Protein AF-A0A800AS34-F1 (afdb_monomer_lite)

pLDDT: mean 78.75, std 14.54, range [34.62, 97.0]

Foldseek 3Di:
DDDDDDDDDDDPVVVVVVVVVVVVVVVVVVVVVVVVVVVVVVFEAEDEPVRVLVCLQCCQVPPFWAEWEDEQQKIKTWTDVVVPITIYMYGHDRDPPVSVVSCVVRYPYYYYDYHCPPVNVCCVPCVVVVVVVVVVVVVVVVVDPPVVVVVCPPDDPPPPPPPPDDPPDDPVNDPDPVVVVVVVVVLVVCVVCVVVVVVVVDDNDPDDDDDDDPPPFQWWDQQDWFFWLLFIDGLVCQVVPWPQDPVQFTPPIWGWDADVVPRDTDIDDDGGRDDDDDADWDWDADPVGDIIITGQQHWFWWQDPVRDIDTDGNVPDDPPTGGDDDPDPQGAAAQDPDDLLRLLLVLQCLAAWAQAPLLKIKGFDPDPVLVVSNQVCCCVPVVDGWDDDPDPGITMDNDNVVSVVVVVQQGDNDDSVPRDDGSSLRSHHPSSVVSSNNSNCVRHNDDDD

Radius of gyration: 40.12 Å; chains: 1; bounding box: 80×92×104 Å

Structure (mmCIF, N/CA/C/O backbone):
data_AF-A0A800AS34-F1
#
_entry.id   AF-A0A800AS34-F1
#
loop_
_atom_site.group_PDB
_atom_site.id
_atom_site.type_symbol
_atom_site.label_atom_id
_atom_site.label_alt_id
_atom_site.label_comp_id
_atom_site.label_asym_id
_atom_site.label_entity_id
_atom_site.label_seq_id
_atom_site.pdbx_PDB_ins_code
_atom_site.Cartn_x
_atom_site.Cartn_y
_atom_site.Cartn_z
_atom_site.occupancy
_atom_site.B_iso_or_equiv
_atom_site.auth_seq_id
_atom_site.auth_comp_id
_atom_site.auth_asym_id
_atom_site.auth_atom_id
_atom_site.pdbx_PDB_model_num
ATOM 1 N N . MET A 1 1 ? 36.383 19.449 -70.480 1.00 35.38 1 MET A N 1
ATOM 2 C CA . MET A 1 1 ? 36.954 18.122 -70.799 1.00 35.38 1 MET A CA 1
ATOM 3 C C . MET A 1 1 ? 36.547 17.146 -69.703 1.00 35.38 1 MET A C 1
ATOM 5 O O . MET A 1 1 ? 36.649 17.493 -68.534 1.00 35.38 1 MET A O 1
ATOM 9 N N . ASN A 1 2 ? 35.981 16.013 -70.114 1.00 34.62 2 ASN A N 1
ATOM 10 C CA . ASN A 1 2 ? 35.225 15.027 -69.333 1.00 34.62 2 ASN A CA 1
ATOM 11 C C . ASN A 1 2 ? 35.902 14.495 -68.060 1.00 34.62 2 ASN A C 1
ATOM 13 O O . ASN A 1 2 ? 37.080 14.152 -68.071 1.00 34.62 2 ASN A O 1
ATOM 17 N N . THR A 1 3 ? 35.100 14.269 -67.015 1.00 37.41 3 THR A N 1
ATOM 18 C CA . THR A 1 3 ? 35.403 13.326 -65.929 1.00 37.41 3 THR A CA 1
ATOM 19 C C . THR A 1 3 ? 34.539 12.070 -66.088 1.00 37.41 3 THR A C 1
ATOM 21 O O . THR A 1 3 ? 33.411 11.991 -65.606 1.00 37.41 3 THR A O 1
ATOM 24 N N . GLU A 1 4 ? 35.064 11.057 -66.780 1.00 40.19 4 GLU A N 1
ATOM 25 C CA . GLU A 1 4 ? 34.452 9.724 -66.818 1.00 40.19 4 GLU A CA 1
ATOM 26 C C . GLU A 1 4 ? 34.737 8.952 -65.519 1.00 40.19 4 GLU A C 1
ATOM 28 O O . GLU A 1 4 ? 35.881 8.653 -65.170 1.00 40.19 4 GLU A O 1
ATOM 33 N N . LYS A 1 5 ? 33.673 8.571 -64.804 1.00 38.66 5 LYS A N 1
ATOM 34 C CA . LYS A 1 5 ? 33.724 7.587 -63.715 1.00 38.66 5 LYS A CA 1
ATOM 35 C C . LYS A 1 5 ? 33.801 6.171 -64.302 1.00 38.66 5 LYS A C 1
ATOM 37 O O . LYS A 1 5 ? 32.803 5.654 -64.800 1.00 38.66 5 LYS A O 1
ATOM 42 N N . ARG A 1 6 ? 34.948 5.496 -64.163 1.00 36.97 6 ARG A N 1
ATOM 43 C CA . ARG A 1 6 ? 35.080 4.046 -64.415 1.00 36.97 6 ARG A CA 1
ATOM 44 C C . ARG A 1 6 ? 34.241 3.235 -63.410 1.00 36.97 6 ARG A C 1
ATOM 46 O O . ARG A 1 6 ? 34.497 3.282 -62.207 1.00 36.97 6 ARG A O 1
ATOM 53 N N . LYS A 1 7 ? 33.270 2.450 -63.898 1.00 40.53 7 LYS A N 1
ATOM 54 C CA . LYS A 1 7 ? 32.554 1.411 -63.125 1.00 40.53 7 LYS A CA 1
ATOM 55 C C . LYS A 1 7 ? 33.471 0.192 -62.921 1.00 40.53 7 LYS A C 1
ATOM 57 O O . LYS A 1 7 ? 34.002 -0.340 -63.890 1.00 40.53 7 LYS A O 1
ATOM 62 N N . ARG A 1 8 ? 33.653 -0.261 -61.673 1.00 39.16 8 ARG A N 1
ATOM 63 C CA . ARG A 1 8 ? 34.370 -1.508 -61.327 1.00 39.16 8 ARG A CA 1
ATOM 64 C C . ARG A 1 8 ? 33.427 -2.715 -61.469 1.00 39.16 8 ARG A C 1
ATOM 66 O O . ARG A 1 8 ? 32.332 -2.683 -60.914 1.00 39.16 8 ARG A O 1
ATOM 73 N N . GLN A 1 9 ? 33.850 -3.763 -62.181 1.00 48.25 9 GLN A N 1
ATOM 74 C CA . GLN A 1 9 ? 33.169 -5.069 -62.219 1.00 48.25 9 GLN A CA 1
ATOM 75 C C . GLN A 1 9 ? 33.320 -5.810 -60.869 1.00 48.25 9 GLN A C 1
ATOM 77 O O . GLN A 1 9 ? 34.360 -5.669 -60.219 1.00 48.25 9 GLN A O 1
ATOM 82 N N . PRO A 1 10 ? 32.313 -6.585 -60.416 1.00 42.78 10 PRO A N 1
ATOM 83 C CA . PRO A 1 10 ? 32.378 -7.308 -59.146 1.00 42.78 10 PRO A CA 1
ATOM 84 C C . PRO A 1 10 ? 33.283 -8.547 -59.250 1.00 42.78 10 PRO A C 1
ATOM 86 O O . PRO A 1 10 ? 33.226 -9.284 -60.230 1.00 42.78 10 PRO A O 1
ATOM 89 N N . SER A 1 11 ? 34.122 -8.780 -58.233 1.00 48.00 11 SER A N 1
ATOM 90 C CA . SER A 1 11 ? 35.068 -9.901 -58.211 1.00 48.00 11 SER A CA 1
ATOM 91 C C . SER A 1 11 ? 34.390 -11.244 -57.898 1.00 48.00 11 SER A C 1
ATOM 93 O O . SER A 1 11 ? 33.439 -11.325 -57.115 1.00 48.00 11 SER A O 1
ATOM 95 N N . ASN A 1 12 ? 34.934 -12.312 -58.490 1.00 53.72 12 ASN A N 1
ATOM 96 C CA . ASN A 1 12 ? 34.462 -13.705 -58.435 1.00 53.72 12 ASN A CA 1
ATOM 97 C C . ASN A 1 12 ? 34.298 -14.265 -56.997 1.00 53.72 12 ASN A C 1
ATOM 99 O O . ASN A 1 12 ? 33.548 -15.209 -56.753 1.00 53.72 12 ASN A O 1
ATOM 103 N N . ASN A 1 13 ? 34.933 -13.631 -56.005 1.00 60.34 13 ASN A N 1
ATOM 104 C CA . ASN A 1 13 ? 34.879 -14.031 -54.596 1.00 60.34 13 ASN A CA 1
ATOM 105 C C . ASN A 1 13 ? 33.491 -13.842 -53.961 1.00 60.34 13 ASN A C 1
ATOM 107 O O . ASN A 1 13 ? 33.170 -14.513 -52.980 1.00 60.34 13 ASN A O 1
ATOM 111 N N . ASN A 1 14 ? 32.653 -12.956 -54.511 1.00 62.84 14 ASN A N 1
ATOM 112 C CA . ASN A 1 14 ? 31.290 -12.769 -54.011 1.00 62.84 14 ASN A CA 1
ATOM 113 C C . ASN A 1 14 ? 30.376 -13.941 -54.391 1.00 62.84 14 ASN A C 1
ATOM 115 O O . ASN A 1 14 ? 29.559 -14.348 -53.570 1.00 62.84 14 ASN A O 1
ATOM 119 N N . LEU A 1 15 ? 30.552 -14.533 -55.577 1.00 67.75 15 LEU A N 1
ATOM 120 C CA . LEU A 1 15 ? 29.787 -15.707 -56.010 1.00 67.75 15 LEU A CA 1
ATOM 121 C C . LEU A 1 15 ? 30.128 -16.942 -55.173 1.00 67.75 15 LEU A C 1
ATOM 123 O O . LEU A 1 15 ? 29.223 -17.609 -54.683 1.00 67.75 15 LEU A O 1
ATOM 127 N N . LEU A 1 16 ? 31.416 -17.192 -54.920 1.00 65.31 16 LEU A N 1
ATOM 128 C CA . LEU A 1 16 ? 31.860 -18.303 -54.068 1.00 65.31 16 LEU A CA 1
ATOM 129 C C . LEU A 1 16 ? 31.327 -18.192 -52.632 1.00 65.31 16 LEU A C 1
ATOM 131 O O . LEU A 1 16 ? 30.890 -19.186 -52.057 1.00 65.31 16 LEU A O 1
ATOM 135 N N . ARG A 1 17 ? 31.292 -16.980 -52.062 1.00 63.84 17 ARG A N 1
ATOM 136 C CA . ARG A 1 17 ? 30.707 -16.741 -50.731 1.00 63.84 17 ARG A CA 1
ATOM 137 C C . ARG A 1 17 ? 29.198 -16.966 -50.708 1.00 63.84 17 ARG A C 1
ATOM 139 O O . ARG A 1 17 ? 28.693 -17.536 -49.747 1.00 63.84 17 ARG A O 1
ATOM 146 N N . ILE A 1 18 ? 28.489 -16.546 -51.756 1.00 72.19 18 ILE A N 1
ATOM 147 C CA . ILE A 1 18 ? 27.047 -16.783 -51.887 1.00 72.19 18 ILE A CA 1
ATOM 148 C C . ILE A 1 18 ? 26.776 -18.290 -51.976 1.00 72.19 18 ILE A C 1
ATOM 150 O O . ILE A 1 18 ? 25.961 -18.800 -51.213 1.00 72.19 18 ILE A O 1
ATOM 154 N N . LEU A 1 19 ? 27.501 -19.015 -52.832 1.00 66.75 19 LEU A N 1
ATOM 155 C CA . LEU A 1 19 ? 27.362 -20.468 -52.987 1.00 66.75 19 LEU A CA 1
ATOM 156 C C . LEU A 1 19 ? 27.670 -21.229 -51.687 1.00 66.75 19 LEU A C 1
ATOM 158 O O . LEU A 1 19 ? 26.950 -22.161 -51.339 1.00 66.75 19 LEU A O 1
ATOM 162 N N . PHE A 1 20 ? 28.676 -20.793 -50.924 1.00 73.25 20 PHE A N 1
ATOM 163 C CA . PHE A 1 20 ? 29.019 -21.391 -49.631 1.00 73.25 20 PHE A CA 1
ATOM 164 C C . PHE A 1 20 ? 27.919 -21.204 -48.571 1.00 73.25 20 PHE A C 1
ATOM 166 O O . PHE A 1 20 ? 27.612 -22.128 -47.822 1.00 73.25 20 PHE A O 1
ATOM 173 N N . VAL A 1 21 ? 27.273 -20.033 -48.527 1.00 71.12 21 VAL A N 1
ATOM 174 C CA . VAL A 1 21 ? 26.144 -19.786 -47.610 1.00 71.12 21 VAL A CA 1
ATOM 175 C C . VAL A 1 21 ? 24.940 -20.662 -47.969 1.00 71.12 21 VAL A C 1
ATOM 177 O O . VAL A 1 21 ? 24.312 -21.226 -47.075 1.00 71.12 21 VAL A O 1
ATOM 180 N N . TRP A 1 22 ? 24.646 -20.838 -49.260 1.00 74.25 22 TRP A N 1
ATOM 181 C CA . TRP A 1 22 ? 23.578 -21.741 -49.706 1.00 74.25 22 TRP A CA 1
ATOM 182 C C . TRP A 1 22 ? 23.859 -23.206 -49.363 1.00 74.25 22 TRP A C 1
ATOM 184 O O . TRP A 1 22 ? 22.942 -23.908 -48.941 1.00 74.25 22 TRP A O 1
ATOM 194 N N . LEU A 1 23 ? 25.117 -23.648 -49.460 1.00 77.06 23 LEU A N 1
ATOM 195 C CA . LEU A 1 23 ? 25.540 -24.985 -49.034 1.00 77.06 23 LEU A CA 1
ATOM 196 C C . LEU A 1 23 ? 25.274 -25.215 -47.535 1.00 77.06 23 LEU A C 1
ATOM 198 O O . LEU A 1 23 ? 24.755 -26.260 -47.152 1.00 77.06 23 LEU A O 1
ATOM 202 N N . LEU A 1 24 ? 25.580 -24.232 -46.682 1.00 75.19 24 LEU A N 1
ATOM 203 C CA . LEU A 1 24 ? 25.345 -24.340 -45.238 1.00 75.19 24 LEU A CA 1
ATOM 204 C C . LEU A 1 24 ? 23.855 -24.373 -44.882 1.00 75.19 24 LEU A C 1
ATOM 206 O O . LEU A 1 24 ? 23.452 -25.152 -44.021 1.00 75.19 24 LEU A O 1
ATOM 210 N N . ILE A 1 25 ? 23.029 -23.571 -45.560 1.00 75.88 25 ILE A N 1
ATOM 211 C CA . ILE A 1 25 ? 21.568 -23.604 -45.388 1.00 75.88 25 ILE A CA 1
ATOM 212 C C . ILE A 1 25 ? 21.017 -24.970 -45.818 1.00 75.88 25 ILE A C 1
ATOM 214 O O . ILE A 1 25 ? 20.190 -25.548 -45.116 1.00 75.88 25 ILE A O 1
ATOM 218 N N . PHE A 1 26 ? 21.510 -25.513 -46.934 1.00 78.12 26 PHE A N 1
ATOM 219 C CA . PHE A 1 26 ? 21.132 -26.835 -47.427 1.00 78.12 26 PHE A CA 1
ATOM 220 C C . PHE A 1 26 ? 21.475 -27.945 -46.423 1.00 78.12 26 PHE A C 1
ATOM 222 O O . PHE A 1 26 ? 20.608 -28.744 -46.071 1.00 78.12 26 PHE A O 1
ATOM 229 N N . LEU A 1 27 ? 22.700 -27.944 -45.888 1.00 77.75 27 LEU A N 1
ATOM 230 C CA . LEU A 1 27 ? 23.120 -28.888 -44.848 1.00 77.75 27 LEU A CA 1
ATOM 231 C C . LEU A 1 27 ? 22.299 -28.730 -43.559 1.00 77.75 27 LEU A C 1
ATOM 233 O O . LEU A 1 27 ? 21.927 -29.728 -42.947 1.00 77.75 27 LEU A O 1
ATOM 237 N N . GLY A 1 28 ? 21.956 -27.496 -43.177 1.00 79.00 28 GLY A N 1
ATOM 238 C CA . GLY A 1 28 ? 21.109 -27.217 -42.016 1.00 79.00 28 GLY A CA 1
ATOM 239 C C . GLY A 1 28 ? 19.683 -27.753 -42.164 1.00 79.00 28 GLY A C 1
ATOM 240 O O . GLY A 1 28 ? 19.135 -28.302 -41.214 1.00 79.00 28 GLY A O 1
ATOM 241 N N . ILE A 1 29 ? 19.094 -27.658 -43.359 1.00 78.06 29 ILE A N 1
ATOM 242 C CA . ILE A 1 29 ? 17.756 -28.198 -43.646 1.00 78.06 29 ILE A CA 1
ATOM 243 C C . ILE A 1 29 ? 17.777 -29.732 -43.675 1.00 78.06 29 ILE A C 1
ATOM 245 O O . ILE A 1 29 ? 16.871 -30.365 -43.131 1.00 78.06 29 ILE A O 1
ATOM 249 N N . ILE A 1 30 ? 18.825 -30.348 -44.234 1.00 77.25 30 ILE A N 1
ATOM 250 C CA . ILE A 1 30 ? 19.016 -31.807 -44.162 1.00 77.25 30 ILE A CA 1
ATOM 251 C C . ILE A 1 30 ? 19.147 -32.256 -42.705 1.00 77.25 30 ILE A C 1
ATOM 253 O O . ILE A 1 30 ? 18.536 -33.237 -42.292 1.00 77.25 30 ILE A O 1
ATOM 257 N N . TRP A 1 31 ? 19.910 -31.532 -41.892 1.00 75.88 31 TRP A N 1
ATOM 258 C CA . TRP A 1 31 ? 20.058 -31.867 -40.481 1.00 75.88 31 TRP A CA 1
ATOM 259 C C . TRP A 1 31 ? 18.738 -31.708 -39.710 1.00 75.88 31 TRP A C 1
ATOM 261 O O . TRP A 1 31 ? 18.364 -32.591 -38.942 1.00 75.88 31 TRP A O 1
ATOM 271 N N . LEU A 1 32 ? 17.981 -30.639 -39.977 1.00 73.44 32 LEU A N 1
ATOM 272 C CA . LEU A 1 32 ? 16.689 -30.376 -39.338 1.00 73.44 32 LEU A CA 1
ATOM 273 C C . LEU A 1 32 ? 15.622 -31.416 -39.709 1.00 73.44 32 LEU A C 1
ATOM 275 O O . LEU A 1 32 ? 14.853 -31.836 -38.849 1.00 73.44 32 LEU A O 1
ATOM 279 N N . THR A 1 33 ? 15.583 -31.850 -40.970 1.00 70.88 33 THR A N 1
ATOM 280 C CA . THR A 1 33 ? 14.654 -32.902 -41.419 1.00 70.88 33 THR A CA 1
ATOM 281 C C . THR A 1 33 ? 14.984 -34.248 -40.777 1.00 70.88 33 THR A C 1
ATOM 283 O O . THR A 1 33 ? 14.073 -34.909 -40.285 1.00 70.88 33 THR A O 1
ATOM 286 N N . ASN A 1 34 ? 16.270 -34.596 -40.650 1.00 71.38 34 ASN A N 1
ATOM 287 C CA . ASN A 1 34 ? 16.696 -35.776 -39.890 1.00 71.38 34 ASN A CA 1
ATOM 288 C C . ASN A 1 34 ? 16.315 -35.682 -38.402 1.00 71.38 34 ASN A C 1
ATOM 290 O O . ASN A 1 34 ? 15.903 -36.677 -37.810 1.00 71.38 34 ASN A O 1
ATOM 294 N N . LEU A 1 35 ? 16.390 -34.489 -37.802 1.00 68.44 35 LEU A N 1
ATOM 295 C CA . LEU A 1 35 ? 16.002 -34.272 -36.404 1.00 68.44 35 LEU A CA 1
ATOM 296 C C . LEU A 1 35 ? 14.492 -34.454 -36.187 1.00 68.44 35 LEU A C 1
ATOM 298 O O . LEU A 1 35 ? 14.066 -35.019 -35.182 1.00 68.44 35 LEU A O 1
ATOM 302 N N . PHE A 1 36 ? 13.683 -34.000 -37.147 1.00 59.16 36 PHE A N 1
ATOM 303 C CA . PHE A 1 36 ? 12.230 -34.165 -37.115 1.00 59.16 36 PHE A CA 1
ATOM 304 C C . PHE A 1 36 ? 11.818 -35.629 -37.304 1.00 59.16 36 PHE A C 1
ATOM 306 O O . PHE A 1 36 ? 10.868 -36.088 -36.676 1.00 59.16 36 PHE A O 1
ATOM 313 N N . GLN A 1 37 ? 12.552 -36.372 -38.133 1.00 57.88 37 GLN A N 1
ATOM 314 C CA . GLN A 1 37 ? 12.294 -37.787 -38.387 1.00 57.88 37 GLN A CA 1
ATOM 315 C C . GLN A 1 37 ? 12.694 -38.660 -37.184 1.00 57.88 37 GLN A C 1
ATOM 317 O O . GLN A 1 37 ? 11.907 -39.499 -36.751 1.00 57.88 37 GLN A O 1
ATOM 322 N N . ALA A 1 38 ? 13.828 -38.359 -36.540 1.00 56.47 38 ALA A N 1
ATOM 323 C CA . ALA A 1 38 ? 14.277 -39.037 -35.320 1.00 56.47 38 ALA A CA 1
ATOM 324 C C . ALA A 1 38 ? 13.311 -38.876 -34.125 1.00 56.47 38 ALA A C 1
ATOM 326 O O . ALA A 1 38 ? 13.240 -39.752 -33.266 1.00 56.47 38 ALA A O 1
ATOM 327 N N . GLY A 1 39 ? 12.541 -37.781 -34.066 1.00 52.66 39 GLY A N 1
ATOM 328 C CA . GLY A 1 39 ? 11.516 -37.572 -33.036 1.00 52.66 39 GLY A CA 1
ATOM 329 C C . GLY A 1 39 ? 10.253 -38.428 -33.209 1.00 52.66 39 GLY A C 1
ATOM 330 O O . GLY A 1 39 ? 9.527 -38.643 -32.240 1.00 52.66 39 GLY A O 1
ATOM 331 N N . VAL A 1 40 ? 9.987 -38.934 -34.419 1.00 51.81 40 VAL A N 1
ATOM 332 C CA . VAL A 1 40 ? 8.803 -39.757 -34.730 1.00 51.81 40 VAL A CA 1
ATOM 333 C C . VAL A 1 40 ? 9.077 -41.247 -34.502 1.00 51.81 40 VAL A C 1
ATOM 335 O O . VAL A 1 40 ? 8.190 -41.963 -34.033 1.00 51.81 40 VAL A O 1
ATOM 338 N N . ASP A 1 41 ? 10.307 -41.709 -34.738 1.00 50.22 41 ASP A N 1
ATOM 339 C CA . ASP A 1 41 ? 10.679 -43.127 -34.605 1.00 50.22 41 ASP A CA 1
ATOM 340 C C . ASP A 1 41 ? 10.557 -43.664 -33.165 1.00 50.22 41 ASP A C 1
ATOM 342 O O . ASP A 1 41 ? 10.322 -44.854 -32.963 1.00 50.22 41 ASP A O 1
ATOM 346 N N . GLY A 1 42 ? 10.629 -42.793 -32.150 1.00 54.69 42 GLY A N 1
ATOM 347 C CA . GLY A 1 42 ? 10.448 -43.169 -30.741 1.00 54.69 42 GLY A CA 1
ATOM 348 C C . GLY A 1 42 ? 9.005 -43.505 -30.331 1.00 54.69 42 GLY A C 1
ATOM 349 O O . GLY A 1 42 ? 8.797 -44.057 -29.253 1.00 54.69 42 GLY A O 1
ATOM 350 N N . LEU A 1 43 ? 8.005 -43.188 -31.164 1.00 55.91 43 LEU A N 1
ATOM 351 C CA . LEU A 1 43 ? 6.579 -43.392 -30.862 1.00 55.91 43 LEU A CA 1
ATOM 352 C C . LEU A 1 43 ? 5.977 -44.647 -31.515 1.00 55.91 43 LEU A C 1
ATOM 354 O O . LEU A 1 43 ? 4.821 -44.978 -31.240 1.00 55.91 43 LEU A O 1
ATOM 358 N N . ILE A 1 44 ? 6.729 -45.343 -32.375 1.00 65.56 44 ILE A N 1
ATOM 359 C CA . ILE A 1 44 ? 6.237 -46.504 -33.124 1.00 65.56 44 ILE A CA 1
ATOM 360 C C . ILE A 1 44 ? 6.920 -47.775 -32.607 1.00 65.56 44 ILE A C 1
ATOM 362 O O . ILE A 1 44 ? 8.112 -48.000 -32.811 1.00 65.56 44 ILE A O 1
ATOM 366 N N . LYS A 1 45 ? 6.156 -48.640 -31.936 1.00 77.06 45 LYS A N 1
ATOM 367 C CA . LYS A 1 45 ? 6.670 -49.869 -31.320 1.00 77.06 45 LYS A CA 1
ATOM 368 C C . LYS A 1 45 ? 6.853 -50.969 -32.373 1.00 77.06 45 LYS A C 1
ATOM 370 O O . LYS A 1 45 ? 5.885 -51.397 -32.998 1.00 77.06 45 LYS A O 1
ATOM 375 N N . LYS A 1 46 ? 8.076 -51.473 -32.553 1.00 80.12 46 LYS A N 1
ATOM 376 C CA . LYS A 1 46 ? 8.320 -52.676 -33.367 1.00 80.12 46 LYS A CA 1
ATOM 377 C C . LYS A 1 46 ? 7.791 -53.911 -32.627 1.00 80.12 46 LYS A C 1
ATOM 379 O O . LYS A 1 46 ? 8.182 -54.135 -31.482 1.00 80.12 46 LYS A O 1
ATOM 384 N N . LEU A 1 47 ? 6.927 -54.698 -33.266 1.00 81.88 47 LEU A N 1
ATOM 385 C CA . LEU A 1 47 ? 6.453 -55.985 -32.745 1.00 81.88 47 LEU A CA 1
ATOM 386 C C . LEU A 1 47 ? 7.196 -57.144 -33.406 1.00 81.88 47 LEU A C 1
ATOM 388 O O . LEU A 1 47 ? 7.564 -57.069 -34.580 1.00 81.88 47 LEU A O 1
ATOM 392 N N . ASP A 1 48 ? 7.396 -58.216 -32.644 1.00 84.44 48 ASP A N 1
ATOM 393 C CA . ASP A 1 48 ? 7.841 -59.491 -33.198 1.00 84.44 48 ASP A CA 1
ATOM 394 C C . ASP A 1 48 ? 6.681 -60.208 -33.907 1.00 84.44 48 ASP A C 1
ATOM 396 O O . ASP A 1 48 ? 5.520 -60.073 -33.509 1.00 84.44 48 ASP A O 1
ATOM 400 N N . TYR A 1 49 ? 6.986 -60.989 -34.946 1.00 81.31 49 TYR A N 1
ATOM 401 C CA . TYR A 1 49 ? 5.975 -61.656 -35.775 1.00 81.31 49 TYR A CA 1
ATOM 402 C C . TYR A 1 49 ? 5.065 -62.573 -34.943 1.00 81.31 49 TYR A C 1
ATOM 404 O O . TYR A 1 49 ? 3.842 -62.503 -35.055 1.00 81.31 49 TYR A O 1
ATOM 412 N N . LYS A 1 50 ? 5.644 -63.359 -34.025 1.00 81.88 50 LYS A N 1
ATOM 413 C CA . LYS A 1 50 ? 4.888 -64.269 -33.151 1.00 81.88 50 LYS A CA 1
ATOM 414 C C . LYS A 1 50 ? 3.962 -63.519 -32.190 1.00 81.88 50 LYS A C 1
ATOM 416 O O . LYS A 1 50 ? 2.845 -63.958 -31.930 1.00 81.88 50 LYS A O 1
ATOM 421 N N . GLN A 1 51 ? 4.421 -62.380 -31.672 1.00 81.25 51 GLN A N 1
ATOM 422 C CA . GLN A 1 51 ? 3.620 -61.530 -30.787 1.00 81.25 51 GLN A CA 1
ATOM 423 C C . GLN A 1 51 ? 2.447 -60.907 -31.540 1.00 81.25 51 GLN A C 1
ATOM 425 O O . GLN A 1 51 ? 1.337 -60.861 -31.022 1.00 81.25 51 GLN A O 1
ATOM 430 N N . PHE A 1 52 ? 2.682 -60.455 -32.771 1.00 83.75 52 PHE A N 1
ATOM 431 C CA . PHE A 1 52 ? 1.627 -59.915 -33.617 1.00 83.75 52 PHE A CA 1
ATOM 432 C C . PHE A 1 52 ? 0.588 -60.979 -33.988 1.00 83.75 52 PHE A C 1
ATOM 434 O O . PHE A 1 52 ? -0.604 -60.717 -33.863 1.00 83.75 52 PHE A O 1
ATOM 441 N N . TYR A 1 53 ? 1.025 -62.184 -34.366 1.00 82.00 53 TYR A N 1
ATOM 442 C CA . TYR A 1 53 ? 0.130 -63.298 -34.684 1.00 82.00 53 TYR A CA 1
ATOM 443 C C . TYR A 1 53 ? -0.818 -63.614 -33.517 1.00 82.00 53 TYR A C 1
ATOM 445 O O . TYR A 1 53 ? -2.033 -63.640 -33.696 1.00 82.00 53 TYR A O 1
ATOM 453 N N . TYR A 1 54 ? -0.271 -63.739 -32.302 1.00 81.56 54 TYR A N 1
ATOM 454 C CA . TYR A 1 54 ? -1.055 -63.980 -31.087 1.00 81.56 54 TYR A CA 1
ATOM 455 C C . TYR A 1 54 ? -2.104 -62.886 -30.836 1.00 81.56 54 TYR A C 1
ATOM 457 O O . TYR A 1 54 ? -3.255 -63.186 -30.514 1.00 81.56 54 TYR A O 1
ATOM 465 N N . LEU A 1 55 ? -1.716 -61.616 -31.010 1.00 82.06 55 LEU A N 1
ATOM 466 C CA . LEU A 1 55 ? -2.610 -60.472 -30.816 1.00 82.06 55 LEU A CA 1
ATOM 467 C C . LEU A 1 55 ? -3.733 -60.417 -31.855 1.00 82.06 55 LEU A C 1
ATOM 469 O O . LEU A 1 55 ? -4.823 -59.972 -31.521 1.00 82.06 55 LEU A O 1
ATOM 473 N N . VAL A 1 56 ? -3.489 -60.852 -33.093 1.00 82.19 56 VAL A N 1
ATOM 474 C CA . VAL A 1 56 ? -4.522 -60.926 -34.140 1.00 82.19 56 VAL A CA 1
ATOM 475 C C . VAL A 1 56 ? -5.480 -62.094 -33.890 1.00 82.19 56 VAL A C 1
ATOM 477 O O . VAL A 1 56 ? -6.682 -61.951 -34.102 1.00 82.19 56 VAL A O 1
ATOM 480 N N . GLU A 1 57 ? -4.977 -63.238 -33.427 1.00 81.62 57 GLU A N 1
ATOM 481 C CA . GLU A 1 57 ? -5.788 -64.425 -33.135 1.00 81.62 57 GLU A CA 1
ATOM 482 C C . GLU A 1 57 ? -6.797 -64.168 -32.005 1.00 81.62 57 GLU A C 1
ATOM 484 O O . GLU A 1 57 ? -7.984 -64.441 -32.170 1.00 81.62 57 GLU A O 1
ATOM 489 N N . HIS A 1 58 ? -6.351 -63.542 -30.913 1.00 78.62 58 HIS A N 1
ATOM 490 C CA . HIS A 1 58 ? -7.169 -63.301 -29.718 1.00 78.62 58 HIS A CA 1
ATOM 491 C C . HIS A 1 58 ? -7.899 -61.946 -29.731 1.00 78.62 58 HIS A C 1
ATOM 493 O O . HIS A 1 58 ? -8.575 -61.599 -28.765 1.00 78.62 58 HIS A O 1
ATOM 499 N N . ASN A 1 59 ? -7.806 -61.174 -30.823 1.00 77.38 59 ASN A N 1
ATOM 500 C CA . ASN A 1 59 ? -8.371 -59.819 -30.901 1.00 77.38 59 ASN A CA 1
ATOM 501 C C . ASN A 1 59 ? -9.905 -59.776 -30.764 1.00 77.38 59 ASN A C 1
ATOM 503 O O . ASN A 1 59 ? -10.452 -58.739 -30.401 1.00 77.38 59 ASN A O 1
ATOM 507 N N . LEU A 1 60 ? -10.600 -60.876 -31.083 1.00 68.75 60 LEU A N 1
ATOM 508 C CA . LEU A 1 60 ? -12.057 -60.991 -30.937 1.00 68.75 60 LEU A CA 1
ATOM 509 C C . LEU A 1 60 ? -12.494 -61.182 -29.477 1.00 68.75 60 LEU A C 1
ATOM 511 O O . LEU A 1 60 ? -13.595 -60.775 -29.117 1.00 68.75 60 LEU A O 1
ATOM 515 N N . GLU A 1 61 ? -11.649 -61.807 -28.656 1.00 71.62 61 GLU A N 1
ATOM 516 C CA . GLU A 1 61 ? -11.916 -62.056 -27.235 1.00 71.62 61 GLU A CA 1
ATOM 517 C C . GLU A 1 61 ? -11.417 -60.894 -26.368 1.00 71.62 61 GLU A C 1
ATOM 519 O O . GLU A 1 61 ? -12.086 -60.502 -25.412 1.00 71.62 61 GLU A O 1
ATOM 524 N N . ASP A 1 62 ? -10.269 -60.311 -26.732 1.00 72.44 62 ASP A N 1
ATOM 525 C CA . ASP A 1 62 ? -9.667 -59.170 -26.050 1.00 72.44 62 ASP A CA 1
ATOM 526 C C . ASP A 1 62 ? -9.144 -58.122 -27.063 1.00 72.44 62 ASP A C 1
ATOM 528 O O . ASP A 1 62 ? -8.021 -58.246 -27.568 1.00 72.44 62 ASP A O 1
ATOM 532 N N . PRO A 1 63 ? -9.925 -57.071 -27.387 1.00 73.81 63 PRO A N 1
ATOM 533 C CA . PRO A 1 63 ? -9.604 -56.143 -28.468 1.00 73.81 63 PRO A CA 1
ATOM 534 C C . PRO A 1 63 ? -8.349 -55.317 -28.156 1.00 73.81 63 PRO A C 1
ATOM 536 O O . PRO A 1 63 ? -8.336 -54.419 -27.310 1.00 73.81 63 PRO A O 1
ATOM 539 N N . ALA A 1 64 ? -7.265 -55.613 -28.870 1.00 74.62 64 ALA A N 1
ATOM 540 C CA . ALA A 1 64 ? -5.976 -54.938 -28.758 1.00 74.62 64 ALA A CA 1
ATOM 541 C C . ALA A 1 64 ? -5.644 -54.103 -30.007 1.00 74.62 64 ALA A C 1
ATOM 543 O O . ALA A 1 64 ? -5.027 -53.040 -29.890 1.00 74.62 64 ALA A O 1
ATOM 544 N N . ILE A 1 65 ? -6.074 -54.539 -31.194 1.00 79.06 65 ILE A N 1
ATOM 545 C CA . ILE A 1 65 ? -5.741 -53.942 -32.493 1.00 79.06 65 ILE A CA 1
ATOM 546 C C . ILE A 1 65 ? -6.981 -53.274 -33.102 1.00 79.06 65 ILE A C 1
ATOM 548 O O . ILE A 1 65 ? -7.993 -53.925 -33.344 1.00 79.06 65 ILE A O 1
ATOM 552 N N . GLU A 1 66 ? -6.879 -51.974 -33.396 1.00 78.06 66 GLU A N 1
ATOM 553 C CA . GLU A 1 66 ? -7.967 -51.157 -33.961 1.00 78.06 66 GLU A CA 1
ATOM 554 C C . GLU A 1 66 ? -7.933 -51.131 -35.498 1.00 78.06 66 GLU A C 1
ATOM 556 O O . GLU A 1 66 ? -8.964 -51.165 -36.166 1.00 78.06 66 GLU A O 1
ATOM 561 N N . SER A 1 67 ? -6.740 -51.029 -36.089 1.00 77.94 67 SER A N 1
ATOM 562 C CA . SER A 1 67 ? -6.586 -50.977 -37.547 1.00 77.94 67 SER A CA 1
ATOM 563 C C . SER A 1 67 ? -5.217 -51.460 -37.984 1.00 77.94 67 SER A C 1
ATOM 565 O O . SER A 1 67 ? -4.229 -51.282 -37.266 1.00 77.94 67 SER A O 1
ATOM 567 N N . VAL A 1 68 ? -5.176 -52.051 -39.175 1.00 82.69 68 VAL A N 1
ATOM 568 C CA . VAL A 1 68 ? -3.981 -52.641 -39.770 1.00 82.69 68 VAL A CA 1
ATOM 569 C C . VAL A 1 68 ? -3.878 -52.203 -41.230 1.00 82.69 68 VAL A C 1
ATOM 571 O O . VAL A 1 68 ? -4.843 -52.278 -41.987 1.00 82.69 68 VAL A O 1
ATOM 574 N N . LYS A 1 69 ? -2.696 -51.746 -41.635 1.00 83.88 69 LYS A N 1
ATOM 575 C CA . LYS A 1 69 ? -2.354 -51.356 -43.001 1.00 83.88 69 LYS A CA 1
ATOM 576 C C . LYS A 1 69 ? -1.168 -52.176 -43.476 1.00 83.88 69 LYS A C 1
ATOM 578 O O . LYS A 1 69 ? -0.132 -52.184 -42.816 1.00 83.88 69 LYS A O 1
ATOM 583 N N . LYS A 1 70 ? -1.297 -52.850 -44.618 1.00 81.25 70 LYS A N 1
ATOM 584 C CA . LYS A 1 70 ? -0.185 -53.584 -45.238 1.00 81.25 70 LYS A CA 1
ATOM 585 C C . LYS A 1 70 ? 0.469 -52.725 -46.324 1.00 81.25 70 LYS A C 1
ATOM 587 O O . LYS A 1 70 ? -0.219 -52.244 -47.224 1.00 81.25 70 LYS A O 1
ATOM 592 N N . ILE A 1 71 ? 1.789 -52.570 -46.232 1.00 76.94 71 ILE A N 1
ATOM 593 C CA . ILE A 1 71 ? 2.668 -51.937 -47.220 1.00 76.94 71 ILE A CA 1
ATOM 594 C C . ILE A 1 71 ? 3.786 -52.947 -47.522 1.00 76.94 71 ILE A C 1
ATOM 596 O O . ILE A 1 71 ? 4.701 -53.116 -46.721 1.00 76.94 71 ILE A O 1
ATOM 600 N N . GLU A 1 72 ? 3.690 -53.653 -48.651 1.00 78.88 72 GLU A N 1
ATOM 601 C CA . GLU A 1 72 ? 4.622 -54.734 -49.034 1.00 78.88 72 GLU A CA 1
ATOM 602 C C . GLU A 1 72 ? 4.817 -55.785 -47.914 1.00 78.88 72 GLU A C 1
ATOM 604 O O . GLU A 1 72 ? 3.850 -56.439 -47.508 1.00 78.88 72 GLU A O 1
ATOM 609 N N . ASN A 1 73 ? 6.044 -55.945 -47.407 1.00 77.94 73 ASN A N 1
ATOM 610 C CA . ASN A 1 73 ? 6.423 -56.859 -46.326 1.00 77.94 73 ASN A CA 1
ATOM 611 C C . ASN A 1 73 ? 6.284 -56.237 -44.924 1.00 77.94 73 ASN A C 1
ATOM 613 O O . ASN A 1 73 ? 6.659 -56.861 -43.931 1.00 77.94 73 ASN A O 1
ATOM 617 N N . LYS A 1 74 ? 5.756 -55.012 -44.818 1.00 80.94 74 LYS A N 1
ATOM 618 C CA . LYS A 1 74 ? 5.570 -54.290 -43.560 1.00 80.94 74 LYS A CA 1
ATOM 619 C C . LYS A 1 74 ? 4.087 -54.080 -43.286 1.00 80.94 74 LYS A C 1
ATOM 621 O O . LYS A 1 74 ? 3.343 -53.540 -44.101 1.00 80.94 74 LYS A O 1
ATOM 626 N N . ILE A 1 75 ? 3.657 -54.470 -42.098 1.00 82.31 75 ILE A N 1
ATOM 627 C CA . ILE A 1 75 ? 2.339 -54.136 -41.576 1.00 82.31 75 ILE A CA 1
ATOM 628 C C . ILE A 1 75 ? 2.496 -53.023 -40.546 1.00 82.31 75 ILE A C 1
ATOM 630 O O . ILE A 1 75 ? 3.299 -53.145 -39.627 1.00 82.31 75 ILE A O 1
ATOM 634 N N . GLU A 1 76 ? 1.710 -51.960 -40.684 1.00 82.50 76 GLU A N 1
ATOM 635 C CA . GLU A 1 76 ? 1.600 -50.861 -39.726 1.00 82.50 76 GLU A CA 1
ATOM 636 C C . GLU A 1 76 ? 0.199 -50.850 -39.122 1.00 82.50 76 GLU A C 1
ATOM 638 O O . GLU A 1 76 ? -0.792 -51.007 -39.831 1.00 82.50 76 GLU A O 1
ATOM 643 N N . GLY A 1 77 ? 0.085 -50.661 -37.813 1.00 80.00 77 GLY A N 1
ATOM 644 C CA . GLY A 1 77 ? -1.208 -50.708 -37.145 1.00 80.00 77 GLY A CA 1
ATOM 645 C C . GLY A 1 77 ? -1.295 -49.801 -35.934 1.00 80.00 77 GLY A C 1
ATOM 646 O O . GLY A 1 77 ? -0.307 -49.214 -35.487 1.00 80.00 77 GLY A O 1
ATOM 647 N N . LYS A 1 78 ? -2.514 -49.665 -35.420 1.00 81.00 78 LYS A N 1
ATOM 648 C CA . LYS A 1 78 ? -2.826 -48.831 -34.260 1.00 81.00 78 LYS A CA 1
ATOM 649 C C . LYS A 1 78 ? -3.483 -49.666 -33.168 1.00 81.00 78 LYS A C 1
ATOM 651 O O . LYS A 1 78 ? -4.405 -50.431 -33.452 1.00 81.00 78 LYS A O 1
ATOM 656 N N . PHE A 1 79 ? -3.014 -49.501 -31.934 1.00 80.00 79 PHE A N 1
ATOM 657 C CA . PHE A 1 79 ? -3.630 -50.119 -30.760 1.00 80.00 79 PHE A CA 1
ATOM 658 C C . PHE A 1 79 ? -4.902 -49.377 -30.339 1.00 80.00 79 PHE A C 1
ATOM 660 O O . PHE A 1 79 ? -5.000 -48.155 -30.502 1.00 80.00 79 PHE A O 1
ATOM 667 N N . VAL A 1 80 ? -5.845 -50.110 -29.745 1.00 75.75 80 VAL A N 1
ATOM 668 C CA . VAL A 1 80 ? -7.083 -49.553 -29.180 1.00 75.75 80 VAL A CA 1
ATOM 669 C C . VAL A 1 80 ? -6.750 -48.507 -28.106 1.00 75.75 80 VAL A C 1
ATOM 671 O O . VAL A 1 80 ? -5.878 -48.705 -27.256 1.00 75.75 80 VAL A O 1
ATOM 674 N N . LYS A 1 81 ? -7.450 -47.364 -28.141 1.00 65.81 81 LYS A N 1
ATOM 675 C CA . LYS A 1 81 ? -7.199 -46.220 -27.240 1.00 65.81 81 LYS A CA 1
ATOM 676 C C . LYS A 1 81 ? -7.332 -46.571 -25.752 1.00 65.81 81 LYS A C 1
ATOM 678 O O . LYS A 1 81 ? -6.618 -45.993 -24.941 1.00 65.81 81 LYS A O 1
ATOM 683 N N . GLU A 1 82 ? -8.200 -47.519 -25.405 1.00 63.25 82 GLU A N 1
ATOM 684 C CA . GLU A 1 82 ? -8.466 -47.938 -24.019 1.00 63.25 82 GLU A CA 1
ATOM 685 C C . GLU A 1 82 ? -7.281 -48.667 -23.363 1.00 63.25 82 GLU A C 1
ATOM 687 O O . GLU A 1 82 ? -7.154 -48.651 -22.143 1.00 63.25 82 GLU A O 1
ATOM 692 N N . LYS A 1 83 ? -6.351 -49.221 -24.156 1.00 58.56 83 LYS A N 1
ATOM 693 C CA . LYS A 1 83 ? -5.139 -49.911 -23.673 1.00 58.56 83 LYS A CA 1
ATOM 694 C C . LYS A 1 83 ? -3.854 -49.089 -23.815 1.00 58.56 83 LYS A C 1
ATOM 696 O O . LYS A 1 83 ? -2.758 -49.636 -23.893 1.00 58.56 83 LYS A O 1
ATOM 701 N N . GLY A 1 84 ? -3.989 -47.763 -23.846 1.00 57.16 84 GLY A N 1
ATOM 702 C CA . GLY A 1 84 ? -2.869 -46.815 -23.861 1.00 57.16 84 GLY A CA 1
ATOM 703 C C . GLY A 1 84 ? -2.582 -46.182 -25.222 1.00 57.16 84 GLY A C 1
ATOM 704 O O . GLY A 1 84 ? -1.870 -45.183 -25.272 1.00 57.16 84 GLY A O 1
ATOM 705 N N . GLY A 1 85 ? -3.183 -46.690 -26.306 1.00 67.88 85 GLY A N 1
ATOM 706 C CA . GLY A 1 85 ? -2.966 -46.181 -27.661 1.00 67.88 85 GLY A CA 1
ATOM 707 C C . GLY A 1 85 ? -1.504 -46.274 -28.130 1.00 67.88 85 GLY A C 1
ATOM 708 O O . GLY A 1 85 ? -0.578 -46.538 -27.370 1.00 67.88 85 GLY A O 1
ATOM 709 N N . GLY A 1 86 ? -1.283 -46.091 -29.430 1.00 76.12 86 GLY A N 1
ATOM 710 C CA . GLY A 1 86 ? 0.058 -46.122 -30.021 1.00 76.12 86 GLY A CA 1
ATOM 711 C C . GLY A 1 86 ? 0.071 -46.772 -31.395 1.00 76.12 86 GLY A C 1
ATOM 712 O O . GLY A 1 86 ? -0.905 -47.406 -31.802 1.00 76.12 86 GLY A O 1
ATOM 713 N N . TYR A 1 87 ? 1.182 -46.594 -32.106 1.00 79.12 87 TYR A N 1
ATOM 714 C CA . TYR A 1 87 ? 1.404 -47.190 -33.419 1.00 79.12 87 TYR A CA 1
ATOM 715 C C . TYR A 1 87 ? 2.412 -48.325 -33.307 1.00 79.12 87 TYR A C 1
ATOM 717 O O . TYR A 1 87 ? 3.357 -48.255 -32.519 1.00 79.12 87 TYR A O 1
ATOM 725 N N . PHE A 1 88 ? 2.222 -49.361 -34.110 1.00 83.62 88 PHE A N 1
ATOM 726 C CA . PHE A 1 88 ? 3.168 -50.456 -34.217 1.00 83.62 88 PHE A CA 1
ATOM 727 C C . PHE A 1 88 ? 3.477 -50.783 -35.667 1.00 83.62 88 PHE A C 1
ATOM 729 O O . PHE A 1 88 ? 2.696 -50.471 -36.568 1.00 83.62 88 PHE A O 1
ATOM 736 N N . TYR A 1 89 ? 4.607 -51.452 -35.877 1.00 84.38 89 TYR A N 1
ATOM 737 C CA . TYR A 1 89 ? 4.874 -52.123 -37.139 1.00 84.38 89 TYR A CA 1
ATOM 738 C C . TYR A 1 89 ? 5.494 -53.504 -36.935 1.00 84.38 89 TYR A C 1
ATOM 740 O O . TYR A 1 89 ? 6.191 -53.747 -35.947 1.00 84.38 89 TYR A O 1
ATOM 748 N N . VAL A 1 90 ? 5.251 -54.395 -37.892 1.00 84.69 90 VAL A N 1
ATOM 749 C CA . VAL A 1 90 ? 5.790 -55.757 -37.939 1.00 84.69 90 VAL A CA 1
ATOM 750 C C . VAL A 1 90 ? 6.185 -56.095 -39.374 1.00 84.69 90 VAL A C 1
ATOM 752 O O . VAL A 1 90 ? 5.521 -55.668 -40.319 1.00 84.69 90 VAL A O 1
ATOM 755 N N . TYR A 1 91 ? 7.277 -56.837 -39.540 1.00 82.44 91 TYR A N 1
ATOM 756 C CA . TYR A 1 91 ? 7.652 -57.390 -40.839 1.00 82.44 91 TYR A CA 1
ATOM 757 C C . TYR A 1 91 ? 7.052 -58.785 -40.982 1.00 82.44 91 TYR A C 1
ATOM 759 O O . TYR A 1 91 ? 7.190 -59.608 -40.077 1.00 82.44 91 TYR A O 1
ATOM 767 N N . ILE A 1 92 ? 6.385 -59.033 -42.103 1.00 80.44 92 ILE A N 1
ATOM 768 C CA . ILE A 1 92 ? 5.757 -60.314 -42.425 1.00 80.44 92 ILE A CA 1
ATOM 769 C C . ILE A 1 92 ? 6.401 -60.931 -43.673 1.00 80.44 92 ILE A C 1
ATOM 771 O O . ILE A 1 92 ? 6.821 -60.190 -44.566 1.00 80.44 92 ILE A O 1
ATOM 775 N N . PRO A 1 93 ? 6.464 -62.271 -43.770 1.00 76.00 93 PRO A N 1
ATOM 776 C CA . PRO A 1 93 ? 6.807 -62.950 -45.016 1.00 76.00 93 PRO A CA 1
ATOM 777 C C . PRO A 1 93 ? 5.829 -62.562 -46.136 1.00 76.00 93 PRO A C 1
ATOM 779 O O . PRO A 1 93 ? 4.645 -62.327 -45.880 1.00 76.00 93 PRO A O 1
ATOM 782 N N . GLU A 1 94 ? 6.308 -62.496 -47.381 1.00 64.88 94 GLU A N 1
ATOM 783 C CA . GLU A 1 94 ? 5.549 -61.920 -48.505 1.00 64.88 94 GLU A CA 1
ATOM 784 C C . GLU A 1 94 ? 4.246 -62.677 -48.842 1.00 64.88 94 GLU A C 1
ATOM 786 O O . GLU A 1 94 ? 3.323 -62.075 -49.398 1.00 64.88 94 GLU A O 1
ATOM 791 N N . GLU A 1 95 ? 4.096 -63.936 -48.409 1.00 64.25 95 GLU A N 1
ATOM 792 C CA . GLU A 1 95 ? 3.001 -64.827 -48.829 1.00 64.25 95 GLU A CA 1
ATOM 793 C C . GLU A 1 95 ? 2.311 -65.610 -47.697 1.00 64.25 95 GLU A C 1
ATOM 795 O O . GLU A 1 95 ? 1.890 -66.753 -47.872 1.00 64.25 95 GLU A O 1
ATOM 800 N N . ASP A 1 96 ? 2.130 -65.001 -46.527 1.00 71.88 96 ASP A N 1
ATOM 801 C CA . ASP A 1 96 ? 1.348 -65.632 -45.459 1.00 71.88 96 ASP A CA 1
ATOM 802 C C . ASP A 1 96 ? -0.172 -65.478 -45.688 1.00 71.88 96 ASP A C 1
ATOM 804 O O . ASP A 1 96 ? -0.812 -64.507 -45.265 1.00 71.88 96 ASP A O 1
ATOM 808 N N . LYS A 1 97 ? -0.756 -66.433 -46.424 1.00 72.56 97 LYS A N 1
ATOM 809 C CA . LYS A 1 97 ? -2.200 -66.471 -46.727 1.00 72.56 97 LYS A CA 1
ATOM 810 C C . LYS A 1 97 ? -3.054 -66.696 -45.476 1.00 72.56 97 LYS A C 1
ATOM 812 O O . LYS A 1 97 ? -4.169 -66.173 -45.413 1.00 72.56 97 LYS A O 1
ATOM 817 N N . GLU A 1 98 ? -2.544 -67.439 -44.496 1.00 75.44 98 GLU A N 1
ATOM 818 C CA . GLU A 1 98 ? -3.260 -67.752 -43.257 1.00 75.44 98 GLU A CA 1
ATOM 819 C C . GLU A 1 98 ? -3.417 -66.494 -42.402 1.00 75.44 98 GLU A C 1
ATOM 821 O O . GLU A 1 98 ? -4.540 -66.146 -42.020 1.00 75.44 98 GLU A O 1
ATOM 826 N N . LEU A 1 99 ? -2.332 -65.734 -42.230 1.00 79.12 99 LEU A N 1
ATOM 827 C CA . LEU A 1 99 ? -2.333 -64.478 -41.483 1.00 79.12 99 LEU A CA 1
ATOM 828 C C . LEU A 1 99 ? -3.234 -63.413 -42.118 1.00 79.12 99 LEU A C 1
ATOM 830 O O . LEU A 1 99 ? -3.965 -62.721 -41.412 1.00 79.12 99 LEU A O 1
ATOM 834 N N . ILE A 1 100 ? -3.241 -63.284 -43.449 1.00 76.69 100 ILE A N 1
ATOM 835 C CA . ILE A 1 100 ? -4.137 -62.333 -44.131 1.00 76.69 100 ILE A CA 1
ATOM 836 C C . ILE A 1 100 ? -5.610 -62.713 -43.905 1.00 76.69 100 ILE A C 1
ATOM 838 O O . ILE A 1 100 ? -6.452 -61.826 -43.739 1.00 76.69 100 ILE A O 1
ATOM 842 N N . SER A 1 101 ? -5.931 -64.013 -43.869 1.00 76.00 101 SER A N 1
ATOM 843 C CA . SER A 1 101 ? -7.290 -64.481 -43.566 1.00 76.00 101 SER A CA 1
ATOM 844 C C . SER A 1 101 ? -7.693 -64.176 -42.117 1.00 76.00 101 SER A C 1
ATOM 846 O O . SER A 1 101 ? -8.803 -63.695 -41.881 1.00 76.00 101 SER A O 1
ATOM 848 N N . LEU A 1 102 ? -6.767 -64.362 -41.170 1.00 78.62 102 LEU A N 1
ATOM 849 C CA . LEU A 1 102 ? -6.959 -64.072 -39.749 1.00 78.62 102 LEU A CA 1
ATOM 850 C C . LEU A 1 102 ? -7.168 -62.576 -39.507 1.00 78.62 102 LEU A C 1
ATOM 852 O O . LEU A 1 102 ? -8.117 -62.194 -38.829 1.00 78.62 102 LEU A O 1
ATOM 856 N N . ILE A 1 103 ? -6.358 -61.714 -40.132 1.00 79.94 103 ILE A N 1
ATOM 857 C CA . ILE A 1 103 ? -6.516 -60.255 -40.035 1.00 79.94 103 ILE A CA 1
ATOM 858 C C . ILE A 1 103 ? -7.871 -59.822 -40.603 1.00 79.94 103 ILE A C 1
ATOM 860 O O . ILE A 1 103 ? -8.559 -59.015 -39.987 1.00 79.94 103 ILE A O 1
ATOM 864 N N . ARG A 1 104 ? -8.295 -60.382 -41.745 1.00 76.00 104 ARG A N 1
ATOM 865 C CA . ARG A 1 104 ? -9.600 -60.062 -42.347 1.00 76.00 104 ARG A CA 1
ATOM 866 C C . ARG A 1 104 ? -10.773 -60.452 -41.443 1.00 76.00 104 ARG A C 1
ATOM 868 O O . ARG A 1 104 ? -11.802 -59.787 -41.478 1.00 76.00 104 ARG A O 1
ATOM 875 N N . LYS A 1 105 ? -10.638 -61.539 -40.681 1.00 77.88 105 LYS A N 1
ATOM 876 C CA . LYS A 1 105 ? -11.692 -62.041 -39.793 1.00 77.88 105 LYS A CA 1
ATOM 877 C C . LYS A 1 105 ? -11.726 -61.309 -38.448 1.00 77.88 105 LYS A C 1
ATOM 879 O O . LYS A 1 105 ? -12.809 -61.092 -37.915 1.00 77.88 105 LYS A O 1
ATOM 884 N N . ASN A 1 106 ? -10.560 -60.923 -37.928 1.00 78.31 106 ASN A N 1
ATOM 885 C CA . ASN A 1 106 ? -10.404 -60.490 -36.538 1.00 78.31 106 ASN A CA 1
ATOM 886 C C . ASN A 1 106 ? -10.073 -58.993 -36.373 1.00 78.31 106 ASN A C 1
ATOM 888 O O . ASN A 1 106 ? -9.963 -58.522 -35.242 1.00 78.31 106 ASN A O 1
ATOM 892 N N . VAL A 1 107 ? -9.894 -58.229 -37.459 1.00 77.56 107 VAL A N 1
ATOM 893 C CA . VAL A 1 107 ? -9.612 -56.781 -37.418 1.00 77.56 107 VAL A CA 1
ATOM 894 C C . VAL A 1 107 ? -10.643 -56.014 -38.245 1.00 77.56 107 VAL A C 1
ATOM 896 O O . VAL A 1 107 ? -10.808 -56.265 -39.435 1.00 77.56 107 VAL A O 1
ATOM 899 N N . GLU A 1 108 ? -11.296 -55.022 -37.634 1.00 67.44 108 GLU A N 1
ATOM 900 C CA . GLU A 1 108 ? -12.392 -54.267 -38.263 1.00 67.44 108 GLU A CA 1
ATOM 901 C C . GLU A 1 108 ? -11.967 -53.435 -39.485 1.00 67.44 108 GLU A C 1
ATOM 903 O O . GLU A 1 108 ? -12.762 -53.214 -40.398 1.00 67.44 108 GLU A O 1
ATOM 908 N N . LYS A 1 109 ? -10.724 -52.932 -39.506 1.00 74.62 109 LYS A N 1
ATOM 909 C CA . LYS A 1 109 ? -10.216 -52.040 -40.562 1.00 74.62 109 LYS A CA 1
ATOM 910 C C . LYS A 1 109 ? -8.871 -52.519 -41.087 1.00 74.62 109 LYS A C 1
ATOM 912 O O . LYS A 1 109 ? -7.827 -52.221 -40.500 1.00 74.62 109 LYS A O 1
ATOM 917 N N . PHE A 1 110 ? -8.916 -53.219 -42.217 1.00 77.75 110 PHE A N 1
ATOM 918 C CA . PHE A 1 110 ? -7.743 -53.679 -42.953 1.00 77.75 110 PHE A CA 1
ATOM 919 C C . PHE A 1 110 ? -7.666 -53.010 -44.333 1.00 77.75 110 PHE A C 1
ATOM 921 O O . PHE A 1 110 ? -8.595 -53.138 -45.128 1.00 77.75 110 PHE A O 1
ATOM 928 N N . ASP A 1 111 ? -6.569 -52.297 -44.606 1.00 76.31 111 ASP A N 1
ATOM 929 C CA . ASP A 1 111 ? -6.323 -51.584 -45.871 1.00 76.31 111 ASP A CA 1
ATOM 930 C C . ASP A 1 111 ? -4.960 -51.976 -46.474 1.00 76.31 111 ASP A C 1
ATOM 932 O O . ASP A 1 111 ? -3.991 -52.224 -45.748 1.00 76.31 111 ASP A O 1
ATOM 936 N N . ILE A 1 112 ? -4.871 -52.032 -47.805 1.00 75.31 112 ILE A N 1
ATOM 937 C CA . ILE A 1 112 ? -3.647 -52.390 -48.539 1.00 75.31 112 ILE A CA 1
ATOM 938 C C . ILE A 1 112 ? -3.251 -51.192 -49.397 1.00 75.31 112 ILE A C 1
ATOM 940 O O . ILE A 1 112 ? -3.971 -50.827 -50.324 1.00 75.31 112 ILE A O 1
ATOM 944 N N . GLN A 1 113 ? -2.097 -50.588 -49.102 1.00 73.25 113 GLN A N 1
ATOM 945 C CA . GLN A 1 113 ? -1.627 -49.403 -49.823 1.00 73.25 113 GLN A CA 1
ATOM 946 C C . GLN A 1 113 ? -0.502 -49.746 -50.806 1.00 73.25 113 GLN A C 1
ATOM 948 O O . GLN A 1 113 ? 0.348 -50.584 -50.494 1.00 73.25 113 GLN A O 1
ATOM 953 N N . PRO A 1 114 ? -0.469 -49.104 -51.992 1.00 68.44 114 PRO A N 1
ATOM 954 C CA . PRO A 1 114 ? 0.594 -49.323 -52.960 1.00 68.44 114 PRO A CA 1
ATOM 955 C C . PRO A 1 114 ? 1.930 -48.780 -52.430 1.00 68.44 114 PRO A C 1
ATOM 957 O O . PRO A 1 114 ? 1.945 -47.810 -51.660 1.00 68.44 114 PRO A O 1
ATOM 960 N N . PRO A 1 115 ? 3.066 -49.354 -52.858 1.00 64.31 115 PRO A N 1
ATOM 961 C CA . PRO A 1 115 ? 4.371 -48.860 -52.455 1.00 64.31 115 PRO A CA 1
ATOM 962 C C . PRO A 1 115 ? 4.579 -47.426 -52.934 1.00 64.31 115 PRO A C 1
ATOM 964 O O . PRO A 1 115 ? 4.242 -47.054 -54.063 1.00 64.31 115 PRO A O 1
ATOM 967 N N . ARG A 1 116 ? 5.163 -46.593 -52.067 1.00 62.31 116 ARG A N 1
ATOM 968 C CA . ARG A 1 116 ? 5.587 -45.249 -52.463 1.00 62.31 116 ARG A CA 1
ATOM 969 C C . ARG A 1 116 ? 6.708 -45.395 -53.486 1.00 62.31 116 ARG A C 1
ATOM 971 O O . ARG A 1 116 ? 7.833 -45.722 -53.124 1.00 62.31 116 ARG A O 1
ATOM 978 N N . THR A 1 117 ? 6.416 -45.128 -54.760 1.00 70.44 117 THR A N 1
ATOM 979 C CA . THR A 1 117 ? 7.459 -45.133 -55.794 1.00 70.44 117 THR A CA 1
ATOM 980 C C . THR A 1 117 ? 8.540 -44.105 -55.459 1.00 70.44 117 THR A C 1
ATOM 982 O O . THR A 1 117 ? 8.250 -43.035 -54.905 1.00 70.44 117 THR A O 1
ATOM 985 N N . PHE A 1 118 ? 9.787 -44.414 -55.819 1.00 70.12 118 PHE A N 1
ATOM 986 C CA . PHE A 1 118 ? 10.945 -43.543 -55.602 1.00 70.12 118 PHE A CA 1
ATOM 987 C C . PHE A 1 118 ? 10.708 -42.114 -56.121 1.00 70.12 118 PHE A C 1
ATOM 989 O O . PHE A 1 118 ? 11.063 -41.142 -55.458 1.00 70.12 118 PHE A O 1
ATOM 996 N N . LEU A 1 119 ? 10.006 -41.971 -57.252 1.00 69.25 119 LEU A N 1
ATOM 997 C CA . LEU A 1 119 ? 9.630 -40.669 -57.809 1.00 69.25 119 LEU A CA 1
ATOM 998 C C . LEU A 1 119 ? 8.678 -39.885 -56.895 1.00 69.25 119 LEU A C 1
ATOM 1000 O O . LEU A 1 119 ? 8.927 -38.710 -56.634 1.00 69.25 119 LEU A O 1
ATOM 1004 N N . THR A 1 120 ? 7.634 -40.515 -56.344 1.00 67.88 120 THR A N 1
ATOM 1005 C CA . THR A 1 120 ? 6.753 -39.858 -55.355 1.00 67.88 120 THR A CA 1
ATOM 1006 C C . THR A 1 120 ? 7.507 -39.426 -54.099 1.00 67.88 120 THR A C 1
ATOM 1008 O O . THR A 1 120 ? 7.225 -38.358 -53.560 1.00 67.88 120 THR A O 1
ATOM 1011 N N . PHE A 1 121 ? 8.487 -40.213 -53.644 1.00 69.94 121 PHE A N 1
ATOM 1012 C CA . PHE A 1 121 ? 9.326 -39.838 -52.504 1.00 69.94 121 PHE A CA 1
ATOM 1013 C C . PHE A 1 121 ? 10.213 -38.628 -52.825 1.00 69.94 121 PHE A C 1
ATOM 1015 O O . PHE A 1 121 ? 10.276 -37.686 -52.035 1.00 69.94 121 PHE A O 1
ATOM 1022 N N . LEU A 1 122 ? 10.839 -38.610 -54.006 1.00 72.88 122 LEU A N 1
ATOM 1023 C CA . LEU A 1 122 ? 11.670 -37.490 -54.440 1.00 72.88 122 LEU A CA 1
ATOM 1024 C C . LEU A 1 122 ? 10.866 -36.194 -54.583 1.00 72.88 122 LEU A C 1
ATOM 1026 O O . LEU A 1 122 ? 11.278 -35.164 -54.054 1.00 72.88 122 LEU A O 1
ATOM 1030 N N . PHE A 1 123 ? 9.705 -36.228 -55.239 1.00 72.81 123 PHE A N 1
ATOM 1031 C CA . PHE A 1 123 ? 8.872 -35.034 -55.401 1.00 72.81 123 PHE A CA 1
ATOM 1032 C C . PHE A 1 123 ? 8.297 -34.533 -54.075 1.00 72.81 123 PHE A C 1
ATOM 1034 O O . PHE A 1 123 ? 8.287 -33.327 -53.839 1.00 72.81 123 PHE A O 1
ATOM 1041 N N . SER A 1 124 ? 7.859 -35.427 -53.187 1.00 69.50 124 SER A N 1
ATOM 1042 C CA . SER A 1 124 ? 7.273 -35.012 -51.910 1.00 69.50 124 SER A CA 1
ATOM 1043 C C . SER A 1 124 ? 8.317 -34.459 -50.932 1.00 69.50 124 SER A C 1
ATOM 1045 O O . SER A 1 124 ? 7.998 -33.552 -50.166 1.00 69.50 124 SER A O 1
ATOM 1047 N N . SER A 1 125 ? 9.553 -34.967 -50.970 1.00 70.19 125 SER A N 1
ATOM 1048 C CA . SER A 1 125 ? 10.634 -34.529 -50.074 1.00 70.19 125 SER A CA 1
ATOM 1049 C C . SER A 1 125 ? 11.422 -33.336 -50.624 1.00 70.19 125 SER A C 1
ATOM 1051 O O . SER A 1 125 ? 11.768 -32.428 -49.872 1.00 70.19 125 SER A O 1
ATOM 1053 N N . PHE A 1 126 ? 11.687 -33.295 -51.933 1.00 73.88 126 PHE A N 1
ATOM 1054 C CA . PHE A 1 126 ? 12.525 -32.256 -52.546 1.00 73.88 126 PHE A CA 1
ATOM 1055 C C . PHE A 1 126 ? 11.742 -31.212 -53.343 1.00 73.88 126 PHE A C 1
ATOM 1057 O O . PHE A 1 126 ? 12.265 -30.124 -53.577 1.00 73.88 126 PHE A O 1
ATOM 1064 N N . GLY A 1 127 ? 10.490 -31.480 -53.724 1.00 81.06 127 GLY A N 1
ATOM 1065 C CA . GLY A 1 127 ? 9.649 -30.532 -54.463 1.00 81.06 127 GLY A CA 1
ATOM 1066 C C . GLY A 1 127 ? 9.478 -29.181 -53.756 1.00 81.06 127 GLY A C 1
ATOM 1067 O O . GLY A 1 127 ? 9.767 -28.150 -54.370 1.00 81.06 127 GLY A O 1
ATOM 1068 N N . PRO A 1 128 ? 9.101 -29.147 -52.461 1.00 73.25 128 PRO A N 1
ATOM 1069 C CA . PRO A 1 128 ? 8.986 -27.894 -51.713 1.00 73.25 128 PRO A CA 1
ATOM 1070 C C . PRO A 1 128 ? 10.311 -27.118 -51.641 1.00 73.25 128 PRO A C 1
ATOM 1072 O O . PRO A 1 128 ? 10.323 -25.892 -51.742 1.00 73.25 128 PRO A O 1
ATOM 1075 N N . MET A 1 129 ? 11.437 -27.830 -51.529 1.00 75.38 129 MET A N 1
ATOM 1076 C CA . MET A 1 129 ? 12.777 -27.237 -51.483 1.00 75.38 129 MET A CA 1
ATOM 1077 C C . MET A 1 129 ? 13.175 -26.628 -52.833 1.00 75.38 129 MET A C 1
ATOM 1079 O O . MET A 1 129 ? 13.694 -25.515 -52.892 1.00 75.38 129 MET A O 1
ATOM 1083 N N . LEU A 1 130 ? 12.886 -27.324 -53.932 1.00 79.19 130 LEU A N 1
ATOM 1084 C CA . LEU A 1 130 ? 13.199 -26.862 -55.281 1.00 79.19 130 LEU A CA 1
ATOM 1085 C C . LEU A 1 130 ? 12.350 -25.636 -55.655 1.00 79.19 130 LEU A C 1
ATOM 1087 O O . LEU A 1 130 ? 12.875 -24.672 -56.212 1.00 79.19 130 LEU A O 1
ATOM 1091 N N . LEU A 1 131 ? 11.077 -25.611 -55.243 1.00 79.94 131 LEU A N 1
ATOM 1092 C CA . LEU A 1 131 ? 10.218 -24.426 -55.342 1.00 79.94 131 LEU A CA 1
ATOM 1093 C C . LEU A 1 131 ? 10.745 -23.249 -54.518 1.00 79.94 131 LEU A C 1
ATOM 1095 O O . LEU A 1 131 ? 10.734 -22.121 -55.003 1.00 79.94 131 LEU A O 1
ATOM 1099 N N . PHE A 1 132 ? 11.241 -23.489 -53.303 1.00 72.38 132 PHE A N 1
ATOM 1100 C CA . PHE A 1 132 ? 11.821 -22.442 -52.462 1.00 72.38 132 PHE A CA 1
ATOM 1101 C C . PHE A 1 132 ? 13.094 -21.842 -53.080 1.00 72.38 132 PHE A C 1
ATOM 1103 O O . PHE A 1 132 ? 13.268 -20.622 -53.094 1.00 72.38 132 PHE A O 1
ATOM 1110 N N . ILE A 1 133 ? 13.952 -22.680 -53.668 1.00 77.00 133 ILE A N 1
ATOM 1111 C CA . ILE A 1 133 ? 15.161 -22.237 -54.376 1.00 77.00 133 ILE A CA 1
ATOM 1112 C C . ILE A 1 133 ? 14.793 -21.426 -55.626 1.00 77.00 133 ILE A C 1
ATOM 1114 O O . ILE A 1 133 ? 15.343 -20.344 -55.834 1.00 77.00 133 ILE A O 1
ATOM 1118 N N . LEU A 1 134 ? 13.832 -21.896 -56.428 1.00 79.75 134 LEU A N 1
ATOM 1119 C CA . LEU A 1 134 ? 13.342 -21.166 -57.603 1.00 79.75 134 LEU A CA 1
ATOM 1120 C C . LEU A 1 134 ? 12.676 -19.840 -57.221 1.00 79.75 134 LEU A C 1
ATOM 1122 O O . LEU A 1 134 ? 12.900 -18.828 -57.884 1.00 79.75 134 LEU A O 1
ATOM 1126 N N . PHE A 1 135 ? 11.913 -19.821 -56.127 1.00 75.94 135 PHE A N 1
ATOM 1127 C CA . PHE A 1 135 ? 11.307 -18.613 -55.575 1.00 75.94 135 PHE A CA 1
ATOM 1128 C C . PHE A 1 135 ? 12.371 -17.576 -55.205 1.00 75.94 135 PHE A C 1
ATOM 1130 O O . PHE A 1 135 ? 12.268 -16.414 -55.599 1.00 75.94 135 PHE A O 1
ATOM 1137 N N . LEU A 1 136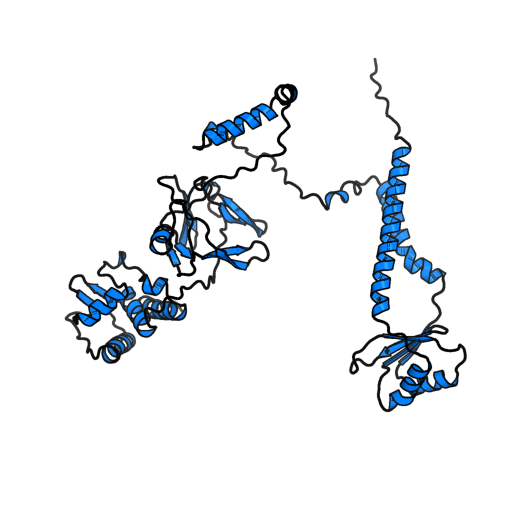 ? 13.434 -17.991 -54.514 1.00 70.31 136 LEU A N 1
ATOM 1138 C CA . LEU A 1 136 ? 14.528 -17.101 -54.120 1.00 70.31 136 LEU A CA 1
ATOM 1139 C C . LEU A 1 136 ? 15.355 -16.635 -55.318 1.00 70.31 136 LEU A C 1
ATOM 1141 O O . LEU A 1 136 ? 15.738 -15.466 -55.372 1.00 70.31 136 LEU A O 1
ATOM 1145 N N . TRP A 1 137 ? 15.585 -17.506 -56.303 1.00 71.44 137 TRP A N 1
ATOM 1146 C CA . TRP A 1 137 ? 16.272 -17.145 -57.541 1.00 71.44 137 TRP A CA 1
ATOM 1147 C C . TRP A 1 137 ? 15.481 -16.105 -58.345 1.00 71.44 137 TRP A C 1
ATOM 1149 O O . TRP A 1 137 ? 16.027 -15.065 -58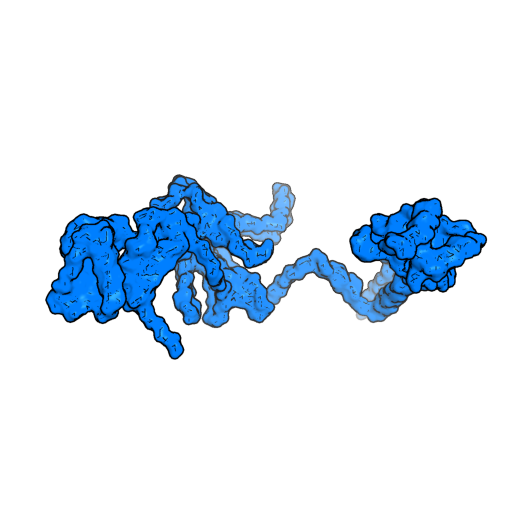.716 1.00 71.44 137 TRP A O 1
ATOM 1159 N N . TYR A 1 138 ? 14.174 -16.320 -58.519 1.00 76.44 138 TYR A N 1
ATOM 1160 C CA . TYR A 1 138 ? 13.274 -15.383 -59.193 1.00 76.44 138 TYR A CA 1
ATOM 1161 C C . TYR A 1 138 ? 13.212 -14.022 -58.485 1.00 76.44 138 TYR A C 1
ATOM 1163 O O . TYR A 1 138 ? 13.271 -12.971 -59.130 1.00 76.44 138 TYR A O 1
ATOM 1171 N N . PHE A 1 139 ? 13.148 -14.017 -57.149 1.00 62.78 139 PHE A N 1
ATOM 1172 C CA . PHE A 1 139 ? 13.101 -12.780 -56.368 1.00 62.78 139 PHE A CA 1
ATOM 1173 C C . PHE A 1 139 ? 14.437 -12.027 -56.368 1.00 62.78 139 PHE A C 1
ATOM 1175 O O . PHE A 1 139 ? 14.461 -10.796 -56.425 1.00 62.78 139 PHE A O 1
ATOM 1182 N N . SER A 1 140 ? 15.553 -12.760 -56.349 1.00 64.56 140 SER A N 1
ATOM 1183 C CA . SER A 1 140 ? 16.893 -12.183 -56.453 1.00 64.56 140 SER A CA 1
ATOM 1184 C C . SER A 1 140 ? 17.142 -11.584 -57.840 1.00 64.56 140 SER A C 1
ATOM 1186 O O . SER A 1 140 ? 17.780 -10.537 -57.942 1.00 64.56 140 SER A O 1
ATOM 1188 N N . TYR A 1 141 ? 16.614 -12.204 -58.900 1.00 68.19 141 TYR A N 1
ATOM 1189 C CA . TYR A 1 141 ? 16.704 -11.686 -60.267 1.00 68.19 141 TYR A CA 1
ATOM 1190 C C . TYR A 1 141 ? 15.882 -10.399 -60.462 1.00 68.19 141 TYR A C 1
ATOM 1192 O O . TYR A 1 141 ? 16.316 -9.490 -61.164 1.00 68.19 141 TYR A O 1
ATOM 1200 N N . LYS A 1 142 ? 14.743 -10.253 -59.768 1.00 58.28 142 LYS A N 1
ATOM 1201 C CA . LYS A 1 142 ? 13.908 -9.035 -59.805 1.00 58.28 142 LYS A CA 1
ATOM 1202 C C . LYS A 1 142 ? 14.431 -7.857 -58.963 1.00 58.28 142 LYS A C 1
ATOM 1204 O O . LYS A 1 142 ? 13.724 -6.864 -58.803 1.00 58.28 142 LYS A O 1
ATOM 1209 N N . GLY A 1 143 ? 15.649 -7.929 -58.415 1.00 55.72 143 GLY A N 1
ATOM 1210 C CA . GLY A 1 143 ? 16.326 -6.782 -57.786 1.00 55.72 143 GLY A CA 1
ATOM 1211 C C . GLY A 1 143 ? 15.633 -6.213 -56.540 1.00 55.72 143 GLY A C 1
ATOM 1212 O O . GLY A 1 143 ? 15.924 -5.094 -56.120 1.00 55.72 143 GLY A O 1
ATOM 1213 N N . THR A 1 144 ? 14.713 -6.960 -55.930 1.00 47.66 144 THR A N 1
ATOM 1214 C CA . THR A 1 144 ? 13.964 -6.486 -54.765 1.00 47.66 144 THR A CA 1
ATOM 1215 C C . THR A 1 144 ? 14.751 -6.795 -53.488 1.00 47.66 144 THR A C 1
ATOM 1217 O O . THR A 1 144 ? 15.197 -7.921 -53.276 1.00 47.66 144 THR A O 1
ATOM 1220 N N . GLN A 1 145 ? 14.934 -5.781 -52.636 1.00 53.94 145 GLN A N 1
ATOM 1221 C CA . GLN A 1 145 ? 15.705 -5.772 -51.381 1.00 53.94 145 GLN A CA 1
ATOM 1222 C C . GLN A 1 145 ? 15.173 -6.727 -50.279 1.00 53.94 145 GLN A C 1
ATOM 1224 O O . GLN A 1 145 ? 14.908 -6.312 -49.152 1.00 53.94 145 GLN A O 1
ATOM 1229 N N . ILE A 1 146 ? 15.015 -8.022 -50.557 1.00 46.81 146 ILE A N 1
ATOM 1230 C CA . ILE A 1 146 ? 14.705 -9.029 -49.527 1.00 46.81 146 ILE A CA 1
ATOM 1231 C C . ILE A 1 146 ? 15.968 -9.433 -48.754 1.00 46.81 146 ILE A C 1
ATOM 1233 O O . ILE A 1 146 ? 15.906 -9.649 -47.543 1.00 46.81 146 ILE A O 1
ATOM 1237 N N . GLY A 1 147 ? 17.140 -9.415 -49.399 1.00 48.56 147 GLY A N 1
ATOM 1238 C CA . GLY A 1 147 ? 18.416 -9.764 -48.761 1.00 48.56 147 GLY A CA 1
ATOM 1239 C C . GLY A 1 147 ? 18.833 -8.834 -47.613 1.00 48.56 147 GLY A C 1
ATOM 1240 O O . GLY A 1 147 ? 19.482 -9.283 -46.678 1.00 48.56 147 GLY A O 1
ATOM 1241 N N . SER A 1 148 ? 18.423 -7.561 -47.617 1.00 49.06 148 SER A N 1
ATOM 1242 C CA . SER A 1 148 ? 18.730 -6.613 -46.531 1.00 49.06 148 SER A CA 1
ATOM 1243 C C . SER A 1 148 ? 17.696 -6.616 -45.401 1.00 49.06 148 SER A C 1
ATOM 1245 O O . SER A 1 148 ? 18.002 -6.185 -44.290 1.00 49.06 148 SER A O 1
ATOM 1247 N N . ARG A 1 149 ? 16.476 -7.112 -45.651 1.00 48.97 149 ARG A N 1
ATOM 1248 C CA . ARG A 1 149 ? 15.368 -7.069 -44.686 1.00 48.97 149 ARG A CA 1
ATOM 1249 C C . ARG A 1 149 ? 15.283 -8.340 -43.830 1.00 48.97 149 ARG A C 1
ATOM 1251 O O . ARG A 1 149 ? 14.959 -8.239 -42.650 1.00 48.97 149 ARG A O 1
ATOM 1258 N N . VAL A 1 150 ? 15.683 -9.505 -44.348 1.00 53.84 150 VAL A N 1
ATOM 1259 C CA . VAL A 1 150 ? 15.726 -10.764 -43.566 1.00 53.84 150 VAL A CA 1
ATOM 1260 C C . VAL A 1 150 ? 16.846 -10.758 -42.512 1.00 53.84 150 VAL A C 1
ATOM 1262 O O . VAL A 1 150 ? 16.651 -11.244 -41.403 1.00 53.84 150 VAL A O 1
ATOM 1265 N N . TRP A 1 151 ? 17.971 -10.081 -42.771 1.00 48.19 151 TRP A N 1
ATOM 1266 C CA . TRP A 1 151 ? 19.052 -9.900 -41.784 1.00 48.19 151 TRP A CA 1
ATOM 1267 C C . TRP A 1 151 ? 18.696 -8.940 -40.628 1.00 48.19 151 TRP A C 1
ATOM 1269 O O . TRP A 1 151 ? 19.498 -8.751 -39.713 1.00 48.19 151 TRP A O 1
ATOM 1279 N N . SER A 1 152 ? 17.499 -8.335 -40.638 1.00 49.28 152 SER A N 1
ATOM 1280 C CA . SER A 1 152 ? 17.031 -7.425 -39.581 1.00 49.28 152 SER A CA 1
ATOM 1281 C C . SER A 1 152 ? 16.218 -8.103 -38.468 1.00 49.28 152 SER A C 1
ATOM 1283 O O . SER A 1 152 ? 15.881 -7.443 -37.490 1.00 49.28 152 SER A O 1
ATOM 1285 N N . PHE A 1 153 ? 15.969 -9.417 -38.553 1.00 44.41 153 PHE A N 1
ATOM 1286 C CA . PHE A 1 153 ? 15.161 -10.156 -37.568 1.00 44.41 153 PHE A CA 1
ATOM 1287 C C . PHE A 1 153 ? 15.852 -10.425 -36.214 1.00 44.41 153 PHE A C 1
ATOM 1289 O O . PHE A 1 153 ? 15.238 -10.998 -35.322 1.00 44.41 153 PHE A O 1
ATOM 1296 N N . GLY A 1 154 ? 17.107 -9.995 -36.026 1.00 50.84 154 GLY A N 1
ATOM 1297 C CA . GLY A 1 154 ? 17.874 -10.228 -34.790 1.00 50.84 154 GLY A CA 1
ATOM 1298 C C . GLY A 1 154 ? 18.572 -9.001 -34.200 1.00 50.84 154 GLY A C 1
ATOM 1299 O O . GLY A 1 154 ? 19.302 -9.128 -33.222 1.00 50.84 154 GLY A O 1
ATOM 1300 N N . ARG A 1 155 ? 18.386 -7.804 -34.770 1.00 41.88 155 ARG A N 1
ATOM 1301 C CA . ARG A 1 155 ? 18.899 -6.565 -34.169 1.00 41.88 155 ARG A CA 1
ATOM 1302 C C . ARG A 1 155 ? 17.714 -5.741 -33.709 1.00 41.88 155 ARG A C 1
ATOM 1304 O O . ARG A 1 155 ? 16.982 -5.212 -34.542 1.00 41.88 155 ARG A O 1
ATOM 1311 N N . ALA A 1 156 ? 17.545 -5.647 -32.390 1.00 43.97 156 ALA A N 1
ATOM 1312 C CA . ALA A 1 156 ? 16.673 -4.668 -31.762 1.00 43.97 156 ALA A CA 1
ATOM 1313 C C . ALA A 1 156 ? 16.857 -3.327 -32.483 1.00 43.97 156 ALA A C 1
ATOM 1315 O O . ALA A 1 156 ? 17.960 -2.774 -32.517 1.00 43.97 156 ALA A O 1
ATOM 1316 N N . ARG A 1 157 ? 15.796 -2.849 -33.139 1.00 35.53 157 ARG A N 1
ATOM 1317 C CA . ARG A 1 157 ? 15.785 -1.515 -33.725 1.00 35.53 157 ARG A CA 1
ATOM 1318 C C . ARG A 1 157 ? 15.891 -0.545 -32.558 1.00 35.53 157 ARG A C 1
ATOM 1320 O O . ARG A 1 157 ? 14.900 -0.282 -31.887 1.00 35.53 157 ARG A O 1
ATOM 1327 N N . ALA A 1 158 ? 17.089 -0.029 -32.303 1.00 45.88 158 ALA A N 1
ATOM 1328 C CA . ALA A 1 158 ? 17.206 1.232 -31.600 1.00 45.88 158 ALA A CA 1
ATOM 1329 C C . ALA A 1 158 ? 16.425 2.241 -32.444 1.00 45.88 158 ALA A C 1
ATOM 1331 O O . ALA A 1 158 ? 16.778 2.513 -33.593 1.00 45.88 158 ALA A O 1
ATOM 1332 N N . GLN A 1 159 ? 15.299 2.694 -31.904 1.00 39.22 159 GLN A N 1
ATOM 1333 C CA . GLN A 1 159 ? 14.511 3.764 -32.478 1.00 39.22 159 GLN A CA 1
ATOM 1334 C C . GLN A 1 159 ? 15.451 4.967 -32.583 1.00 39.22 159 GLN A C 1
ATOM 1336 O O . GLN A 1 159 ? 15.874 5.523 -31.569 1.00 39.22 159 GLN A O 1
ATOM 1341 N N . ILE A 1 160 ? 15.845 5.337 -33.802 1.00 48.78 160 ILE A N 1
ATOM 1342 C CA . ILE A 1 160 ? 16.415 6.660 -34.024 1.00 48.78 160 ILE A CA 1
ATOM 1343 C C . ILE A 1 160 ? 15.228 7.585 -33.808 1.00 48.78 160 ILE A C 1
ATOM 1345 O O . ILE A 1 160 ? 14.371 7.720 -34.674 1.00 48.78 160 ILE A O 1
ATOM 1349 N N . ILE A 1 161 ? 15.129 8.114 -32.592 1.00 41.44 161 ILE A N 1
ATOM 1350 C CA . ILE A 1 161 ? 14.265 9.240 -32.284 1.00 41.44 161 ILE A CA 1
ATOM 1351 C C . ILE A 1 161 ? 14.745 10.338 -33.228 1.00 41.44 161 ILE A C 1
ATOM 1353 O O . ILE A 1 161 ? 15.825 10.904 -33.030 1.00 41.44 161 ILE A O 1
ATOM 1357 N N . GLU A 1 162 ? 13.997 10.572 -34.307 1.00 47.47 162 GLU A N 1
ATOM 1358 C CA . GLU A 1 162 ? 14.157 11.792 -35.077 1.00 47.47 162 GLU A CA 1
ATOM 1359 C C . GLU A 1 162 ? 14.072 12.939 -34.083 1.00 47.47 162 GLU A C 1
ATOM 1361 O O . GLU A 1 162 ? 13.208 12.985 -33.207 1.00 47.47 162 GLU A O 1
ATOM 1366 N N . LYS A 1 163 ? 15.090 13.790 -34.151 1.00 46.22 163 LYS A N 1
ATOM 1367 C CA . LYS A 1 163 ? 15.431 14.807 -33.166 1.00 46.22 163 LYS A CA 1
ATOM 1368 C C . LYS A 1 163 ? 14.445 15.975 -33.248 1.00 46.22 163 LYS A C 1
ATOM 1370 O O . LYS A 1 163 ? 14.852 17.129 -33.331 1.00 46.22 163 LYS A O 1
ATOM 1375 N N . GLU A 1 164 ? 13.148 15.701 -33.253 1.00 48.84 164 GLU A N 1
ATOM 1376 C CA . GLU A 1 164 ? 12.126 16.725 -33.183 1.00 48.84 164 GLU A CA 1
ATOM 1377 C C . GLU A 1 164 ? 12.081 17.259 -31.751 1.00 48.84 164 GLU A C 1
ATOM 1379 O O . GLU A 1 164 ? 11.598 16.629 -30.813 1.00 48.84 164 GLU A O 1
ATOM 1384 N N . LYS A 1 165 ? 12.676 18.450 -31.615 1.00 50.62 165 LYS A N 1
ATOM 1385 C CA . LYS A 1 165 ? 12.848 19.241 -30.391 1.00 50.62 165 LYS A CA 1
ATOM 1386 C C . LYS A 1 165 ? 13.784 18.607 -29.361 1.00 50.62 165 LYS A C 1
ATOM 1388 O O . LYS A 1 165 ? 13.416 18.409 -28.207 1.00 50.62 165 LYS A O 1
ATOM 1393 N N . SER A 1 166 ? 15.056 18.413 -29.725 1.00 48.09 166 SER A N 1
ATOM 1394 C CA . SER A 1 166 ? 16.094 18.437 -28.689 1.00 48.09 166 SER A CA 1
ATOM 1395 C C . SER A 1 166 ? 16.123 19.836 -28.076 1.00 48.09 166 SER A C 1
ATOM 1397 O O . SER A 1 166 ? 16.722 20.753 -28.642 1.00 48.09 166 SER A O 1
ATOM 1399 N N . THR A 1 167 ? 15.496 20.012 -26.916 1.00 51.12 167 THR A N 1
ATOM 1400 C CA . THR A 1 167 ? 15.964 21.006 -25.953 1.00 51.12 167 THR A CA 1
ATOM 1401 C C . THR A 1 167 ? 17.473 20.806 -25.839 1.00 51.12 167 THR A C 1
ATOM 1403 O O . THR A 1 167 ? 17.938 19.702 -25.548 1.00 51.12 167 THR A O 1
ATOM 1406 N N . LYS A 1 168 ? 18.256 21.830 -26.193 1.00 60.47 168 LYS A N 1
ATOM 1407 C CA . LYS A 1 168 ? 19.714 21.803 -26.046 1.00 60.47 168 LYS A CA 1
ATOM 1408 C C . LYS A 1 168 ? 20.016 21.862 -24.549 1.00 60.47 168 LYS A C 1
ATOM 1410 O O . LYS A 1 168 ? 20.244 22.936 -24.020 1.00 60.47 168 LYS A O 1
ATOM 1415 N N . VAL A 1 169 ? 19.934 20.716 -23.878 1.00 63.72 169 VAL A N 1
ATOM 1416 C CA . VAL A 1 169 ? 20.306 20.576 -22.470 1.00 63.72 169 VAL A CA 1
ATOM 1417 C C . VAL A 1 169 ? 21.828 20.588 -22.395 1.00 63.72 169 VAL A C 1
ATOM 1419 O O . VAL A 1 169 ? 22.503 19.825 -23.089 1.00 63.72 169 VAL A O 1
ATOM 1422 N N . THR A 1 170 ? 22.362 21.482 -21.582 1.00 79.00 170 THR A N 1
ATOM 1423 C CA . THR A 1 170 ? 23.786 21.661 -21.315 1.00 79.00 170 THR A CA 1
ATOM 1424 C C . THR A 1 170 ? 24.115 21.200 -19.896 1.00 79.00 170 THR A C 1
ATOM 1426 O O . THR A 1 170 ? 23.226 20.972 -19.080 1.00 79.00 170 THR A O 1
ATOM 1429 N N . PHE A 1 171 ? 25.404 21.084 -19.562 1.00 72.75 171 PHE A N 1
ATOM 1430 C CA . PHE A 1 171 ? 25.819 20.798 -18.183 1.00 72.75 171 PHE A CA 1
ATOM 1431 C C . PHE A 1 171 ? 25.389 21.877 -17.179 1.00 72.75 171 PHE A C 1
ATOM 1433 O O . PHE A 1 171 ? 25.287 21.576 -15.993 1.00 72.75 171 PHE A O 1
ATOM 1440 N N . ALA A 1 172 ? 25.106 23.099 -17.647 1.00 74.69 172 ALA A N 1
ATOM 1441 C CA . ALA A 1 172 ? 24.566 24.173 -16.816 1.00 74.69 172 ALA A CA 1
ATOM 1442 C C . ALA A 1 172 ? 23.114 23.903 -16.377 1.00 74.69 172 ALA A C 1
ATOM 1444 O O . ALA A 1 172 ? 22.693 24.386 -15.332 1.00 74.69 172 ALA A O 1
ATOM 1445 N N . ASP A 1 173 ? 22.377 23.078 -17.127 1.00 65.50 173 ASP A N 1
ATOM 1446 C CA . ASP A 1 173 ? 20.987 22.710 -16.830 1.00 65.50 173 ASP A CA 1
ATOM 1447 C C . ASP A 1 173 ? 20.879 21.498 -15.884 1.00 65.50 173 ASP A C 1
ATOM 1449 O O . ASP A 1 173 ? 19.782 21.072 -15.516 1.00 65.50 173 ASP A O 1
ATOM 1453 N N . VAL A 1 174 ? 22.016 20.905 -15.500 1.00 65.31 174 VAL A N 1
ATOM 1454 C CA . VAL A 1 174 ? 22.090 19.790 -14.551 1.00 65.31 174 VAL A CA 1
ATOM 1455 C C . VAL A 1 174 ? 22.383 20.367 -13.167 1.00 65.31 174 VAL A C 1
ATOM 1457 O O . VAL A 1 174 ? 23.470 20.880 -12.916 1.00 65.31 174 VAL A O 1
ATOM 1460 N N . ALA A 1 175 ? 21.419 20.303 -12.250 1.00 56.16 175 ALA A N 1
ATOM 1461 C CA . ALA A 1 175 ? 21.599 20.784 -10.880 1.00 56.16 175 ALA A CA 1
ATOM 1462 C C . ALA A 1 175 ? 22.330 19.742 -10.009 1.00 56.16 175 ALA A C 1
ATOM 1464 O O . ALA A 1 175 ? 21.933 18.577 -9.980 1.00 56.16 175 ALA A O 1
ATOM 1465 N N . GLY A 1 176 ? 23.368 20.173 -9.281 1.00 63.69 176 GLY A N 1
ATOM 1466 C CA . GLY A 1 176 ? 24.154 19.337 -8.356 1.00 63.69 176 GLY A CA 1
ATOM 1467 C C . GLY A 1 176 ? 25.087 18.308 -9.015 1.00 63.69 176 GLY A C 1
ATOM 1468 O O . GLY A 1 176 ? 25.159 18.222 -10.238 1.00 63.69 176 GLY A O 1
ATOM 1469 N N . ILE A 1 177 ? 25.779 17.512 -8.187 1.00 67.00 177 ILE A N 1
ATOM 1470 C CA . ILE A 1 177 ? 26.695 16.417 -8.581 1.00 67.00 177 ILE A CA 1
ATOM 1471 C C . ILE A 1 177 ? 27.861 16.901 -9.469 1.00 67.00 177 ILE A C 1
ATOM 1473 O O . ILE A 1 177 ? 28.089 16.389 -10.566 1.00 67.00 177 ILE A O 1
ATOM 1477 N N . ASP A 1 178 ? 28.587 17.922 -9.007 1.00 71.19 178 ASP A N 1
ATOM 1478 C CA . ASP A 1 178 ? 29.625 18.593 -9.803 1.00 71.19 178 ASP A CA 1
ATOM 1479 C C . ASP A 1 178 ? 30.816 17.682 -10.137 1.00 71.19 178 ASP A C 1
ATOM 1481 O O . ASP A 1 178 ? 31.345 17.760 -11.242 1.00 71.19 178 ASP A O 1
ATOM 1485 N N . GLU A 1 179 ? 31.140 16.732 -9.259 1.00 67.31 179 GLU A N 1
ATOM 1486 C CA . GLU A 1 179 ? 32.162 15.699 -9.487 1.00 67.31 179 GLU A CA 1
ATOM 1487 C C . GLU A 1 179 ? 31.810 14.813 -10.694 1.00 67.31 179 GLU A C 1
ATOM 1489 O O . GLU A 1 179 ? 32.592 14.700 -11.635 1.00 67.31 179 GLU A O 1
ATOM 1494 N N . ALA A 1 180 ? 30.588 14.267 -10.745 1.00 72.50 180 ALA A N 1
ATOM 1495 C CA . ALA A 1 180 ? 30.161 13.423 -11.866 1.00 72.50 180 ALA A CA 1
ATOM 1496 C C . ALA A 1 180 ? 30.003 14.215 -13.174 1.00 72.50 180 ALA A C 1
ATOM 1498 O O . ALA A 1 180 ? 30.152 13.651 -14.260 1.00 72.50 180 ALA A O 1
ATOM 1499 N N . LYS A 1 181 ? 29.690 15.519 -13.104 1.00 78.62 181 LYS A N 1
ATOM 1500 C CA . LYS A 1 181 ? 29.724 16.385 -14.291 1.00 78.62 181 LYS A CA 1
ATOM 1501 C C . LYS A 1 181 ? 31.144 16.528 -14.812 1.00 78.62 181 LYS A C 1
ATOM 1503 O O . LYS A 1 181 ? 31.319 16.489 -16.025 1.00 78.62 181 LYS A O 1
ATOM 1508 N N . GLU A 1 182 ? 32.119 16.717 -13.931 1.00 78.50 182 GLU A N 1
ATOM 1509 C CA . GLU A 1 182 ? 33.514 16.906 -14.321 1.00 78.50 182 GLU A CA 1
ATOM 1510 C C . GLU A 1 182 ? 34.109 15.621 -14.907 1.00 78.50 182 GLU A C 1
ATOM 1512 O O . GLU A 1 182 ? 34.653 15.656 -16.009 1.00 78.50 182 GLU A O 1
ATOM 1517 N N . GLU A 1 183 ? 33.862 14.466 -14.283 1.00 76.81 183 GLU A N 1
ATOM 1518 C CA . GLU A 1 183 ? 34.233 13.156 -14.842 1.00 76.81 183 GLU A CA 1
ATOM 1519 C C . GLU A 1 183 ? 33.585 12.915 -16.217 1.00 76.81 183 GLU A C 1
ATOM 1521 O O . GLU A 1 183 ? 34.222 12.447 -17.164 1.00 76.81 183 GLU A O 1
ATOM 1526 N N . LEU A 1 184 ? 32.305 13.273 -16.380 1.00 81.31 184 LEU A N 1
ATOM 1527 C CA . LEU A 1 184 ? 31.626 13.116 -17.665 1.00 81.31 184 LEU A CA 1
ATOM 1528 C C . LEU A 1 184 ? 32.152 14.100 -18.720 1.00 81.31 184 LEU A C 1
ATOM 1530 O O . LEU A 1 184 ? 32.217 13.744 -19.899 1.00 81.31 184 LEU A O 1
ATOM 1534 N N . LYS A 1 185 ? 32.543 15.321 -18.328 1.00 84.81 185 LYS A N 1
ATOM 1535 C CA . LYS A 1 185 ? 33.217 16.274 -19.222 1.00 84.81 185 LYS A CA 1
ATOM 1536 C C . LYS A 1 185 ? 34.557 15.725 -19.697 1.00 84.81 185 LYS A C 1
ATOM 1538 O O . LYS A 1 185 ? 34.831 15.856 -20.886 1.00 84.81 185 LYS A O 1
ATOM 1543 N N . GLU A 1 186 ? 35.329 15.070 -18.832 1.00 78.06 186 GLU A N 1
ATOM 1544 C CA . GLU A 1 186 ? 36.602 14.439 -19.200 1.00 78.06 186 GLU A CA 1
ATOM 1545 C C . GLU A 1 186 ? 36.394 13.333 -20.246 1.00 78.06 186 GLU A C 1
ATOM 1547 O O . GLU A 1 186 ? 37.052 13.312 -21.289 1.00 78.06 186 GLU A O 1
ATOM 1552 N N . ILE A 1 187 ? 35.391 12.470 -20.049 1.00 79.56 187 ILE A N 1
ATOM 1553 C CA . ILE A 1 187 ? 35.025 11.442 -21.035 1.00 79.56 187 ILE A CA 1
ATOM 1554 C C . ILE A 1 187 ? 34.590 12.084 -22.363 1.00 79.56 187 ILE A C 1
ATOM 1556 O O . ILE A 1 187 ? 34.936 11.598 -23.441 1.00 79.56 187 ILE A O 1
ATOM 1560 N N . ILE A 1 188 ? 33.842 13.188 -22.317 1.00 79.56 188 ILE A N 1
ATOM 1561 C CA . ILE A 1 188 ? 33.428 13.919 -23.522 1.00 79.56 188 ILE A CA 1
ATOM 1562 C C . ILE A 1 188 ? 34.624 14.590 -24.212 1.00 79.56 188 ILE A C 1
ATOM 1564 O O . ILE A 1 188 ? 34.670 14.595 -25.442 1.00 79.56 188 ILE A O 1
ATOM 1568 N N . GLU A 1 189 ? 35.585 15.142 -23.470 1.00 81.69 189 GLU A N 1
ATOM 1569 C CA . GLU A 1 189 ? 36.826 15.705 -24.019 1.00 81.69 189 GLU A CA 1
ATOM 1570 C C . GLU A 1 189 ? 37.643 14.616 -24.724 1.00 81.69 189 GLU A C 1
ATOM 1572 O O . GLU A 1 189 ? 38.069 14.806 -25.866 1.00 81.69 189 GLU A O 1
ATOM 1577 N N . PHE A 1 190 ? 37.736 13.432 -24.115 1.00 77.94 190 PHE A N 1
ATOM 1578 C CA . PHE A 1 190 ? 38.344 12.246 -24.715 1.00 77.94 190 PHE A CA 1
ATOM 1579 C C . PHE A 1 190 ? 37.667 11.842 -26.033 1.00 77.94 190 PHE A C 1
ATOM 1581 O O . PHE A 1 190 ? 38.339 11.492 -27.004 1.00 77.94 190 PHE A O 1
ATOM 1588 N N . LEU A 1 191 ? 36.333 11.900 -26.098 1.00 78.50 191 LEU A N 1
ATOM 1589 C CA . LEU A 1 191 ? 35.575 11.585 -27.315 1.00 78.50 191 LEU A CA 1
ATOM 1590 C C . LEU A 1 191 ? 35.685 12.670 -28.396 1.00 78.50 191 LEU A C 1
ATOM 1592 O O . LEU A 1 191 ? 35.588 12.351 -29.582 1.00 78.50 191 LEU A O 1
ATOM 1596 N N . LYS A 1 192 ? 35.876 13.938 -28.012 1.00 81.81 192 LYS A N 1
ATOM 1597 C CA . LYS A 1 192 ? 36.058 15.057 -28.950 1.00 81.81 192 LYS A CA 1
ATOM 1598 C C . LYS A 1 192 ? 37.442 15.052 -29.597 1.00 81.81 192 LYS A C 1
ATOM 1600 O O . LYS A 1 192 ? 37.531 15.336 -30.789 1.00 81.81 192 LYS A O 1
ATOM 1605 N N . ASP A 1 193 ? 38.491 14.709 -28.850 1.00 84.12 193 ASP A N 1
ATOM 1606 C CA . ASP A 1 193 ? 39.857 14.589 -29.377 1.00 84.12 193 ASP A CA 1
ATOM 1607 C C . ASP A 1 193 ? 40.526 13.254 -28.991 1.00 84.12 193 ASP A C 1
ATOM 1609 O O . ASP A 1 193 ? 41.477 13.213 -28.207 1.00 84.12 193 ASP A O 1
ATOM 1613 N N . PRO A 1 194 ? 40.093 12.127 -29.584 1.00 78.94 194 PRO A N 1
ATOM 1614 C CA . PRO A 1 194 ? 40.619 10.808 -29.234 1.00 78.94 194 PRO A CA 1
ATOM 1615 C C . PRO A 1 194 ? 42.099 10.635 -29.605 1.00 78.94 194 PRO A C 1
ATOM 1617 O O . PRO A 1 194 ? 42.782 9.778 -29.042 1.00 78.94 194 PRO A O 1
ATOM 1620 N N . LYS A 1 195 ? 42.623 11.438 -30.545 1.00 82.25 195 LYS A N 1
ATOM 1621 C CA . LYS A 1 195 ? 44.019 11.353 -30.999 1.00 82.25 195 LYS A CA 1
ATOM 1622 C C . LYS A 1 195 ? 44.984 11.828 -29.917 1.00 82.25 195 LYS A C 1
ATOM 1624 O O . LYS A 1 195 ? 46.045 11.224 -29.760 1.00 82.25 195 LYS A O 1
ATOM 1629 N N . ARG A 1 196 ? 44.627 12.881 -29.173 1.00 82.12 196 ARG A N 1
ATOM 1630 C CA . ARG A 1 196 ? 45.428 13.393 -28.051 1.00 82.12 196 ARG A CA 1
ATOM 1631 C C . ARG A 1 196 ? 45.595 12.339 -26.957 1.00 82.12 196 ARG A C 1
ATOM 1633 O O . ARG A 1 196 ? 46.711 12.122 -26.496 1.00 82.12 196 ARG A O 1
ATOM 1640 N N . PHE A 1 197 ? 44.527 11.626 -26.609 1.00 75.00 197 PHE A N 1
ATOM 1641 C CA . PHE A 1 197 ? 44.566 10.639 -25.530 1.00 75.00 197 PHE A CA 1
ATOM 1642 C C . PHE A 1 197 ? 45.109 9.262 -25.951 1.00 75.00 197 PHE A C 1
ATOM 1644 O O . PHE A 1 197 ? 45.747 8.593 -25.140 1.00 75.00 197 PHE A O 1
ATOM 1651 N N . GLN A 1 198 ? 44.958 8.850 -27.218 1.00 78.25 198 GLN A N 1
ATOM 1652 C CA . GLN A 1 198 ? 45.619 7.638 -27.735 1.00 78.25 198 GLN A CA 1
ATOM 1653 C C . GLN A 1 198 ? 47.147 7.759 -27.729 1.00 78.25 198 GLN A C 1
ATOM 1655 O O . GLN A 1 198 ? 47.833 6.782 -27.437 1.00 78.25 198 GLN A O 1
ATOM 1660 N N . LYS A 1 199 ? 47.689 8.956 -27.998 1.00 82.75 199 LYS A N 1
ATOM 1661 C CA . LYS A 1 199 ? 49.137 9.225 -27.912 1.00 82.75 199 LYS A CA 1
ATOM 1662 C C . LYS A 1 199 ? 49.692 9.065 -26.493 1.00 82.75 199 LYS A C 1
ATOM 1664 O O . LYS A 1 199 ? 50.861 8.741 -26.342 1.00 82.75 199 LYS A O 1
ATOM 1669 N N . LEU A 1 200 ? 48.851 9.263 -25.479 1.00 79.38 200 LEU A N 1
ATOM 1670 C CA . LEU A 1 200 ? 49.175 9.065 -24.064 1.00 79.38 200 LEU A CA 1
ATOM 1671 C C . LEU A 1 200 ? 48.876 7.628 -23.582 1.00 79.38 200 LEU A C 1
ATOM 1673 O O . LEU A 1 200 ? 49.009 7.343 -22.398 1.00 79.38 200 LEU A O 1
ATOM 1677 N N . GLY A 1 201 ? 48.470 6.716 -24.480 1.00 77.94 201 GLY A N 1
ATOM 1678 C CA . GLY A 1 201 ? 48.183 5.310 -24.161 1.00 77.94 201 GLY A CA 1
ATOM 1679 C C . GLY A 1 201 ? 46.761 5.025 -23.655 1.00 77.94 201 GLY A C 1
ATOM 1680 O O . GLY A 1 201 ? 46.474 3.902 -23.237 1.00 77.94 201 GLY A O 1
ATOM 1681 N N . GLY A 1 202 ? 45.851 6.003 -23.701 1.00 75.00 202 GLY A N 1
ATOM 1682 C CA . GLY A 1 202 ? 44.466 5.855 -23.247 1.00 75.00 202 GLY A CA 1
ATOM 1683 C C . GLY A 1 202 ? 43.615 4.954 -24.153 1.00 75.00 202 GLY A C 1
ATOM 1684 O O . GLY A 1 202 ? 43.690 5.023 -25.382 1.00 75.00 202 GLY A O 1
ATOM 1685 N N . ARG A 1 203 ? 42.758 4.114 -23.555 1.00 74.00 203 ARG A N 1
ATOM 1686 C CA . ARG A 1 203 ? 41.802 3.248 -24.274 1.00 74.00 203 ARG A CA 1
ATOM 1687 C C . ARG A 1 203 ? 40.440 3.927 -24.400 1.00 74.00 203 ARG A C 1
ATOM 1689 O O . ARG A 1 203 ? 39.955 4.503 -23.435 1.00 74.00 203 ARG A O 1
ATOM 1696 N N . ILE A 1 204 ? 39.797 3.804 -25.566 1.00 74.38 204 ILE A N 1
ATOM 1697 C CA . ILE A 1 204 ? 38.467 4.387 -25.801 1.00 74.38 204 ILE A CA 1
ATOM 1698 C C . ILE A 1 204 ? 37.429 3.705 -24.889 1.00 74.38 204 ILE A C 1
ATOM 1700 O O . ILE A 1 204 ? 37.249 2.484 -25.002 1.00 74.38 204 ILE A O 1
ATOM 1704 N N . PRO A 1 205 ? 36.718 4.456 -24.026 1.00 68.31 205 PRO A N 1
ATOM 1705 C CA . PRO A 1 205 ? 35.630 3.901 -23.234 1.00 68.31 205 PRO A CA 1
ATOM 1706 C C . PRO A 1 205 ? 34.484 3.464 -24.154 1.00 68.31 205 PRO A C 1
ATOM 1708 O O . PRO A 1 205 ? 34.064 4.194 -25.050 1.00 68.31 205 PRO A O 1
ATOM 1711 N N . LYS A 1 206 ? 33.970 2.246 -23.947 1.00 69.88 206 LYS A N 1
ATOM 1712 C CA . LYS A 1 206 ? 32.905 1.659 -24.787 1.00 69.88 206 LYS A CA 1
ATOM 1713 C C . LYS A 1 206 ? 31.492 2.100 -24.378 1.00 69.88 206 LYS A C 1
ATOM 1715 O O . LYS A 1 206 ? 30.535 1.804 -25.086 1.00 69.88 206 LYS A O 1
ATOM 1720 N N . GLY A 1 207 ? 31.366 2.792 -23.248 1.00 64.25 207 GLY A N 1
ATOM 1721 C CA . GLY A 1 207 ? 30.116 3.307 -22.700 1.00 64.25 207 GLY A CA 1
ATOM 1722 C C . GLY A 1 207 ? 30.310 3.805 -21.269 1.00 64.25 207 GLY A C 1
ATOM 1723 O O . GLY A 1 207 ? 31.315 3.490 -20.636 1.00 64.25 207 GLY A O 1
ATOM 1724 N N . VAL A 1 208 ? 29.342 4.574 -20.773 1.00 66.56 208 VAL A N 1
ATOM 1725 C CA . VAL A 1 208 ? 29.303 5.070 -19.391 1.00 66.56 208 VAL A CA 1
ATOM 1726 C C . VAL A 1 208 ? 28.010 4.574 -18.759 1.00 66.56 208 VAL A C 1
ATOM 1728 O O . VAL A 1 208 ? 26.926 4.862 -19.267 1.00 66.56 208 VAL A O 1
ATOM 1731 N N . LEU A 1 209 ? 28.112 3.809 -17.671 1.00 65.62 209 LEU A N 1
ATOM 1732 C CA . LEU A 1 209 ? 26.961 3.446 -16.852 1.00 65.62 209 LEU A CA 1
ATOM 1733 C C . LEU A 1 209 ? 26.871 4.444 -15.700 1.00 65.62 209 LEU A C 1
ATOM 1735 O O . LEU A 1 209 ? 27.668 4.396 -14.769 1.00 65.62 209 LEU A O 1
ATOM 1739 N N . LEU A 1 210 ? 25.897 5.346 -15.767 1.00 62.72 210 LEU A N 1
ATOM 1740 C CA . LEU A 1 210 ? 25.640 6.291 -14.687 1.00 62.72 210 LEU A CA 1
ATOM 1741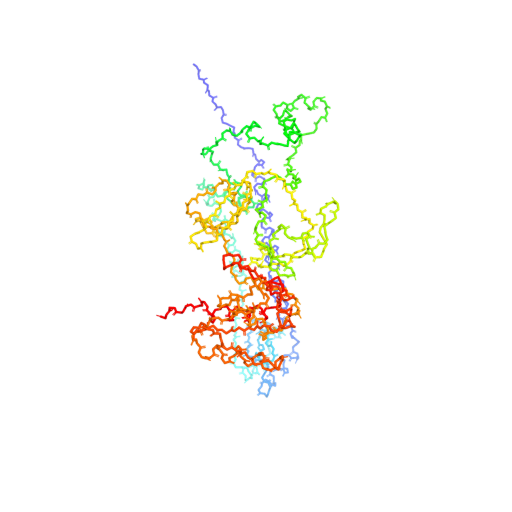 C C . LEU A 1 210 ? 24.858 5.579 -13.580 1.00 62.72 210 LEU A C 1
ATOM 1743 O O . LEU A 1 210 ? 23.642 5.395 -13.674 1.00 62.72 210 LEU A O 1
ATOM 1747 N N . VAL A 1 211 ? 25.573 5.161 -12.540 1.00 60.03 211 VAL A N 1
ATOM 1748 C CA . VAL A 1 211 ? 24.998 4.668 -11.287 1.00 60.03 211 VAL A CA 1
ATOM 1749 C C . VAL A 1 211 ? 25.109 5.793 -10.274 1.00 60.03 211 VAL A C 1
ATOM 1751 O O . VAL A 1 211 ? 26.187 6.336 -10.063 1.00 60.03 211 VAL A O 1
ATOM 1754 N N . GLY A 1 212 ? 23.984 6.174 -9.681 1.00 57.28 212 GLY A N 1
ATOM 1755 C CA . GLY A 1 212 ? 23.935 7.269 -8.725 1.00 57.28 212 GLY A CA 1
ATOM 1756 C C . GLY A 1 212 ? 23.525 6.777 -7.342 1.00 57.28 212 GLY A C 1
ATOM 1757 O O . GLY A 1 212 ? 22.654 5.900 -7.257 1.00 57.28 212 GLY A O 1
ATOM 1758 N N . PRO A 1 213 ? 24.094 7.348 -6.266 1.00 52.62 213 PRO A N 1
ATOM 1759 C CA . PRO A 1 213 ? 23.543 7.187 -4.932 1.00 52.62 213 PRO A CA 1
ATOM 1760 C C . PRO A 1 213 ? 22.088 7.701 -4.885 1.00 52.62 213 PRO A C 1
ATOM 1762 O O . PRO A 1 213 ? 21.614 8.389 -5.797 1.00 52.62 213 PRO A O 1
ATOM 1765 N N . PRO A 1 214 ? 21.331 7.380 -3.827 1.00 55.19 214 PRO A N 1
ATOM 1766 C CA . PRO A 1 214 ? 20.070 8.074 -3.549 1.00 55.19 214 PRO A CA 1
ATOM 1767 C C . PRO A 1 214 ? 20.202 9.595 -3.684 1.00 55.19 214 PRO A C 1
ATOM 1769 O O . PRO A 1 214 ? 21.207 10.168 -3.278 1.00 55.19 214 PRO A O 1
ATOM 1772 N N . GLY A 1 215 ? 19.173 10.260 -4.210 1.00 56.81 215 GLY A N 1
ATOM 1773 C CA . GLY A 1 215 ? 19.219 11.711 -4.433 1.00 56.81 215 GLY A CA 1
ATOM 1774 C C . GLY A 1 215 ? 19.288 12.147 -5.888 1.00 56.81 215 GLY A C 1
ATOM 1775 O O . GLY A 1 215 ? 19.045 13.312 -6.171 1.00 56.81 215 GLY A O 1
ATOM 1776 N N . CYS A 1 216 ? 19.467 11.224 -6.836 1.00 61.12 216 CYS A N 1
ATOM 1777 C CA . CYS A 1 216 ? 19.408 11.519 -8.275 1.00 61.12 216 CYS A CA 1
ATOM 1778 C C . CYS A 1 216 ? 17.971 11.729 -8.810 1.00 61.12 216 CYS A C 1
ATOM 1780 O O . CYS A 1 216 ? 17.644 11.311 -9.920 1.00 61.12 216 CYS A O 1
ATOM 1782 N N . GLY A 1 217 ? 17.084 12.318 -8.003 1.00 66.06 217 GLY A N 1
ATOM 1783 C CA . GLY A 1 217 ? 15.741 12.719 -8.419 1.00 66.06 217 GLY A CA 1
ATOM 1784 C C . GLY A 1 217 ? 14.705 11.595 -8.540 1.00 66.06 217 GLY A C 1
ATOM 1785 O O . GLY A 1 217 ? 13.678 11.810 -9.177 1.00 66.06 217 GLY A O 1
ATOM 1786 N N . LYS A 1 218 ? 14.904 10.430 -7.908 1.00 80.69 218 LYS A N 1
ATOM 1787 C CA . LYS A 1 218 ? 13.921 9.321 -7.882 1.00 80.69 218 LYS A CA 1
ATOM 1788 C C . LYS A 1 218 ? 13.116 9.222 -6.580 1.00 80.69 218 LYS A C 1
ATOM 1790 O O . LYS A 1 218 ? 12.566 8.167 -6.280 1.00 80.69 218 LYS A O 1
ATOM 1795 N N . CYS A 1 219 ? 13.042 10.284 -5.793 1.00 88.50 219 CYS A N 1
ATOM 1796 C CA . CYS A 1 219 ? 12.398 10.266 -4.484 1.00 88.50 219 CYS A CA 1
ATOM 1797 C C . CYS A 1 219 ? 10.910 10.628 -4.566 1.00 88.50 219 CYS A C 1
ATOM 1799 O O . CYS A 1 219 ? 10.470 11.303 -5.496 1.00 88.50 219 CYS A O 1
ATOM 1801 N N . VAL A 1 220 ? 10.149 10.170 -3.574 1.00 92.38 220 VAL A N 1
ATOM 1802 C CA . VAL A 1 220 ? 8.733 10.507 -3.370 1.00 92.38 220 VAL A CA 1
ATOM 1803 C C . VAL A 1 220 ? 8.573 11.362 -2.116 1.00 92.38 220 VAL A C 1
ATOM 1805 O O . VAL A 1 220 ? 9.467 11.399 -1.268 1.00 92.38 220 VAL A O 1
ATOM 1808 N N . GLY A 1 221 ? 7.434 12.037 -1.991 1.00 90.94 221 GLY A N 1
ATOM 1809 C CA . GLY A 1 221 ? 7.108 12.869 -0.839 1.00 90.94 221 GLY A CA 1
ATOM 1810 C C . GLY A 1 221 ? 7.010 12.058 0.463 1.00 90.94 221 GLY A C 1
ATOM 1811 O O . GLY A 1 221 ? 6.631 10.882 0.438 1.00 90.94 221 GLY A O 1
ATOM 1812 N N . PRO A 1 222 ? 7.297 12.668 1.627 1.00 91.31 222 PRO A N 1
ATOM 1813 C CA . PRO A 1 222 ? 7.342 11.977 2.921 1.00 91.31 222 PRO A CA 1
ATOM 1814 C C . PRO A 1 222 ? 5.982 11.426 3.382 1.00 91.31 222 PRO A C 1
ATOM 1816 O O . PRO A 1 222 ? 5.926 10.499 4.190 1.00 91.31 222 PRO A O 1
ATOM 1819 N N . SER A 1 223 ? 4.881 11.990 2.889 1.00 90.75 223 SER A N 1
ATOM 1820 C CA . SER A 1 223 ? 3.508 11.549 3.161 1.00 90.75 223 SER A CA 1
ATOM 1821 C C . SER A 1 223 ? 3.066 10.353 2.311 1.00 90.75 223 SER A C 1
ATOM 1823 O O . SER A 1 223 ? 1.988 9.820 2.565 1.00 90.75 223 SER A O 1
ATOM 1825 N N . THR A 1 224 ? 3.877 9.918 1.339 1.00 92.06 224 THR A N 1
ATOM 1826 C CA . THR A 1 224 ? 3.543 8.814 0.429 1.00 92.06 224 THR A CA 1
ATOM 1827 C C . THR A 1 224 ? 3.334 7.523 1.207 1.00 92.06 224 THR A C 1
ATOM 1829 O O . THR A 1 224 ? 4.212 7.102 1.966 1.00 92.06 224 THR A O 1
ATOM 1832 N N . PHE A 1 225 ? 2.185 6.883 1.002 1.00 90.00 225 PHE A N 1
ATOM 1833 C CA . PHE A 1 225 ? 1.904 5.570 1.566 1.00 90.00 225 PHE A CA 1
ATOM 1834 C C . PHE A 1 225 ? 2.637 4.477 0.790 1.00 90.00 225 PHE A C 1
ATOM 1836 O O . PHE A 1 225 ? 2.644 4.461 -0.439 1.00 90.00 225 PHE A O 1
ATOM 1843 N N . VAL A 1 226 ? 3.237 3.552 1.528 1.00 89.69 226 VAL A N 1
ATOM 1844 C CA . VAL A 1 226 ? 3.956 2.392 1.009 1.00 89.69 226 VAL A CA 1
ATOM 1845 C C . VAL A 1 226 ? 3.429 1.124 1.665 1.00 89.69 226 VAL A C 1
ATOM 1847 O O . VAL A 1 226 ? 3.023 1.115 2.831 1.00 89.69 226 VAL A O 1
ATOM 1850 N N . PHE A 1 227 ? 3.435 0.042 0.895 1.00 88.25 227 PHE A N 1
ATOM 1851 C CA . PHE A 1 227 ? 3.030 -1.274 1.360 1.00 88.25 227 PHE A CA 1
ATOM 1852 C C . PHE A 1 227 ? 4.233 -1.999 1.943 1.00 88.25 227 PHE A C 1
ATOM 1854 O O . PHE A 1 227 ? 5.262 -2.115 1.282 1.00 88.25 227 PHE A O 1
ATOM 1861 N N . THR A 1 228 ? 4.095 -2.503 3.164 1.00 89.75 228 THR A N 1
ATOM 1862 C CA . THR A 1 228 ? 5.139 -3.292 3.816 1.00 89.75 228 THR A CA 1
ATOM 1863 C C . THR A 1 228 ? 4.584 -4.612 4.336 1.00 89.75 228 THR A C 1
ATOM 1865 O O . THR A 1 228 ? 3.373 -4.765 4.499 1.00 89.75 228 THR A O 1
ATOM 1868 N N . ASN A 1 229 ? 5.463 -5.546 4.695 1.00 88.31 229 ASN A N 1
ATOM 1869 C CA . ASN A 1 229 ? 5.100 -6.754 5.447 1.00 88.31 229 ASN A CA 1
ATOM 1870 C C . ASN A 1 229 ? 4.497 -6.475 6.840 1.00 88.31 229 ASN A C 1
ATOM 1872 O O . ASN A 1 229 ? 3.975 -7.393 7.469 1.00 88.31 229 ASN A O 1
ATOM 1876 N N . LYS A 1 230 ? 4.542 -5.229 7.331 1.00 89.25 230 LYS A N 1
ATOM 1877 C CA . LYS A 1 230 ? 3.838 -4.793 8.547 1.00 89.25 230 LYS A CA 1
ATOM 1878 C C . LYS A 1 230 ? 2.502 -4.105 8.262 1.00 89.25 230 LYS A C 1
ATOM 1880 O O . LYS A 1 230 ? 1.829 -3.727 9.206 1.00 89.25 230 LYS A O 1
ATOM 1885 N N . GLY A 1 231 ? 2.097 -3.959 7.001 1.00 87.12 231 GLY A N 1
ATOM 1886 C CA . GLY A 1 231 ? 0.908 -3.209 6.594 1.00 87.12 231 GLY A CA 1
ATOM 1887 C C . GLY A 1 231 ? 1.254 -1.905 5.875 1.00 87.12 231 GLY A C 1
ATOM 1888 O O . GLY A 1 231 ? 2.378 -1.712 5.398 1.00 87.12 231 GLY A O 1
ATOM 1889 N N . VAL A 1 232 ? 0.265 -1.021 5.760 1.00 88.56 232 VAL A N 1
ATOM 1890 C CA . VAL A 1 232 ? 0.394 0.254 5.040 1.00 88.56 232 VAL A CA 1
ATOM 1891 C C . VAL A 1 232 ? 0.896 1.333 5.992 1.00 88.56 232 VAL A C 1
ATOM 1893 O O . VAL A 1 232 ? 0.332 1.522 7.065 1.00 88.56 232 VAL A O 1
ATOM 1896 N N . MET A 1 233 ? 1.932 2.069 5.597 1.00 90.75 233 MET A N 1
ATOM 1897 C CA . MET A 1 233 ? 2.440 3.214 6.363 1.00 90.75 233 MET A CA 1
ATOM 1898 C C . MET A 1 233 ? 2.990 4.302 5.456 1.00 90.75 233 MET A C 1
ATOM 1900 O O . MET A 1 233 ? 3.220 4.075 4.272 1.00 90.75 233 MET A O 1
ATOM 1904 N N . LYS A 1 234 ? 3.230 5.490 6.010 1.00 92.62 234 LYS A N 1
ATOM 1905 C CA . LYS A 1 234 ? 3.917 6.560 5.284 1.00 92.62 234 LYS A CA 1
ATOM 1906 C C . LYS A 1 234 ? 5.408 6.246 5.204 1.00 92.62 234 LYS A C 1
ATOM 1908 O O . LYS A 1 234 ? 6.007 5.786 6.174 1.00 92.62 234 LYS A O 1
ATOM 1913 N N . ILE A 1 235 ? 6.035 6.564 4.076 1.00 92.56 235 ILE A N 1
ATOM 1914 C CA . ILE A 1 235 ? 7.462 6.301 3.846 1.00 92.56 235 ILE A CA 1
ATOM 1915 C C . ILE A 1 235 ? 8.372 6.984 4.881 1.00 92.56 235 ILE A C 1
ATOM 1917 O O . ILE A 1 235 ? 9.418 6.440 5.240 1.00 92.56 235 ILE A O 1
ATOM 1921 N N . LYS A 1 236 ? 7.962 8.149 5.408 1.00 92.69 236 LYS A N 1
ATOM 1922 C CA . LYS A 1 236 ? 8.687 8.866 6.472 1.00 92.69 236 LYS A CA 1
ATOM 1923 C C . LYS A 1 236 ? 8.722 8.116 7.804 1.00 92.69 236 LYS A C 1
ATOM 1925 O O . LYS A 1 236 ? 9.606 8.369 8.614 1.00 92.69 236 LYS A O 1
ATOM 1930 N N . ASP A 1 237 ? 7.752 7.235 8.035 1.00 93.12 237 ASP A N 1
ATOM 1931 C CA . ASP A 1 237 ? 7.583 6.525 9.298 1.00 93.12 237 ASP A CA 1
ATOM 1932 C C . ASP A 1 237 ? 8.319 5.173 9.296 1.00 93.12 237 ASP A C 1
ATOM 1934 O O . ASP A 1 237 ? 8.420 4.538 10.339 1.00 93.12 237 ASP A O 1
ATOM 1938 N N . ILE A 1 238 ? 8.923 4.759 8.171 1.00 92.75 238 ILE A N 1
ATOM 1939 C CA . ILE A 1 238 ? 9.714 3.520 8.065 1.00 92.75 238 ILE A CA 1
ATOM 1940 C C . ILE A 1 238 ? 10.749 3.364 9.199 1.00 92.75 238 ILE A C 1
ATOM 1942 O O . ILE A 1 238 ? 10.749 2.303 9.830 1.00 92.75 238 ILE A O 1
ATOM 1946 N N . PRO A 1 239 ? 11.582 4.375 9.535 1.00 92.44 239 PRO A N 1
ATOM 1947 C CA . PRO A 1 239 ? 12.579 4.239 10.601 1.00 92.44 239 PRO A CA 1
ATOM 1948 C C . PRO A 1 239 ? 11.987 4.045 12.003 1.00 92.44 239 PRO A C 1
ATOM 1950 O O . PRO A 1 239 ? 12.708 3.658 12.917 1.00 92.44 239 PRO A O 1
ATOM 1953 N N . LYS A 1 240 ? 10.686 4.310 12.199 1.00 92.56 240 LYS A N 1
ATOM 1954 C CA . LYS A 1 240 ? 10.003 4.039 13.473 1.00 92.56 240 LYS A CA 1
ATOM 1955 C C . LYS A 1 240 ? 9.738 2.547 13.674 1.00 92.56 240 LYS A C 1
ATOM 1957 O O . LYS A 1 240 ? 9.679 2.089 14.810 1.00 92.56 240 LYS A O 1
ATOM 1962 N N . TYR A 1 241 ? 9.574 1.788 12.587 1.00 91.06 241 TYR A N 1
ATOM 1963 C CA . TYR A 1 241 ? 9.139 0.385 12.640 1.00 91.06 241 TYR A CA 1
ATOM 1964 C C . TYR A 1 241 ? 10.166 -0.608 12.109 1.00 91.06 241 TYR A C 1
ATOM 1966 O O . TYR A 1 241 ? 10.045 -1.806 12.379 1.00 91.06 241 TYR A O 1
ATOM 1974 N N . PHE A 1 242 ? 11.158 -0.145 11.360 1.00 92.94 242 PHE A N 1
ATOM 1975 C CA . PHE A 1 242 ? 12.244 -0.963 10.846 1.00 92.94 242 PHE A CA 1
ATOM 1976 C C . PHE A 1 242 ? 13.579 -0.369 11.269 1.00 92.94 242 PHE A C 1
ATOM 1978 O O . PHE A 1 242 ? 13.763 0.846 11.262 1.00 92.94 242 PHE A O 1
ATOM 1985 N N . PHE A 1 243 ? 14.518 -1.243 11.625 1.00 93.06 243 PHE A N 1
ATOM 1986 C CA . PHE A 1 243 ? 15.866 -0.814 11.956 1.00 93.06 243 PHE A CA 1
ATOM 1987 C C . PHE A 1 243 ? 16.571 -0.338 10.686 1.00 93.06 243 PHE A C 1
ATOM 1989 O O . PHE A 1 243 ? 16.718 -1.112 9.736 1.00 93.06 243 PHE A O 1
ATOM 1996 N N . VAL A 1 244 ? 16.998 0.923 10.703 1.00 91.50 244 VAL A N 1
ATOM 1997 C CA . VAL A 1 244 ? 17.834 1.539 9.675 1.00 91.50 244 VAL A CA 1
ATOM 1998 C C . VAL A 1 244 ? 19.191 1.833 10.304 1.00 91.50 244 VAL A C 1
ATOM 2000 O O . VAL A 1 244 ? 19.260 2.532 11.315 1.00 91.50 244 VAL A O 1
ATOM 2003 N N . ASP A 1 245 ? 20.258 1.267 9.748 1.00 88.50 245 ASP A N 1
ATOM 2004 C CA . ASP A 1 245 ? 21.611 1.494 10.257 1.00 88.50 245 ASP A CA 1
ATOM 2005 C C . ASP A 1 245 ? 22.204 2.837 9.788 1.00 88.50 245 ASP A C 1
ATOM 2007 O O . ASP A 1 245 ? 21.592 3.594 9.028 1.00 88.50 245 ASP A O 1
ATOM 2011 N N . LYS A 1 246 ? 23.421 3.147 10.256 1.00 85.62 246 LYS A N 1
ATOM 2012 C CA . LYS A 1 246 ? 24.147 4.371 9.872 1.00 85.62 246 LYS A CA 1
ATOM 2013 C C . LYS A 1 246 ? 24.442 4.433 8.366 1.00 85.62 246 LYS A C 1
ATOM 2015 O O . LYS A 1 246 ? 24.492 5.527 7.810 1.00 85.62 246 LYS A O 1
ATOM 2020 N N . ASP A 1 247 ? 24.551 3.277 7.713 1.00 84.00 247 ASP A N 1
ATOM 2021 C CA . ASP A 1 247 ? 24.776 3.128 6.271 1.00 84.00 247 ASP A CA 1
ATOM 2022 C C . ASP A 1 247 ? 23.465 3.112 5.470 1.00 84.00 247 ASP A C 1
ATOM 2024 O O . ASP A 1 247 ? 23.460 2.821 4.269 1.00 84.00 247 ASP A O 1
ATOM 2028 N N . LYS A 1 248 ? 22.341 3.452 6.118 1.00 84.75 248 LYS A N 1
ATOM 2029 C CA . LYS A 1 248 ? 21.002 3.539 5.527 1.00 84.75 248 LYS A CA 1
ATOM 2030 C C . LYS A 1 248 ? 20.424 2.190 5.088 1.00 84.75 248 LYS A C 1
ATOM 2032 O O . LYS A 1 248 ? 19.410 2.167 4.385 1.00 84.75 248 LYS A O 1
ATOM 2037 N N . LYS A 1 249 ? 21.025 1.063 5.481 1.00 86.75 249 LYS A N 1
ATOM 2038 C CA . LYS A 1 249 ? 20.471 -0.269 5.221 1.00 86.75 249 LYS A CA 1
ATOM 2039 C C . LYS A 1 249 ? 19.310 -0.529 6.156 1.00 86.75 249 LYS A C 1
ATOM 2041 O O . LYS A 1 249 ? 19.376 -0.239 7.349 1.00 86.75 249 LYS A O 1
ATOM 2046 N N . ILE A 1 250 ? 18.265 -1.127 5.609 1.00 91.88 250 ILE A N 1
ATOM 2047 C CA . ILE A 1 250 ? 17.073 -1.512 6.356 1.00 91.88 250 ILE A CA 1
ATOM 2048 C C . ILE A 1 250 ? 17.039 -3.028 6.530 1.00 91.88 250 ILE A C 1
ATOM 2050 O O . ILE A 1 250 ? 17.387 -3.778 5.621 1.00 91.88 250 ILE A O 1
ATOM 2054 N N . LYS A 1 251 ? 16.642 -3.493 7.717 1.00 90.12 251 LYS A N 1
ATOM 2055 C CA . LYS A 1 251 ? 16.552 -4.928 8.025 1.00 90.12 251 LYS A CA 1
ATOM 2056 C C . LYS A 1 251 ? 15.101 -5.376 8.188 1.00 90.12 251 LYS A C 1
ATOM 2058 O O . LYS A 1 251 ? 14.346 -4.785 8.957 1.00 90.12 251 LYS A O 1
ATOM 2063 N N . GLY A 1 252 ? 14.737 -6.460 7.497 1.00 87.56 252 GLY A N 1
ATOM 2064 C CA . GLY A 1 252 ? 13.454 -7.161 7.661 1.00 87.56 252 GLY A CA 1
ATOM 2065 C C . GLY A 1 252 ? 12.232 -6.478 7.036 1.00 87.56 252 GLY A C 1
ATOM 2066 O O . GLY A 1 252 ? 11.109 -6.946 7.241 1.00 87.56 252 GLY A O 1
ATOM 2067 N N . ALA A 1 253 ? 12.433 -5.386 6.295 1.00 90.50 253 ALA A N 1
ATOM 2068 C CA . ALA A 1 253 ? 11.381 -4.727 5.534 1.00 90.50 253 ALA A CA 1
ATOM 2069 C C . ALA A 1 253 ? 11.217 -5.390 4.168 1.00 90.50 253 ALA A C 1
ATOM 2071 O O . ALA A 1 253 ? 12.191 -5.573 3.441 1.00 90.50 253 ALA A O 1
ATOM 2072 N N . LYS A 1 254 ? 9.973 -5.694 3.808 1.00 89.00 254 LYS A N 1
ATOM 2073 C CA . LYS A 1 254 ? 9.596 -6.190 2.484 1.00 89.00 254 LYS A CA 1
ATOM 2074 C C . LYS A 1 254 ? 8.509 -5.312 1.898 1.00 89.00 254 LYS A C 1
ATOM 2076 O O . LYS A 1 254 ? 7.679 -4.805 2.648 1.00 89.00 254 LYS A O 1
ATOM 2081 N N . THR A 1 255 ? 8.511 -5.137 0.584 1.00 88.38 255 THR A N 1
ATOM 2082 C CA . THR A 1 255 ? 7.523 -4.345 -0.161 1.00 88.38 255 THR A CA 1
ATOM 2083 C C . THR A 1 255 ? 6.985 -5.139 -1.344 1.00 88.38 255 THR A C 1
ATOM 2085 O O . THR A 1 255 ? 7.562 -6.151 -1.739 1.00 88.38 255 THR A O 1
ATOM 2088 N N . ILE A 1 256 ? 5.883 -4.678 -1.935 1.00 81.88 256 ILE A N 1
ATOM 2089 C CA . ILE A 1 256 ? 5.408 -5.230 -3.202 1.00 81.88 256 ILE A CA 1
ATOM 2090 C C . ILE A 1 256 ? 6.018 -4.458 -4.363 1.00 81.88 256 ILE A C 1
ATOM 2092 O O . ILE A 1 256 ? 5.775 -3.267 -4.544 1.00 81.88 256 ILE A O 1
ATOM 2096 N N . SER A 1 257 ? 6.743 -5.198 -5.189 1.00 81.25 257 SER A N 1
ATOM 2097 C CA . SER A 1 257 ? 7.264 -4.784 -6.479 1.00 81.25 257 SER A CA 1
ATOM 2098 C C . SER A 1 257 ? 6.393 -5.338 -7.612 1.00 81.25 257 SER A C 1
ATOM 2100 O O . SER A 1 257 ? 5.561 -6.239 -7.425 1.00 81.25 257 SER A O 1
ATOM 2102 N N . LEU A 1 258 ? 6.559 -4.779 -8.807 1.00 75.62 258 LEU A N 1
ATOM 2103 C CA . LEU A 1 258 ? 5.907 -5.247 -10.025 1.00 75.62 258 LEU A CA 1
ATOM 2104 C C . LEU A 1 258 ? 6.958 -5.927 -10.902 1.00 75.62 258 LEU A C 1
ATOM 2106 O O . LEU A 1 258 ? 7.862 -5.263 -11.405 1.00 75.62 258 LEU A O 1
ATOM 2110 N N . SER A 1 259 ? 6.828 -7.241 -11.094 1.00 70.81 259 SER A N 1
ATOM 2111 C CA . SER A 1 259 ? 7.642 -7.955 -12.080 1.00 70.81 259 SER A CA 1
ATOM 2112 C C . SER A 1 259 ? 7.237 -7.517 -13.487 1.00 70.81 259 SER A C 1
ATOM 2114 O O . SER A 1 259 ? 6.054 -7.309 -13.749 1.00 70.81 259 SER A O 1
ATOM 2116 N N . SER A 1 260 ? 8.202 -7.360 -14.392 1.00 64.94 260 SER A N 1
ATOM 2117 C CA . SER A 1 260 ? 7.951 -6.957 -15.780 1.00 64.94 260 SER A CA 1
ATOM 2118 C C . SER A 1 260 ? 7.570 -8.125 -16.695 1.00 64.94 260 SER A C 1
ATOM 2120 O O . SER A 1 260 ? 7.045 -7.883 -17.779 1.00 64.94 260 SER A O 1
ATOM 2122 N N . ASN A 1 261 ? 7.818 -9.381 -16.296 1.00 62.81 261 ASN A N 1
ATOM 2123 C CA . ASN A 1 261 ? 7.507 -10.553 -17.118 1.00 62.81 261 ASN A CA 1
ATOM 2124 C C . ASN A 1 261 ? 7.397 -11.854 -16.284 1.00 62.81 261 ASN A C 1
ATOM 2126 O O . ASN A 1 261 ? 8.431 -12.390 -15.882 1.00 62.81 261 ASN A O 1
ATOM 2130 N N . PRO A 1 262 ? 6.188 -12.387 -16.014 1.00 67.50 262 PRO A N 1
ATOM 2131 C CA . PRO A 1 262 ? 4.871 -11.785 -16.251 1.00 67.50 262 PRO A CA 1
ATOM 2132 C C . PRO A 1 262 ? 4.620 -10.573 -15.338 1.00 67.50 262 PRO A C 1
ATOM 2134 O O . PRO A 1 262 ? 5.274 -10.422 -14.305 1.00 67.50 262 PRO A O 1
ATOM 2137 N N . PHE A 1 263 ? 3.647 -9.726 -15.697 1.00 70.94 263 PHE A N 1
ATOM 213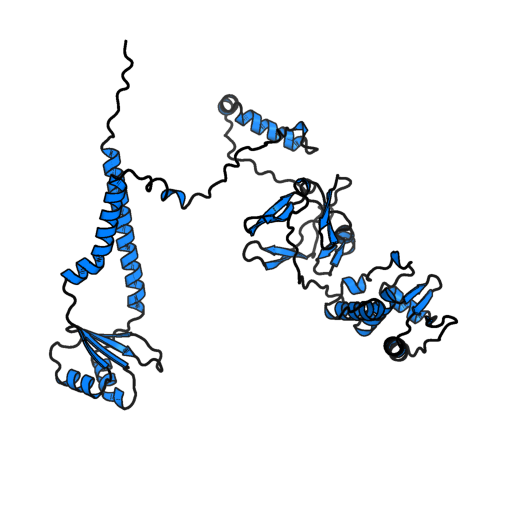8 C CA . PHE A 1 263 ? 3.180 -8.616 -14.855 1.00 70.94 263 PHE A CA 1
ATOM 2139 C C . PHE A 1 263 ? 2.459 -9.129 -13.603 1.00 70.94 263 PHE A C 1
ATOM 2141 O O . PHE A 1 263 ? 1.232 -9.162 -13.526 1.00 70.94 263 PHE A O 1
ATOM 2148 N N . SER A 1 264 ? 3.230 -9.536 -12.598 1.00 73.19 264 SER A N 1
ATOM 2149 C CA . SER A 1 264 ? 2.725 -10.052 -11.329 1.00 73.19 264 SER A CA 1
ATOM 2150 C C . SER A 1 264 ? 3.267 -9.245 -10.145 1.00 73.19 264 SER A C 1
ATOM 2152 O O . SER A 1 264 ? 4.395 -8.743 -10.191 1.00 73.19 264 SER A O 1
ATOM 2154 N N . PRO A 1 265 ? 2.478 -9.076 -9.063 1.00 76.00 265 PRO A N 1
ATOM 2155 C CA . PRO A 1 265 ? 3.045 -8.627 -7.796 1.00 76.00 265 PRO A CA 1
ATOM 2156 C C . PRO A 1 265 ? 4.106 -9.626 -7.344 1.00 76.00 265 PRO A C 1
ATOM 2158 O O . PRO A 1 265 ? 3.888 -10.835 -7.413 1.00 76.00 265 PRO A O 1
ATOM 2161 N N . LYS A 1 266 ? 5.221 -9.111 -6.847 1.00 81.12 266 LYS A N 1
ATOM 2162 C CA . LYS A 1 266 ? 6.237 -9.910 -6.178 1.00 81.12 266 LYS A CA 1
ATOM 2163 C C . LYS A 1 266 ? 6.636 -9.198 -4.899 1.00 81.12 266 LYS A C 1
ATOM 2165 O O . LYS A 1 266 ? 6.838 -7.988 -4.905 1.00 81.12 266 LYS A O 1
ATOM 2170 N N . GLU A 1 267 ? 6.702 -9.942 -3.807 1.00 83.69 267 GLU A N 1
ATOM 2171 C CA . GLU A 1 267 ? 7.263 -9.424 -2.568 1.00 83.69 267 GLU A CA 1
ATOM 2172 C C . GLU A 1 267 ? 8.789 -9.401 -2.690 1.00 83.69 267 GLU A C 1
ATOM 2174 O O . GLU A 1 267 ? 9.401 -10.396 -3.084 1.00 83.69 267 GLU A O 1
ATOM 2179 N N . GLU A 1 268 ? 9.396 -8.255 -2.400 1.00 87.00 268 GLU A N 1
ATOM 2180 C CA . GLU A 1 268 ? 10.838 -8.048 -2.497 1.00 87.00 268 GLU A CA 1
ATOM 2181 C C . GLU A 1 268 ? 11.378 -7.405 -1.223 1.00 87.00 268 GLU A C 1
ATOM 2183 O O . GLU A 1 268 ? 10.709 -6.585 -0.584 1.00 87.00 268 GLU A O 1
ATOM 2188 N N . ASP A 1 269 ? 12.600 -7.789 -0.856 1.00 88.31 269 ASP A N 1
ATOM 2189 C CA . ASP A 1 269 ? 13.298 -7.212 0.284 1.00 88.31 269 ASP A CA 1
ATOM 2190 C C . ASP A 1 269 ? 13.683 -5.762 -0.013 1.00 88.31 269 ASP A C 1
ATOM 2192 O O . ASP A 1 269 ? 14.249 -5.430 -1.059 1.00 88.31 269 ASP A O 1
ATOM 2196 N N . VAL A 1 270 ? 13.402 -4.884 0.944 1.00 89.31 270 VAL A N 1
ATOM 2197 C CA . VAL A 1 270 ? 13.904 -3.516 0.921 1.00 89.31 270 VAL A CA 1
ATOM 2198 C C . VAL A 1 270 ? 15.311 -3.550 1.502 1.00 89.31 270 VAL A C 1
ATOM 2200 O O . VAL A 1 270 ? 15.515 -4.014 2.619 1.00 89.31 270 VAL A O 1
ATOM 2203 N N . LEU A 1 271 ? 16.290 -3.068 0.738 1.00 86.75 271 LEU A N 1
ATOM 2204 C CA . LEU A 1 271 ? 17.700 -3.110 1.139 1.00 86.75 271 LEU A CA 1
ATOM 2205 C C . LEU A 1 271 ? 18.161 -1.814 1.806 1.00 86.75 271 LEU A C 1
ATOM 2207 O O . LEU A 1 271 ? 18.951 -1.843 2.748 1.00 86.75 271 LEU A O 1
ATOM 2211 N N . TYR A 1 272 ? 17.637 -0.678 1.348 1.00 87.25 272 TYR A N 1
ATOM 2212 C CA . TYR A 1 272 ? 18.042 0.644 1.808 1.00 87.25 272 TYR A CA 1
ATOM 2213 C C . TYR A 1 272 ? 16.844 1.574 1.963 1.00 87.25 272 TYR A C 1
ATOM 2215 O O . TYR A 1 272 ? 15.870 1.484 1.214 1.00 87.25 272 TYR A O 1
ATOM 2223 N N . TRP A 1 273 ? 16.950 2.507 2.904 1.00 88.50 273 TRP A N 1
ATOM 2224 C CA . TRP A 1 273 ? 16.007 3.602 3.077 1.00 88.50 273 TRP A CA 1
ATOM 2225 C C . TRP A 1 273 ? 16.741 4.934 3.010 1.00 88.50 273 TRP A C 1
ATOM 2227 O O . TRP A 1 273 ? 17.712 5.162 3.723 1.00 88.50 273 TRP A O 1
ATOM 2237 N N . TYR A 1 274 ? 16.268 5.839 2.161 1.00 86.00 274 TYR A N 1
ATOM 2238 C CA . TYR A 1 274 ? 16.972 7.079 1.875 1.00 86.00 274 TYR A CA 1
ATOM 2239 C C . TYR A 1 274 ? 16.111 8.296 2.175 1.00 86.00 274 TYR A C 1
ATOM 2241 O O . TYR A 1 274 ? 14.952 8.364 1.769 1.00 86.00 274 TYR A O 1
ATOM 2249 N N . LYS A 1 275 ? 16.721 9.283 2.834 1.00 85.25 275 LYS A N 1
ATOM 2250 C CA . LYS A 1 275 ? 16.131 10.587 3.119 1.00 85.25 275 LYS A CA 1
ATOM 2251 C C . LYS A 1 275 ? 16.981 11.680 2.482 1.00 85.25 275 LYS A C 1
ATOM 2253 O O . LYS A 1 275 ? 18.199 11.683 2.650 1.00 85.25 275 LYS A O 1
ATOM 2258 N N . LEU A 1 276 ? 16.314 12.570 1.757 1.00 81.50 276 LEU A N 1
ATOM 2259 C CA . LEU A 1 276 ? 16.859 13.845 1.301 1.00 81.50 276 LEU A CA 1
ATOM 2260 C C . LEU A 1 276 ? 16.311 14.953 2.196 1.00 81.50 276 LEU A C 1
ATOM 2262 O O . LEU A 1 276 ? 15.203 14.814 2.719 1.00 81.50 276 LEU A O 1
ATOM 2266 N N . ASP A 1 277 ? 17.067 16.036 2.343 1.00 78.00 277 ASP A N 1
ATOM 2267 C CA . ASP A 1 277 ? 16.636 17.180 3.146 1.00 78.00 277 ASP A CA 1
ATOM 2268 C C . ASP A 1 277 ? 15.630 18.037 2.376 1.00 78.00 277 ASP A C 1
ATOM 2270 O O . ASP A 1 277 ? 14.442 18.031 2.691 1.00 78.00 277 ASP A O 1
ATOM 2274 N N . TYR A 1 278 ? 16.083 18.711 1.316 1.00 79.50 278 TYR A N 1
ATOM 2275 C CA . TYR A 1 278 ? 15.238 19.571 0.492 1.00 79.50 278 TYR A CA 1
ATOM 2276 C C . TYR A 1 278 ? 15.467 19.288 -0.985 1.00 79.50 278 TYR A C 1
ATOM 2278 O O . TYR A 1 278 ? 16.596 19.165 -1.459 1.00 79.50 278 TYR A O 1
ATOM 2286 N N . SER A 1 279 ? 14.380 19.156 -1.732 1.00 82.56 279 SER A N 1
ATOM 2287 C CA . SER A 1 279 ? 14.417 18.981 -3.180 1.00 82.56 279 SER A CA 1
ATOM 2288 C C . SER A 1 279 ? 13.118 19.500 -3.780 1.00 82.56 279 SER A C 1
ATOM 2290 O O . SER A 1 279 ? 12.064 19.311 -3.172 1.00 82.56 279 SER A O 1
ATOM 2292 N N . PRO A 1 280 ? 13.160 20.132 -4.963 1.00 82.69 280 PRO A N 1
ATOM 2293 C CA . PRO A 1 280 ? 11.943 20.532 -5.649 1.00 82.69 280 PRO A CA 1
ATOM 2294 C C . PRO A 1 280 ? 11.135 19.293 -6.064 1.00 82.69 280 PRO A C 1
ATOM 2296 O O . PRO A 1 280 ? 11.687 18.310 -6.575 1.00 82.69 280 PRO A O 1
ATOM 2299 N N . THR A 1 281 ? 9.823 19.348 -5.844 1.00 90.56 281 THR A N 1
ATOM 2300 C CA . THR A 1 281 ? 8.883 18.262 -6.140 1.00 90.56 281 THR A CA 1
ATOM 2301 C C . THR A 1 281 ? 7.833 18.693 -7.162 1.00 90.56 281 THR A C 1
ATOM 2303 O O . THR A 1 281 ? 7.550 19.874 -7.354 1.00 90.56 281 THR A O 1
ATOM 2306 N N . ILE A 1 282 ? 7.260 17.709 -7.855 1.00 92.06 282 ILE A N 1
ATOM 2307 C CA . ILE A 1 282 ? 6.027 17.833 -8.631 1.00 92.06 282 ILE A CA 1
ATOM 2308 C C . ILE A 1 282 ? 4.992 16.956 -7.952 1.00 92.06 282 ILE A C 1
ATOM 2310 O O . ILE A 1 282 ? 5.256 15.787 -7.663 1.00 92.06 282 ILE A O 1
ATOM 2314 N N . LYS A 1 283 ? 3.801 17.515 -7.763 1.00 94.38 283 LYS A N 1
ATOM 2315 C CA . LYS A 1 283 ? 2.610 16.775 -7.370 1.00 94.38 283 LYS A CA 1
ATOM 2316 C C . LYS A 1 283 ? 1.719 16.573 -8.591 1.00 94.38 283 LYS A C 1
ATOM 2318 O O . LYS A 1 283 ? 1.350 17.539 -9.256 1.00 94.38 283 LYS A O 1
ATOM 2323 N N . ILE A 1 284 ? 1.388 15.321 -8.888 1.00 93.38 284 ILE A N 1
ATOM 2324 C CA . ILE A 1 284 ? 0.391 14.957 -9.895 1.00 93.38 284 ILE A CA 1
ATOM 2325 C C . ILE A 1 284 ? -0.858 14.415 -9.206 1.00 93.38 284 ILE A C 1
ATOM 2327 O O . ILE A 1 284 ? -0.760 13.679 -8.225 1.00 93.38 284 ILE A O 1
ATOM 2331 N N . THR A 1 285 ? -2.021 14.748 -9.759 1.00 93.88 285 THR A N 1
ATOM 2332 C CA . THR A 1 285 ? -3.321 14.255 -9.295 1.00 93.88 285 THR A CA 1
ATOM 2333 C C . THR A 1 285 ? -4.064 13.651 -10.478 1.00 93.88 285 THR A C 1
ATOM 2335 O O . THR A 1 285 ? -4.189 14.263 -11.541 1.00 93.88 285 THR A O 1
ATOM 2338 N N . THR A 1 286 ? -4.525 12.416 -10.316 1.00 92.38 286 THR A N 1
ATOM 2339 C CA . THR A 1 286 ? -5.314 11.704 -11.326 1.00 92.38 286 THR A CA 1
ATOM 2340 C C . THR A 1 286 ? -6.785 12.112 -11.247 1.00 92.38 286 THR A C 1
ATOM 2342 O O . THR A 1 286 ? -7.255 12.582 -10.213 1.00 92.38 286 THR A O 1
ATOM 2345 N N . ARG A 1 287 ? -7.559 11.862 -12.312 1.00 91.62 287 ARG A N 1
ATOM 2346 C CA . ARG A 1 287 ? -9.018 12.097 -12.314 1.00 91.62 287 ARG A CA 1
ATOM 2347 C C . ARG A 1 287 ? -9.754 11.314 -11.216 1.00 91.62 287 ARG A C 1
ATOM 2349 O O . ARG A 1 287 ? -10.816 11.733 -10.785 1.00 91.62 287 ARG A O 1
ATOM 2356 N N . LEU A 1 288 ? -9.194 10.184 -10.783 1.00 89.94 288 LEU A N 1
ATOM 2357 C CA . LEU A 1 288 ? -9.753 9.340 -9.723 1.00 89.94 288 LEU A CA 1
ATOM 2358 C C . LEU A 1 288 ? -9.350 9.806 -8.310 1.00 89.94 288 LEU A C 1
ATOM 2360 O O . LEU A 1 288 ? -9.646 9.117 -7.343 1.00 89.94 288 LEU A O 1
ATOM 2364 N N . GLY A 1 289 ? -8.643 10.934 -8.180 1.00 88.81 289 GLY A N 1
ATOM 2365 C CA . GLY A 1 289 ? -8.238 11.492 -6.888 1.00 88.81 289 GLY A CA 1
ATOM 2366 C C . GLY A 1 289 ? -6.945 10.914 -6.305 1.00 88.81 289 GLY A C 1
ATOM 2367 O O . GLY A 1 289 ? -6.513 11.367 -5.252 1.00 88.81 289 GLY A O 1
ATOM 2368 N N . TYR A 1 290 ? -6.280 9.962 -6.974 1.00 90.44 290 TYR A N 1
ATOM 2369 C CA . TYR A 1 290 ? -4.942 9.527 -6.551 1.00 90.44 290 TYR A CA 1
ATOM 2370 C C . TYR A 1 290 ? -3.924 10.641 -6.753 1.00 90.44 290 TYR A C 1
ATOM 2372 O O . TYR A 1 290 ? -3.875 11.238 -7.832 1.00 90.44 290 TYR A O 1
ATOM 2380 N N . GLU A 1 291 ? -3.081 10.847 -5.748 1.00 92.81 291 GLU A N 1
ATOM 2381 C CA . GLU A 1 291 ? -2.022 11.846 -5.758 1.00 92.81 291 GLU A CA 1
ATOM 2382 C C . GLU A 1 291 ? -0.654 11.184 -5.613 1.00 92.81 291 GLU A C 1
ATOM 2384 O O . GLU A 1 291 ? -0.479 10.246 -4.833 1.00 92.81 291 GLU A O 1
ATOM 2389 N N . LEU A 1 292 ? 0.328 11.699 -6.347 1.00 93.25 292 LEU A N 1
ATOM 2390 C CA . LEU A 1 292 ? 1.728 11.337 -6.181 1.00 93.25 292 LEU A CA 1
ATOM 2391 C C . LEU A 1 292 ? 2.565 12.609 -6.190 1.00 93.25 292 LEU A C 1
ATOM 2393 O O . LEU A 1 292 ? 2.548 13.365 -7.160 1.00 93.25 292 LEU A O 1
ATOM 2397 N N . GLU A 1 293 ? 3.317 12.820 -5.118 1.00 94.12 293 GLU A N 1
ATOM 2398 C CA . GLU A 1 293 ? 4.324 13.868 -5.031 1.00 94.12 293 GLU A CA 1
ATOM 2399 C C . GLU A 1 293 ? 5.713 13.234 -5.076 1.00 94.12 293 GLU A C 1
ATOM 2401 O O . GLU A 1 293 ? 5.989 12.272 -4.359 1.00 94.12 293 GLU A O 1
ATOM 2406 N N . GLY A 1 294 ? 6.601 13.767 -5.909 1.00 92.50 294 GLY A N 1
ATOM 2407 C CA . GLY A 1 294 ? 7.970 13.280 -6.004 1.00 92.50 294 GLY A CA 1
ATOM 2408 C C . GLY A 1 294 ? 8.886 14.239 -6.740 1.00 92.50 294 GLY A C 1
ATOM 2409 O O . GLY A 1 294 ? 8.464 15.256 -7.283 1.00 92.50 294 GLY A O 1
ATOM 2410 N N . THR A 1 295 ? 10.171 13.923 -6.754 1.00 90.31 295 THR A N 1
ATOM 2411 C CA . THR A 1 295 ? 11.186 14.719 -7.450 1.00 90.31 295 THR A CA 1
ATOM 2412 C C . THR A 1 295 ? 11.033 14.618 -8.971 1.00 90.31 295 THR A C 1
ATOM 2414 O O . THR A 1 295 ? 10.502 13.642 -9.496 1.00 90.31 295 THR A O 1
ATOM 2417 N N . TYR A 1 296 ? 11.546 15.603 -9.709 1.00 88.75 296 TYR A N 1
ATOM 2418 C CA . TYR A 1 296 ? 11.358 15.740 -11.163 1.00 88.75 296 TYR A CA 1
ATOM 2419 C C . TYR A 1 296 ? 11.720 14.502 -12.004 1.00 88.75 296 TYR A C 1
ATOM 2421 O O . TYR A 1 296 ? 11.067 14.226 -13.013 1.00 88.75 296 TYR A O 1
ATOM 2429 N N . GLU A 1 297 ? 12.739 13.743 -11.600 1.00 86.31 297 GLU A N 1
ATOM 2430 C CA . GLU A 1 297 ? 13.208 12.552 -12.320 1.00 86.31 297 GLU A CA 1
ATOM 2431 C C . GLU A 1 297 ? 12.497 11.259 -11.886 1.00 86.31 297 GLU A C 1
ATOM 2433 O O . GLU A 1 297 ? 12.833 10.191 -12.402 1.00 86.31 297 GLU A O 1
ATOM 2438 N N . HIS A 1 298 ? 11.527 11.325 -10.961 1.00 88.88 298 HIS A N 1
ATOM 2439 C CA . HIS A 1 298 ? 10.891 10.135 -10.409 1.00 88.88 298 HIS A CA 1
ATOM 2440 C C . HIS A 1 298 ? 10.106 9.423 -11.519 1.00 88.88 298 HIS A C 1
ATOM 2442 O O . HIS A 1 298 ? 9.224 10.037 -12.132 1.00 88.88 298 HIS A O 1
ATOM 2448 N N . PRO A 1 299 ? 10.452 8.164 -11.844 1.00 89.75 299 PRO A N 1
ATOM 2449 C CA . PRO A 1 299 ? 9.811 7.437 -12.923 1.00 89.75 299 PRO A CA 1
ATOM 2450 C C . PRO A 1 299 ? 8.488 6.842 -12.444 1.00 89.75 299 PRO A C 1
ATOM 2452 O O . PRO A 1 299 ? 8.435 6.126 -11.451 1.00 89.75 299 PRO A O 1
ATOM 2455 N N . VAL A 1 300 ? 7.429 7.093 -13.201 1.00 90.94 300 VAL A N 1
ATOM 2456 C CA . VAL A 1 300 ? 6.089 6.557 -12.976 1.00 90.94 300 VAL A CA 1
ATOM 2457 C C . VAL A 1 300 ? 5.703 5.717 -14.184 1.00 90.94 300 VAL A C 1
ATOM 2459 O O . VAL A 1 300 ? 5.957 6.102 -15.327 1.00 90.94 300 VAL A O 1
ATOM 2462 N N . LEU A 1 301 ? 5.114 4.552 -13.937 1.00 90.31 301 LEU A N 1
ATOM 2463 C CA . LEU A 1 301 ? 4.659 3.663 -14.998 1.00 90.31 301 LEU A CA 1
ATOM 2464 C C . LEU A 1 301 ? 3.406 4.248 -15.666 1.00 90.31 301 LEU A C 1
ATOM 2466 O O . LEU A 1 301 ? 2.411 4.536 -14.997 1.00 90.31 301 LEU A O 1
ATOM 2470 N N . VAL A 1 302 ? 3.455 4.425 -16.983 1.00 92.06 302 VAL A N 1
ATOM 2471 C CA . VAL A 1 302 ? 2.361 4.957 -17.800 1.00 92.06 302 VAL A CA 1
ATOM 2472 C C . VAL A 1 302 ? 1.991 3.987 -18.912 1.00 92.06 302 VAL A C 1
ATOM 2474 O O . VAL A 1 302 ? 2.824 3.203 -19.367 1.00 92.06 302 VAL A O 1
ATOM 2477 N N . LEU A 1 303 ? 0.740 4.072 -19.354 1.00 90.56 303 LEU A N 1
ATOM 2478 C CA . LEU A 1 303 ? 0.242 3.405 -20.548 1.00 90.56 303 LEU A CA 1
ATOM 2479 C C . LEU A 1 303 ? 0.348 4.368 -21.733 1.00 90.56 303 LEU A C 1
ATOM 2481 O O . LEU A 1 303 ? -0.268 5.436 -21.729 1.00 90.56 303 LEU A O 1
ATOM 2485 N N . LEU A 1 304 ? 1.142 3.992 -22.730 1.00 89.06 304 LEU A N 1
ATOM 2486 C CA . LEU A 1 304 ? 1.315 4.740 -23.969 1.00 89.06 304 LEU A CA 1
ATOM 2487 C C . LEU A 1 304 ? 0.097 4.571 -24.891 1.00 89.06 304 LEU A C 1
ATOM 2489 O O . LEU A 1 304 ? -0.722 3.667 -24.726 1.00 89.06 304 LEU A O 1
ATOM 2493 N N . GLU A 1 305 ? -0.023 5.445 -25.891 1.00 87.62 305 GLU A N 1
ATOM 2494 C CA . GLU A 1 305 ? -1.135 5.418 -26.857 1.00 87.62 305 GLU A CA 1
ATOM 2495 C C . GLU A 1 305 ? -1.186 4.124 -27.677 1.00 87.62 305 GLU A C 1
ATOM 2497 O O . GLU A 1 305 ? -2.265 3.670 -28.047 1.00 87.62 305 GLU A O 1
ATOM 2502 N N . ASN A 1 306 ? -0.031 3.499 -27.909 1.00 88.19 306 ASN A N 1
ATOM 2503 C CA . ASN A 1 306 ? 0.084 2.218 -28.600 1.00 88.19 306 ASN A CA 1
ATOM 2504 C C . ASN A 1 306 ? -0.291 1.005 -27.721 1.00 88.19 306 ASN A C 1
ATOM 2506 O O . ASN A 1 306 ? -0.251 -0.120 -28.209 1.00 88.19 306 ASN A O 1
ATOM 2510 N N . GLY A 1 307 ? -0.647 1.222 -26.448 1.00 85.12 307 GLY A N 1
ATOM 2511 C CA . GLY A 1 307 ? -1.001 0.170 -25.493 1.00 85.12 307 GLY A CA 1
ATOM 2512 C C . GLY A 1 307 ? 0.175 -0.403 -24.697 1.00 85.12 307 GLY A C 1
ATOM 2513 O O . GLY A 1 307 ? -0.053 -1.229 -23.814 1.00 85.12 307 GLY A O 1
ATOM 2514 N N . ASP A 1 308 ? 1.406 0.048 -24.944 1.00 85.50 308 ASP A N 1
ATOM 2515 C CA . ASP A 1 308 ? 2.580 -0.428 -24.211 1.00 85.50 308 ASP A CA 1
ATOM 2516 C C . ASP A 1 308 ? 2.752 0.284 -22.864 1.00 85.50 308 ASP A C 1
ATOM 2518 O O . ASP A 1 308 ? 2.391 1.452 -22.687 1.00 85.50 308 ASP A O 1
ATOM 2522 N N . LEU A 1 309 ? 3.368 -0.412 -21.907 1.00 86.69 309 LEU A N 1
ATOM 2523 C CA . LEU A 1 309 ? 3.764 0.163 -20.624 1.00 86.69 309 LEU A CA 1
ATOM 2524 C C . LEU A 1 309 ? 5.192 0.708 -20.695 1.00 86.69 309 LEU A C 1
ATOM 2526 O O . LEU A 1 309 ? 6.118 0.014 -21.112 1.00 86.69 309 LEU A O 1
ATOM 2530 N N . ALA A 1 310 ? 5.384 1.936 -20.222 1.00 88.25 310 ALA A N 1
ATOM 2531 C CA . ALA A 1 310 ? 6.695 2.570 -20.163 1.00 88.25 310 ALA A CA 1
ATOM 2532 C C . ALA A 1 310 ? 6.845 3.430 -18.907 1.00 88.25 310 ALA A C 1
ATOM 2534 O O . ALA A 1 310 ? 5.870 3.940 -18.360 1.00 88.25 310 ALA A O 1
ATOM 2535 N N . PHE A 1 311 ? 8.080 3.627 -18.448 1.00 88.75 311 PHE A N 1
ATOM 2536 C CA . PHE A 1 311 ? 8.357 4.587 -17.384 1.00 88.75 311 PHE A CA 1
ATOM 2537 C C . PHE A 1 311 ? 8.490 5.996 -17.956 1.00 88.75 311 PHE A C 1
ATOM 2539 O O . PHE A 1 311 ? 9.314 6.254 -18.835 1.00 88.75 311 PHE A O 1
ATOM 2546 N N . LYS A 1 312 ? 7.718 6.928 -17.402 1.00 90.06 312 LYS A N 1
ATOM 2547 C CA . LYS A 1 312 ? 7.769 8.355 -17.710 1.00 90.06 312 LYS A CA 1
ATOM 2548 C C . LYS A 1 312 ? 8.158 9.128 -16.456 1.00 90.06 312 LYS A C 1
ATOM 2550 O O . LYS A 1 312 ? 7.671 8.845 -15.369 1.00 90.06 312 LYS A O 1
ATOM 2555 N N . LYS A 1 313 ? 9.064 10.092 -16.586 1.00 91.25 313 LYS A N 1
ATOM 2556 C CA . LYS A 1 313 ? 9.521 10.929 -15.464 1.00 91.25 313 LYS A CA 1
ATOM 2557 C C . LYS A 1 313 ? 8.459 11.960 -15.098 1.00 91.25 313 LYS A C 1
ATOM 2559 O O . LYS A 1 313 ? 7.864 12.523 -16.016 1.00 91.25 313 LYS A O 1
ATOM 2564 N N . LEU A 1 314 ? 8.301 12.278 -13.809 1.00 90.75 314 LEU A N 1
ATOM 2565 C CA . LEU A 1 314 ? 7.332 13.276 -13.323 1.00 90.75 314 LEU A CA 1
ATOM 2566 C C . LEU A 1 314 ? 7.408 14.618 -14.069 1.00 90.75 314 LEU A C 1
ATOM 2568 O O . LEU A 1 314 ? 6.377 15.142 -14.475 1.00 90.75 314 LEU A O 1
ATOM 2572 N N . LYS A 1 315 ? 8.608 15.134 -14.364 1.00 89.19 315 LYS A N 1
ATOM 2573 C CA . LYS A 1 315 ? 8.775 16.394 -15.118 1.00 89.19 315 LYS A CA 1
ATOM 2574 C C . LYS A 1 315 ? 8.217 16.384 -16.542 1.00 89.19 315 LYS A C 1
ATOM 2576 O O . LYS A 1 315 ? 8.022 17.437 -17.136 1.00 89.19 315 LYS A O 1
ATOM 2581 N N . SER A 1 316 ? 8.029 15.204 -17.123 1.00 90.56 316 SER A N 1
ATOM 2582 C CA . SER A 1 316 ? 7.550 15.039 -18.495 1.00 90.56 316 SER A CA 1
ATOM 2583 C C . SER A 1 316 ? 6.041 14.809 -18.567 1.00 90.56 316 SER A C 1
ATOM 2585 O O . SER A 1 316 ? 5.515 14.683 -19.677 1.00 90.56 316 SER A O 1
ATOM 2587 N N . PHE A 1 317 ? 5.355 14.717 -17.423 1.00 92.25 317 PHE A N 1
ATOM 2588 C CA . PHE A 1 317 ? 3.915 14.495 -17.377 1.00 92.25 317 PHE A CA 1
ATOM 2589 C C . PHE A 1 317 ? 3.137 15.660 -17.978 1.00 92.25 317 PHE A C 1
ATOM 2591 O O . PHE A 1 317 ? 3.471 16.831 -17.804 1.00 92.25 317 PHE A O 1
ATOM 2598 N N . LYS A 1 318 ? 2.062 15.315 -18.677 1.00 92.25 318 LYS A N 1
ATOM 2599 C CA . LYS A 1 318 ? 1.092 16.238 -19.253 1.00 92.25 318 LYS A CA 1
ATOM 2600 C C . LYS A 1 318 ? -0.309 15.802 -18.839 1.00 92.25 318 LYS A C 1
ATOM 2602 O O . LYS A 1 318 ? -0.570 14.621 -18.607 1.00 92.25 318 LYS A O 1
ATOM 2607 N N . LYS A 1 319 ? -1.234 16.761 -18.762 1.00 91.50 319 LYS A N 1
ATOM 2608 C CA . LYS A 1 319 ? -2.654 16.450 -18.551 1.00 91.50 319 LYS A CA 1
ATOM 2609 C C . LYS A 1 319 ? -3.128 15.511 -19.667 1.00 91.50 319 LYS A C 1
ATOM 2611 O O . LYS A 1 319 ? -2.872 15.785 -20.835 1.00 91.50 319 LYS A O 1
ATOM 2616 N N . GLY A 1 320 ? -3.798 14.423 -19.294 1.00 90.00 320 GLY A N 1
ATOM 2617 C CA . GLY A 1 320 ? -4.256 13.381 -20.221 1.00 90.00 320 GLY A CA 1
ATOM 2618 C C . GLY A 1 320 ? -3.387 12.119 -20.250 1.00 90.00 320 GLY A C 1
ATOM 2619 O O . GLY A 1 320 ? -3.862 11.091 -20.726 1.00 90.00 320 GLY A O 1
ATOM 2620 N N . ASP A 1 321 ? -2.172 12.152 -19.689 1.00 92.31 321 ASP A N 1
ATOM 2621 C CA . ASP A 1 321 ? -1.351 10.946 -19.536 1.00 92.31 321 ASP A CA 1
ATOM 2622 C C . ASP A 1 321 ? -2.070 9.879 -18.693 1.00 92.31 321 ASP A C 1
ATOM 2624 O O . ASP A 1 321 ? -2.696 10.176 -17.670 1.00 92.31 321 ASP A O 1
ATOM 2628 N N . ARG A 1 322 ? -1.945 8.614 -19.104 1.00 92.25 322 ARG A N 1
ATOM 2629 C CA . ARG A 1 322 ? -2.553 7.467 -18.421 1.00 92.25 322 ARG A CA 1
ATOM 2630 C C . ARG A 1 322 ? -1.534 6.817 -17.495 1.00 92.25 322 ARG A C 1
ATOM 2632 O O . ARG A 1 322 ? -0.584 6.193 -17.956 1.00 92.25 322 ARG A O 1
ATOM 2639 N N . VAL A 1 323 ? -1.733 6.956 -16.189 1.00 91.69 323 VAL A N 1
ATOM 2640 C CA . VAL A 1 323 ? -0.888 6.320 -15.167 1.00 91.69 323 VAL A CA 1
ATOM 2641 C C . VAL A 1 323 ? -1.380 4.902 -14.902 1.00 91.69 323 VAL A C 1
ATOM 2643 O O . VAL A 1 323 ? -2.584 4.677 -14.771 1.00 91.69 323 VAL A O 1
ATOM 2646 N N . ALA A 1 324 ? -0.456 3.950 -14.794 1.00 86.94 324 ALA A N 1
ATOM 2647 C CA . ALA A 1 324 ? -0.785 2.600 -14.366 1.00 86.94 324 ALA A CA 1
ATOM 2648 C C . ALA A 1 324 ? -1.097 2.598 -12.862 1.00 86.94 324 ALA A C 1
ATOM 2650 O O . ALA A 1 324 ? -0.231 2.884 -12.036 1.00 86.94 324 ALA A O 1
ATOM 2651 N N . ILE A 1 325 ? -2.336 2.259 -12.508 1.00 84.19 325 ILE A N 1
ATOM 2652 C CA . ILE A 1 325 ? -2.774 2.089 -11.120 1.00 84.19 325 ILE A CA 1
ATOM 2653 C C . ILE A 1 325 ? -3.076 0.614 -10.908 1.00 84.19 325 ILE A C 1
ATOM 2655 O O . ILE A 1 325 ? -3.793 -0.008 -11.692 1.00 84.19 325 ILE A O 1
ATOM 2659 N N . LYS A 1 326 ? -2.517 0.046 -9.840 1.00 73.94 326 LYS A N 1
ATOM 2660 C CA . LYS A 1 326 ? -2.770 -1.341 -9.470 1.00 73.94 326 LYS A CA 1
ATOM 2661 C C . LYS A 1 326 ? -3.888 -1.419 -8.441 1.00 73.94 326 LYS A C 1
ATOM 2663 O O . LYS A 1 326 ? -3.804 -0.808 -7.380 1.00 73.94 326 LYS A O 1
ATOM 2668 N N . TYR A 1 327 ? -4.891 -2.233 -8.743 1.00 67.69 327 TYR A N 1
ATOM 2669 C CA . TYR A 1 327 ? -5.967 -2.592 -7.824 1.00 67.69 327 TYR A CA 1
ATOM 2670 C C . TYR A 1 327 ? -5.725 -3.975 -7.213 1.00 67.69 327 TYR A C 1
ATOM 2672 O O . TYR A 1 327 ? -4.946 -4.773 -7.736 1.00 67.69 327 TYR A O 1
ATOM 2680 N N . GLY A 1 328 ? -6.387 -4.259 -6.089 1.00 65.12 328 GLY A N 1
ATOM 2681 C CA . GLY A 1 328 ? -6.352 -5.587 -5.469 1.00 65.12 328 GLY A CA 1
ATOM 2682 C C . GLY A 1 328 ? -5.004 -5.959 -4.847 1.00 65.12 328 GLY A C 1
ATOM 2683 O O . GLY A 1 328 ? -4.644 -7.132 -4.808 1.00 65.12 328 GLY A O 1
ATOM 2684 N N . MET A 1 329 ? -4.233 -4.980 -4.364 1.00 65.69 329 MET A N 1
ATOM 2685 C CA . MET A 1 329 ? -3.049 -5.268 -3.555 1.00 65.69 329 MET A CA 1
ATOM 2686 C C . MET A 1 329 ? -3.519 -5.818 -2.202 1.00 65.69 329 MET A C 1
ATOM 2688 O O . MET A 1 329 ? -3.905 -5.066 -1.313 1.00 65.69 329 MET A O 1
ATOM 2692 N N . PHE A 1 330 ? -3.551 -7.146 -2.061 1.00 65.94 330 PHE A N 1
ATOM 2693 C CA . PHE A 1 330 ? -3.938 -7.847 -0.827 1.00 65.94 330 PHE A CA 1
ATOM 2694 C C . PHE A 1 330 ? -2.840 -7.780 0.249 1.00 65.94 330 PHE A C 1
ATOM 2696 O O . PHE A 1 330 ? -2.481 -8.783 0.859 1.00 65.94 330 PHE A O 1
ATOM 2703 N N . THR A 1 331 ? -2.279 -6.596 0.461 1.00 69.62 331 THR A N 1
ATOM 2704 C CA . THR A 1 331 ? -1.233 -6.323 1.447 1.00 69.62 331 THR A CA 1
ATOM 2705 C C . THR A 1 331 ? -1.860 -5.943 2.765 1.00 69.62 331 THR A C 1
ATOM 2707 O O . THR A 1 331 ? -2.441 -4.867 2.900 1.00 69.62 331 THR A O 1
ATOM 2710 N N . PHE A 1 332 ? -1.708 -6.825 3.739 1.00 82.69 332 PHE A N 1
ATOM 2711 C CA . PHE A 1 332 ? -2.150 -6.610 5.105 1.00 82.69 332 PHE A CA 1
ATOM 2712 C C . PHE A 1 332 ? -0.993 -6.946 6.033 1.00 82.69 332 PHE A C 1
ATOM 2714 O O . PHE A 1 332 ? -0.154 -7.785 5.697 1.00 82.69 332 PHE A O 1
ATOM 2721 N N . GLY A 1 333 ? -0.939 -6.283 7.183 1.00 83.75 333 GLY A N 1
ATOM 2722 C CA . GLY A 1 333 ? 0.002 -6.682 8.213 1.00 83.75 333 GLY A CA 1
ATOM 2723 C C . GLY A 1 333 ? -0.461 -7.963 8.908 1.00 83.75 333 GLY A C 1
ATOM 2724 O O . GLY A 1 333 ? -1.463 -8.588 8.552 1.00 83.75 333 GLY A O 1
ATOM 2725 N N . ASN A 1 334 ? 0.291 -8.371 9.917 1.00 86.81 334 ASN A N 1
ATOM 2726 C CA . ASN A 1 334 ? 0.027 -9.568 10.712 1.00 86.81 334 ASN A CA 1
ATOM 2727 C C . ASN A 1 334 ? -0.179 -9.250 12.200 1.00 86.81 334 ASN A C 1
ATOM 2729 O O . ASN A 1 334 ? -0.202 -10.162 13.028 1.00 86.81 334 ASN A O 1
ATOM 2733 N N . LEU A 1 335 ? -0.329 -7.969 12.553 1.00 86.50 335 LEU A N 1
ATOM 2734 C CA . LEU A 1 335 ? -0.550 -7.556 13.930 1.00 86.50 335 LEU A CA 1
ATOM 2735 C C . LEU A 1 335 ? -1.940 -8.019 14.390 1.00 86.50 335 LEU A C 1
ATOM 2737 O O . LEU A 1 335 ? -2.947 -7.747 13.749 1.00 86.50 335 LEU A O 1
ATOM 2741 N N . ASN A 1 336 ? -2.006 -8.710 15.526 1.00 85.81 336 ASN A N 1
ATOM 2742 C CA . ASN A 1 336 ? -3.268 -9.170 16.116 1.00 85.81 336 ASN A CA 1
ATOM 2743 C C . ASN A 1 336 ? -3.419 -8.632 17.549 1.00 85.81 336 ASN A C 1
ATOM 2745 O O . ASN A 1 336 ? -3.736 -9.368 18.477 1.00 85.81 336 ASN A O 1
ATOM 2749 N N . ARG A 1 337 ? -3.138 -7.335 17.748 1.00 89.12 337 ARG A N 1
ATOM 2750 C CA . ARG A 1 337 ? -3.287 -6.653 19.053 1.00 89.12 337 ARG A CA 1
ATOM 2751 C C . ARG A 1 337 ? -4.722 -6.226 19.365 1.00 89.12 337 ARG A C 1
ATOM 2753 O O . ARG A 1 337 ? -5.009 -5.818 20.492 1.00 89.12 337 ARG A O 1
ATOM 2760 N N . ILE A 1 338 ? -5.599 -6.297 18.370 1.00 92.94 338 ILE A N 1
ATOM 2761 C CA . ILE A 1 338 ? -7.013 -5.967 18.467 1.00 92.94 338 ILE A CA 1
ATOM 2762 C C . ILE A 1 338 ? -7.842 -7.107 17.875 1.00 92.94 338 ILE A C 1
ATOM 2764 O O . ILE A 1 338 ? -7.469 -7.700 16.865 1.00 92.94 338 ILE A O 1
ATOM 2768 N N . ASP A 1 339 ? -8.953 -7.440 18.526 1.00 94.44 339 ASP A N 1
ATOM 2769 C CA . ASP A 1 339 ? -9.903 -8.425 18.015 1.00 94.44 339 ASP A CA 1
ATOM 2770 C C . ASP A 1 339 ? -10.911 -7.787 17.039 1.00 94.44 339 ASP A C 1
ATOM 2772 O O . ASP A 1 339 ? -11.039 -6.565 16.945 1.00 94.44 339 ASP A O 1
ATOM 2776 N N . LYS A 1 340 ? -11.632 -8.619 16.277 1.00 95.88 340 LYS A N 1
ATOM 2777 C CA . LYS A 1 340 ? -12.570 -8.140 15.248 1.00 95.88 340 LYS A CA 1
ATOM 2778 C C . LYS A 1 340 ? -13.710 -7.302 15.826 1.00 95.88 340 LYS A C 1
ATOM 2780 O O . LYS A 1 340 ? -14.113 -6.334 15.183 1.00 95.88 340 LYS A O 1
ATOM 2785 N N . GLU A 1 341 ? -14.234 -7.673 16.997 1.00 95.75 341 GLU A N 1
ATOM 2786 C CA . GLU A 1 341 ? -15.341 -6.952 17.636 1.00 95.75 341 GLU A CA 1
ATOM 2787 C C . GLU A 1 341 ? -14.870 -5.549 18.044 1.00 95.75 341 GLU A C 1
ATOM 2789 O O . GLU A 1 341 ? -15.492 -4.555 17.681 1.00 95.75 341 GLU A O 1
ATOM 2794 N N . ALA A 1 342 ? -13.716 -5.451 18.707 1.00 95.50 342 ALA A N 1
ATOM 2795 C CA . ALA A 1 342 ? -13.117 -4.176 19.083 1.00 95.50 342 ALA A CA 1
ATOM 2796 C C . ALA A 1 342 ? -12.776 -3.317 17.855 1.00 95.50 342 ALA A C 1
ATOM 2798 O O . ALA A 1 342 ? -13.059 -2.122 17.859 1.00 95.50 342 ALA A O 1
ATOM 2799 N N . ALA A 1 343 ? -12.234 -3.908 16.786 1.00 96.56 343 ALA A N 1
ATOM 2800 C CA . ALA A 1 343 ? -11.927 -3.186 15.551 1.00 96.56 343 ALA A CA 1
ATOM 2801 C C . ALA A 1 343 ? -13.179 -2.586 14.895 1.00 96.56 343 ALA A C 1
ATOM 2803 O O . ALA A 1 343 ? -13.145 -1.438 14.458 1.00 96.56 343 ALA A O 1
ATOM 2804 N N . TYR A 1 344 ? -14.295 -3.322 14.890 1.00 97.00 344 TYR A N 1
ATOM 2805 C CA . TYR A 1 344 ? -15.585 -2.818 14.416 1.00 97.00 344 TYR A CA 1
ATOM 2806 C C . TYR A 1 344 ? -16.062 -1.614 15.238 1.00 97.00 344 TYR A C 1
ATOM 2808 O O . TYR A 1 344 ? -16.426 -0.585 14.673 1.00 97.00 344 TYR A O 1
ATOM 2816 N N . ILE A 1 345 ? -15.984 -1.696 16.572 1.00 96.50 345 ILE A N 1
ATOM 2817 C CA . ILE A 1 345 ? -16.354 -0.584 17.461 1.00 96.50 345 ILE A CA 1
ATOM 2818 C C . ILE A 1 345 ? -15.446 0.631 17.255 1.00 96.50 345 ILE A C 1
ATOM 2820 O O . ILE A 1 345 ? -15.937 1.756 17.241 1.00 96.50 345 ILE A O 1
ATOM 2824 N N . ILE A 1 346 ? -14.141 0.435 17.047 1.00 95.56 346 ILE A N 1
ATOM 2825 C CA . ILE A 1 346 ? -13.238 1.535 16.683 1.00 95.56 346 ILE A CA 1
ATOM 2826 C C . ILE A 1 346 ? -13.663 2.162 15.353 1.00 95.56 346 ILE A C 1
ATOM 2828 O O . ILE A 1 346 ? -13.680 3.383 15.257 1.00 95.56 346 ILE A O 1
ATOM 2832 N N . GLY A 1 347 ? -14.061 1.361 14.361 1.00 95.50 347 GLY A N 1
ATOM 2833 C CA . GLY A 1 347 ? -14.617 1.855 13.097 1.00 95.50 347 GLY A CA 1
ATOM 2834 C C . GLY A 1 347 ? -15.819 2.776 13.310 1.00 95.50 347 GLY A C 1
ATOM 2835 O O . GLY A 1 347 ? -15.816 3.905 12.820 1.00 95.50 347 GLY A O 1
ATOM 2836 N N . LEU A 1 348 ? -16.788 2.339 14.128 1.00 95.00 348 LEU A N 1
ATOM 2837 C CA . LEU A 1 348 ? -17.946 3.161 14.505 1.00 95.00 348 LEU A CA 1
ATOM 2838 C C . LEU A 1 348 ? -17.522 4.474 15.186 1.00 95.00 348 LEU A C 1
ATOM 2840 O O . LEU A 1 348 ? -18.083 5.532 14.915 1.00 95.00 348 LEU A O 1
ATOM 2844 N N . LEU A 1 349 ? -16.532 4.420 16.084 1.00 94.38 349 LEU A N 1
ATOM 2845 C CA . LEU A 1 349 ? -16.053 5.593 16.819 1.00 94.38 349 LEU A CA 1
ATOM 2846 C C . LEU A 1 349 ? -15.264 6.565 15.937 1.00 94.38 349 LEU A C 1
ATOM 2848 O O . LEU A 1 349 ? -15.347 7.773 16.144 1.00 94.38 349 LEU A O 1
ATOM 2852 N N . VAL A 1 350 ? -14.520 6.069 14.948 1.00 93.44 350 VAL A N 1
ATOM 2853 C CA . VAL A 1 350 ? -13.824 6.920 13.978 1.00 93.44 350 VAL A CA 1
ATOM 2854 C C . VAL A 1 350 ? -14.840 7.633 13.082 1.00 93.44 350 VAL A C 1
ATOM 2856 O O . VAL A 1 350 ? -14.725 8.847 12.915 1.00 93.44 350 VAL A O 1
ATOM 2859 N N . GLY A 1 351 ? -15.868 6.938 12.585 1.00 90.94 351 GLY A N 1
ATOM 2860 C CA . GLY A 1 351 ? -16.900 7.537 11.730 1.00 90.94 351 GLY A CA 1
ATOM 2861 C C . GLY A 1 351 ? -17.872 8.452 12.480 1.00 90.94 351 GLY A C 1
ATOM 2862 O O . GLY A 1 351 ? -17.891 9.662 12.249 1.00 90.94 351 GLY A O 1
ATOM 2863 N N . GLY A 1 352 ? -18.630 7.888 13.425 1.00 88.69 352 GLY A N 1
ATOM 2864 C CA . GLY A 1 352 ? -19.748 8.546 14.117 1.00 88.69 352 GLY A CA 1
ATOM 2865 C C . GLY A 1 352 ? -19.524 8.844 15.605 1.00 88.69 352 GLY A C 1
ATOM 2866 O O . GLY A 1 352 ? -20.468 9.176 16.321 1.00 88.69 352 GLY A O 1
ATOM 2867 N N . GLY A 1 353 ? -18.302 8.691 16.120 1.00 89.56 353 GLY A N 1
ATOM 2868 C CA . GLY A 1 353 ? -17.989 8.941 17.529 1.00 89.56 353 GLY A CA 1
ATOM 2869 C C . GLY A 1 353 ? -16.812 9.884 17.750 1.00 89.56 353 GLY A C 1
ATOM 2870 O O . GLY A 1 353 ? -16.285 10.507 16.832 1.00 89.56 353 GLY A O 1
ATOM 2871 N N . SER A 1 354 ? -16.396 10.019 19.002 1.00 89.38 354 SER A N 1
ATOM 2872 C CA . SER A 1 354 ? -15.161 10.700 19.374 1.00 89.38 354 SER A CA 1
ATOM 2873 C C . SER A 1 354 ? -14.669 10.223 20.734 1.00 89.38 354 SER A C 1
ATOM 2875 O O . SER A 1 354 ? -15.450 9.914 21.636 1.00 89.38 354 SER A O 1
ATOM 2877 N N . LEU A 1 355 ? -13.351 10.203 20.897 1.00 92.00 355 LEU A N 1
ATOM 2878 C CA . LEU A 1 355 ? -12.738 10.290 22.210 1.00 92.00 355 LEU A CA 1
ATOM 2879 C C . LEU A 1 355 ? -12.505 11.772 22.503 1.00 92.00 355 LEU A C 1
ATOM 2881 O O . LEU A 1 355 ? -11.945 12.483 21.681 1.00 92.00 355 LEU A O 1
ATOM 2885 N N . THR A 1 356 ? -12.929 12.258 23.663 1.00 88.62 356 THR A N 1
ATOM 2886 C CA . THR A 1 356 ? -12.755 13.676 24.012 1.00 88.62 356 THR A CA 1
ATOM 2887 C C . THR A 1 356 ? -11.574 13.883 24.957 1.00 88.62 356 THR A C 1
ATOM 2889 O O . THR A 1 356 ? -11.204 12.985 25.717 1.00 88.62 356 THR A O 1
ATOM 2892 N N . VAL A 1 357 ? -11.044 15.110 24.993 1.00 86.75 357 VAL A N 1
ATOM 2893 C CA . VAL A 1 357 ? -9.993 15.534 25.941 1.00 86.75 357 VAL A CA 1
ATOM 2894 C C . VAL A 1 357 ? -10.385 15.345 27.412 1.00 86.75 357 VAL A C 1
ATOM 2896 O O . VAL A 1 357 ? -9.525 15.187 28.270 1.00 86.75 357 VAL A O 1
ATOM 2899 N N . LYS A 1 358 ? -11.690 15.287 27.712 1.00 87.75 358 LYS A N 1
ATOM 2900 C CA . LYS A 1 358 ? -12.232 15.020 29.054 1.00 87.75 358 LYS A CA 1
ATOM 2901 C C . LYS A 1 358 ? -12.296 13.523 29.395 1.00 87.75 358 LYS A C 1
ATOM 2903 O O . LYS A 1 358 ? -13.049 13.143 30.283 1.00 87.75 358 LYS A O 1
ATOM 2908 N N . ASN A 1 359 ? -11.551 12.671 28.684 1.00 91.06 359 ASN A N 1
ATOM 2909 C CA . ASN A 1 359 ? -11.497 11.219 28.895 1.00 91.06 359 ASN A CA 1
ATOM 2910 C C . ASN A 1 359 ? -12.872 10.543 28.890 1.00 91.06 359 ASN A C 1
ATOM 2912 O O . ASN A 1 359 ? -13.158 9.690 29.722 1.00 91.06 359 ASN A O 1
ATOM 2916 N N . ARG A 1 360 ? -13.719 10.916 27.934 1.00 91.81 360 ARG A N 1
ATOM 2917 C CA . ARG A 1 360 ? -14.989 10.229 27.672 1.00 91.81 360 ARG A CA 1
ATOM 2918 C C . ARG A 1 360 ? -15.091 9.873 26.202 1.00 91.81 360 ARG A C 1
ATOM 2920 O O . ARG A 1 360 ? -14.654 10.660 25.356 1.00 91.81 360 ARG A O 1
ATOM 2927 N N . ILE A 1 361 ? -15.673 8.713 25.928 1.00 94.12 361 ILE A N 1
ATOM 2928 C CA . ILE A 1 361 ? -16.030 8.281 24.576 1.00 94.12 361 ILE A CA 1
ATOM 2929 C C . ILE A 1 361 ? -17.480 8.680 24.342 1.00 94.12 361 ILE A C 1
ATOM 2931 O O . ILE A 1 361 ? -18.336 8.403 25.180 1.00 94.12 361 ILE A O 1
ATOM 2935 N N . VAL A 1 362 ? -17.742 9.328 23.216 1.00 92.69 362 VAL A N 1
ATOM 2936 C CA . VAL A 1 362 ? -19.082 9.707 22.773 1.00 92.69 362 VAL A CA 1
ATOM 2937 C C . VAL A 1 362 ? -19.343 9.016 21.446 1.00 92.69 362 VAL A C 1
ATOM 2939 O O . VAL A 1 362 ? -18.507 9.073 20.549 1.00 92.69 362 VAL A O 1
ATOM 2942 N N . PHE A 1 363 ? -20.492 8.365 21.320 1.00 93.44 363 PHE A N 1
ATOM 2943 C CA . PHE A 1 363 ? -20.981 7.831 20.057 1.00 93.44 363 PHE A CA 1
ATOM 2944 C C . PHE A 1 363 ? -22.332 8.467 19.739 1.00 93.44 363 PHE A C 1
ATOM 2946 O O . PHE A 1 363 ? -23.244 8.431 20.572 1.00 93.44 363 PHE A O 1
ATOM 2953 N N . THR A 1 364 ? -22.446 9.049 18.548 1.00 90.81 364 THR A N 1
ATOM 2954 C CA . THR A 1 364 ? -23.647 9.749 18.096 1.00 90.81 364 THR A CA 1
ATOM 2955 C C . THR A 1 364 ? -24.251 8.969 16.937 1.00 90.81 364 THR A C 1
ATOM 2957 O O . THR A 1 364 ? -23.659 8.873 15.868 1.00 90.81 364 THR A O 1
ATOM 2960 N N . SER A 1 365 ? -25.436 8.391 17.142 1.00 89.88 365 SER A N 1
ATOM 2961 C CA . SER A 1 365 ? -26.163 7.685 16.080 1.00 89.88 365 SER A CA 1
ATOM 2962 C C . SER A 1 365 ? -27.668 7.650 16.346 1.00 89.88 365 SER A C 1
ATOM 2964 O O . SER A 1 365 ? -28.109 7.477 17.486 1.00 89.88 365 SER A O 1
ATOM 2966 N N . GLN A 1 366 ? -28.458 7.808 15.282 1.00 89.75 366 GLN A N 1
ATOM 2967 C CA . GLN A 1 366 ? -29.914 7.630 15.296 1.00 89.75 366 GLN A CA 1
ATOM 2968 C C . GLN A 1 366 ? -30.324 6.169 15.027 1.00 89.75 366 GLN A C 1
ATOM 2970 O O . GLN A 1 366 ? -31.443 5.775 15.365 1.00 89.75 366 GLN A O 1
ATOM 2975 N N . ASP A 1 367 ? -29.430 5.362 14.453 1.00 91.06 367 ASP A N 1
ATOM 2976 C CA . ASP A 1 367 ? -29.703 3.976 14.085 1.00 91.06 367 ASP A CA 1
ATOM 2977 C C . ASP A 1 367 ? -29.809 3.081 15.332 1.00 91.06 367 ASP A C 1
ATOM 2979 O O . ASP A 1 367 ? -28.866 2.914 16.111 1.00 91.06 367 ASP A O 1
ATOM 2983 N N . LYS A 1 368 ? -30.986 2.476 15.524 1.00 90.81 368 LYS A N 1
ATOM 2984 C CA . LYS A 1 368 ? -31.272 1.609 16.672 1.00 90.81 368 LYS A CA 1
ATOM 2985 C C . LYS A 1 368 ? -30.475 0.304 16.638 1.00 90.81 368 LYS A C 1
ATOM 2987 O O . 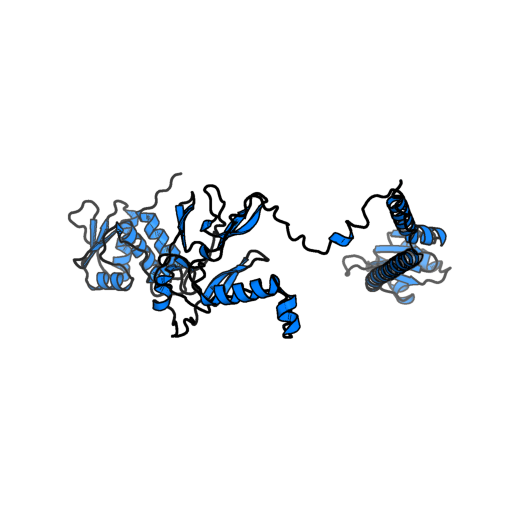LYS A 1 368 ? -30.147 -0.209 17.710 1.00 90.81 368 LYS A O 1
ATOM 2992 N N . GLU A 1 369 ? -30.173 -0.235 15.461 1.00 92.69 369 GLU A N 1
ATOM 2993 C CA . GLU A 1 369 ? -29.412 -1.475 15.312 1.00 92.69 369 GLU A CA 1
ATOM 2994 C C . GLU A 1 369 ? -27.944 -1.257 15.665 1.00 92.69 369 GLU A C 1
ATOM 2996 O O . GLU A 1 369 ? -27.409 -1.978 16.513 1.00 92.69 369 GLU A O 1
ATOM 3001 N N . LEU A 1 370 ? -27.325 -0.199 15.132 1.00 93.00 370 LEU A N 1
ATOM 3002 C CA . LEU A 1 370 ? -25.948 0.161 15.487 1.00 93.00 370 LEU A CA 1
ATOM 3003 C C . LEU A 1 370 ? -25.812 0.452 16.977 1.00 93.00 370 LEU A C 1
ATOM 3005 O O . LEU A 1 370 ? -24.876 -0.021 17.622 1.00 93.00 370 LEU A O 1
ATOM 3009 N N . LEU A 1 371 ? -26.782 1.156 17.566 1.00 92.31 371 LEU A N 1
ATOM 3010 C CA . LEU A 1 371 ? -26.807 1.391 19.008 1.00 92.31 371 LEU A CA 1
ATOM 3011 C C . LEU A 1 371 ? -26.937 0.099 19.818 1.00 92.31 371 LEU A C 1
ATOM 3013 O O . LEU A 1 371 ? -26.327 -0.010 20.884 1.00 92.31 371 LEU A O 1
ATOM 3017 N N . LYS A 1 372 ? -27.715 -0.881 19.346 1.00 93.81 372 LYS A N 1
ATOM 3018 C CA . LYS A 1 372 ? -27.834 -2.191 19.997 1.00 93.81 372 LYS A CA 1
ATOM 3019 C C . LYS A 1 372 ? -26.508 -2.946 19.943 1.00 93.81 372 LYS A C 1
ATOM 3021 O O . LYS A 1 372 ? -26.080 -3.463 20.974 1.00 93.81 372 LYS A O 1
ATOM 3026 N N . ILE A 1 373 ? -25.842 -2.970 18.787 1.00 95.12 373 ILE A N 1
ATOM 3027 C CA . ILE A 1 373 ? -24.524 -3.603 18.621 1.00 95.12 373 ILE A CA 1
ATOM 3028 C C . ILE A 1 373 ? -23.496 -2.928 19.531 1.00 95.12 373 ILE A C 1
ATOM 3030 O O . ILE A 1 373 ? -22.825 -3.607 20.312 1.00 95.12 373 ILE A O 1
ATOM 3034 N N . PHE A 1 374 ? -23.433 -1.595 19.490 1.00 95.12 374 PHE A N 1
ATOM 3035 C CA . PHE A 1 374 ? -22.533 -0.794 20.312 1.00 95.12 374 PHE A CA 1
ATOM 3036 C C . PHE A 1 374 ? -22.743 -1.098 21.799 1.00 95.12 374 PHE A C 1
ATOM 3038 O O . PHE A 1 374 ? -21.817 -1.539 22.470 1.00 95.12 374 PHE A O 1
ATOM 3045 N N . LYS A 1 375 ? -23.973 -0.990 22.318 1.00 94.38 375 LYS A N 1
ATOM 3046 C CA . LYS A 1 375 ? -24.284 -1.297 23.728 1.00 94.38 375 LYS A CA 1
ATOM 3047 C C . LYS A 1 375 ? -23.959 -2.734 24.124 1.00 94.38 375 LYS A C 1
ATOM 3049 O O . LYS A 1 375 ? -23.396 -2.952 25.196 1.00 94.38 375 LYS A O 1
ATOM 3054 N N . ASN A 1 376 ? -24.293 -3.704 23.274 1.00 95.75 376 ASN A N 1
ATOM 3055 C CA . ASN A 1 376 ? -24.041 -5.115 23.555 1.00 95.75 376 ASN A CA 1
ATOM 3056 C C . ASN A 1 376 ? -22.549 -5.413 23.696 1.00 95.75 376 ASN A C 1
ATOM 3058 O O . ASN A 1 376 ? -22.181 -6.194 24.571 1.00 95.75 376 ASN A O 1
ATOM 3062 N N . PHE A 1 377 ? -21.690 -4.773 22.899 1.00 96.31 377 PHE A N 1
ATOM 3063 C CA . PHE A 1 377 ? -20.243 -4.923 23.032 1.00 96.31 377 PHE A CA 1
ATOM 3064 C C . PHE A 1 377 ? -19.754 -4.506 24.426 1.00 96.31 377 PHE A C 1
ATOM 3066 O O . PHE A 1 377 ? -19.070 -5.283 25.094 1.00 96.31 377 PHE A O 1
ATOM 3073 N N . PHE A 1 378 ? -20.143 -3.320 24.911 1.00 95.81 378 PHE A N 1
ATOM 3074 C CA . PHE A 1 378 ? -19.700 -2.841 26.228 1.00 95.81 378 PHE A CA 1
ATOM 3075 C C . PHE A 1 378 ? -20.304 -3.643 27.383 1.00 95.81 378 PHE A C 1
ATOM 3077 O O . PHE A 1 378 ? -19.600 -3.941 28.351 1.00 95.81 378 PHE A O 1
ATOM 3084 N N . LYS A 1 379 ? -21.563 -4.079 27.255 1.00 95.50 379 LYS A N 1
ATOM 3085 C CA . LYS A 1 379 ? -22.199 -4.966 28.234 1.00 95.50 379 LYS A CA 1
ATOM 3086 C C . LYS A 1 379 ? -21.499 -6.326 28.306 1.00 95.50 379 LYS A C 1
ATOM 3088 O O . LYS A 1 379 ? -21.165 -6.777 29.392 1.00 95.50 379 LYS A O 1
ATOM 3093 N N . LYS A 1 380 ? -21.212 -6.956 27.163 1.00 96.00 380 LYS A N 1
ATOM 3094 C CA . LYS A 1 380 ? -20.564 -8.277 27.094 1.00 96.00 380 LYS A CA 1
ATOM 3095 C C . LYS A 1 380 ? -19.098 -8.237 27.532 1.00 96.00 380 LYS A C 1
ATOM 3097 O O . LYS A 1 380 ? -18.658 -9.127 28.249 1.00 96.00 380 LYS A O 1
ATOM 3102 N N . ARG A 1 381 ? -18.330 -7.239 27.083 1.00 95.62 381 ARG A N 1
ATOM 3103 C CA . ARG A 1 381 ? -16.870 -7.205 27.273 1.00 95.62 381 ARG A CA 1
ATOM 3104 C C . ARG A 1 381 ? -16.430 -6.534 28.570 1.00 95.62 381 ARG A C 1
ATOM 3106 O O . ARG A 1 381 ? -15.415 -6.928 29.131 1.00 95.62 381 ARG A O 1
ATOM 3113 N N . PHE A 1 382 ? -17.171 -5.530 29.033 1.00 94.94 382 PHE A N 1
ATOM 3114 C CA . PHE A 1 382 ? -16.785 -4.715 30.187 1.00 94.94 382 PHE A CA 1
ATOM 3115 C C . PHE A 1 382 ? -17.824 -4.722 31.313 1.00 94.94 382 PHE A C 1
ATOM 3117 O O . PHE A 1 382 ? -17.622 -4.032 32.308 1.00 94.94 382 PHE A O 1
ATOM 3124 N N . ASN A 1 383 ? -18.929 -5.469 31.167 1.00 94.62 383 ASN A N 1
ATOM 3125 C CA . ASN A 1 383 ? -20.078 -5.422 32.078 1.00 94.62 383 ASN A CA 1
ATOM 3126 C C . ASN A 1 383 ? -20.559 -3.980 32.340 1.00 94.62 383 ASN A C 1
ATOM 3128 O O . ASN A 1 383 ? -20.901 -3.612 33.461 1.00 94.62 383 ASN A O 1
ATOM 3132 N N . TYR A 1 384 ? -20.524 -3.141 31.297 1.00 94.06 384 TYR A N 1
ATOM 3133 C CA . TYR A 1 384 ? -20.794 -1.710 31.397 1.00 94.06 384 TYR A CA 1
ATOM 3134 C C . TYR A 1 384 ? -22.054 -1.323 30.626 1.00 94.06 384 TYR A C 1
ATOM 3136 O O . TYR A 1 384 ? -22.161 -1.567 29.421 1.00 94.06 384 TYR A O 1
ATOM 3144 N N . GLU A 1 385 ? -22.990 -0.666 31.312 1.00 92.25 385 GLU A N 1
ATOM 3145 C CA . GLU A 1 385 ? -24.205 -0.131 30.702 1.00 92.25 385 GLU A CA 1
ATOM 3146 C C . GLU A 1 385 ? -24.035 1.343 30.318 1.00 92.25 385 GLU A C 1
ATOM 3148 O O . GLU A 1 385 ? -23.774 2.217 31.147 1.00 92.25 385 GLU A O 1
ATOM 3153 N N . ILE A 1 386 ? -24.191 1.619 29.023 1.00 90.25 386 ILE A N 1
ATOM 3154 C CA . ILE A 1 386 ? -23.959 2.945 28.448 1.00 90.25 386 ILE A CA 1
ATOM 3155 C C . ILE A 1 386 ? -25.136 3.865 28.754 1.00 90.25 386 ILE A C 1
ATOM 3157 O O . ILE A 1 386 ? -26.289 3.547 28.448 1.00 90.25 386 ILE A O 1
ATOM 3161 N N . LYS A 1 387 ? -24.833 5.050 29.288 1.00 82.62 387 LYS A N 1
ATOM 3162 C CA . LYS A 1 387 ? -25.836 6.059 29.629 1.00 82.62 387 LYS A CA 1
ATOM 3163 C C . LYS A 1 387 ? -26.099 6.994 28.449 1.00 82.62 387 LYS A C 1
ATOM 3165 O O . LYS A 1 387 ? -25.176 7.443 27.763 1.00 82.62 387 LYS A O 1
ATOM 3170 N N . LYS A 1 388 ? -27.377 7.312 28.234 1.00 82.31 388 LYS A N 1
ATOM 3171 C CA . LYS A 1 388 ? -27.780 8.384 27.318 1.00 82.31 388 LYS A CA 1
ATOM 3172 C C . LYS A 1 388 ? -27.418 9.729 27.948 1.00 82.31 388 LYS A C 1
ATOM 3174 O O . LYS A 1 388 ? -27.621 9.911 29.146 1.00 82.31 388 LYS A O 1
ATOM 3179 N N . THR A 1 389 ? -26.863 10.645 27.162 1.00 80.81 389 THR A N 1
ATOM 3180 C CA . THR A 1 389 ? -26.540 12.009 27.626 1.00 80.81 389 THR A CA 1
ATOM 3181 C C . THR A 1 389 ? -27.627 12.990 27.171 1.00 80.81 389 THR A C 1
ATOM 3183 O O . THR A 1 389 ? -28.579 12.595 26.505 1.00 80.81 389 THR A O 1
ATOM 3186 N N . THR A 1 390 ? -27.506 14.268 27.534 1.00 67.50 390 THR A N 1
ATOM 3187 C CA . THR A 1 390 ? -28.439 15.358 27.196 1.00 67.50 390 THR A CA 1
ATOM 3188 C C . THR A 1 390 ? -28.688 15.540 25.692 1.00 67.50 390 THR A C 1
ATOM 3190 O O . THR A 1 390 ? -29.712 16.104 25.316 1.00 67.50 390 THR A O 1
ATOM 3193 N N . GLY A 1 391 ? -27.798 15.049 24.822 1.00 68.31 391 GLY A N 1
ATOM 3194 C CA . GLY A 1 391 ? -27.990 15.053 23.371 1.00 68.31 391 GLY A CA 1
ATOM 3195 C C . GLY A 1 391 ? -29.075 14.073 22.902 1.00 68.31 391 GLY A C 1
ATOM 3196 O O . GLY A 1 391 ? -29.250 12.983 23.453 1.00 68.31 391 GLY A O 1
ATOM 3197 N N . LYS A 1 392 ? -29.800 14.431 21.832 1.00 77.56 392 LYS A N 1
ATOM 3198 C CA . LYS A 1 392 ? -30.915 13.624 21.293 1.00 77.56 392 LYS A CA 1
ATOM 3199 C C . LYS A 1 392 ? -30.484 12.193 20.932 1.00 77.56 392 LYS A C 1
ATOM 3201 O O . LYS A 1 392 ? -31.244 11.251 21.195 1.00 77.56 392 LYS A O 1
ATOM 3206 N N . TYR A 1 393 ? -29.261 12.044 20.413 1.00 86.69 393 TYR A N 1
ATOM 3207 C CA . TYR A 1 393 ? -28.691 10.798 19.884 1.00 86.69 393 TYR A CA 1
ATOM 3208 C C . TYR A 1 393 ? -27.304 10.450 20.458 1.00 86.69 393 TYR A C 1
ATOM 3210 O O . TYR A 1 393 ? -26.630 9.570 19.925 1.00 86.69 393 TYR A O 1
ATOM 3218 N N . ASP A 1 394 ? -26.895 11.106 21.549 1.00 89.00 394 ASP A N 1
ATOM 3219 C CA . ASP A 1 394 ? -25.544 10.976 22.102 1.00 89.00 394 ASP A CA 1
ATOM 3220 C C . ASP A 1 394 ? -25.485 9.960 23.247 1.00 89.00 394 ASP A C 1
ATOM 3222 O O . ASP A 1 394 ? -26.232 10.033 24.235 1.00 89.00 394 ASP A O 1
ATOM 3226 N N . TRP A 1 395 ? -24.528 9.042 23.142 1.00 91.06 395 TRP A N 1
ATOM 3227 C CA . TRP A 1 395 ? -24.266 7.995 24.124 1.00 91.06 395 TRP A CA 1
ATOM 3228 C C . TRP A 1 395 ? -22.834 8.117 24.626 1.00 91.06 395 TRP A C 1
ATOM 3230 O O . TRP A 1 395 ? -21.895 8.069 23.833 1.00 91.06 395 TRP A O 1
ATOM 3240 N N . THR A 1 396 ? -22.667 8.273 25.941 1.00 91.62 396 THR A N 1
ATOM 3241 C CA . THR A 1 396 ? -21.365 8.607 26.533 1.00 91.62 396 THR A CA 1
ATOM 3242 C C . THR A 1 396 ? -20.892 7.534 27.503 1.00 91.62 396 THR A C 1
ATOM 3244 O O . THR A 1 396 ? -21.660 7.015 28.315 1.00 91.62 396 THR A O 1
ATOM 3247 N N . ILE A 1 397 ? -19.595 7.247 27.445 1.00 93.81 397 ILE A N 1
ATOM 3248 C CA . ILE A 1 397 ? -18.878 6.336 28.333 1.00 93.81 397 ILE A CA 1
ATOM 3249 C C . ILE A 1 397 ? -17.841 7.145 29.109 1.00 93.81 397 ILE A C 1
ATOM 3251 O O . ILE A 1 397 ? -16.983 7.799 28.513 1.00 93.81 397 ILE A O 1
ATOM 3255 N N . TYR A 1 398 ? -17.923 7.075 30.438 1.00 91.75 398 TYR A N 1
ATOM 3256 C CA . TYR A 1 398 ? -17.029 7.779 31.368 1.00 91.75 398 TYR A CA 1
ATOM 3257 C C . TYR A 1 398 ? -16.039 6.848 32.077 1.00 91.75 398 TYR A C 1
ATOM 3259 O O . TYR A 1 398 ? -15.143 7.316 32.774 1.00 91.75 398 TYR A O 1
ATOM 3267 N N . GLU A 1 399 ? -16.212 5.533 31.935 1.00 94.75 399 GLU A N 1
ATOM 3268 C CA . GLU A 1 399 ? -15.413 4.550 32.661 1.00 94.75 399 GLU A CA 1
ATOM 3269 C C . GLU A 1 399 ? -13.947 4.598 32.222 1.00 94.75 399 GLU A C 1
ATOM 3271 O O . GLU A 1 399 ? -13.617 4.314 31.066 1.00 94.75 399 GLU A O 1
ATOM 3276 N N . LYS A 1 400 ? -13.058 4.930 33.164 1.00 93.12 400 LYS A N 1
ATOM 3277 C CA . LYS A 1 400 ? -11.639 5.188 32.890 1.00 93.12 400 LYS A CA 1
ATOM 3278 C C . LYS A 1 400 ? -10.954 3.980 32.255 1.00 93.12 400 LYS A C 1
ATOM 3280 O O . LYS A 1 400 ? -10.256 4.148 31.261 1.00 93.12 400 LYS A O 1
ATOM 3285 N N . LYS A 1 401 ? -11.219 2.768 32.760 1.00 94.56 401 LYS A N 1
ATOM 3286 C CA . LYS A 1 401 ? -10.629 1.525 32.225 1.00 94.56 401 LYS A CA 1
ATOM 3287 C C . LYS A 1 401 ? -10.991 1.289 30.757 1.00 94.56 401 LYS A C 1
ATOM 3289 O O . LYS A 1 401 ? -10.158 0.850 29.971 1.00 94.56 401 LYS A O 1
ATOM 3294 N N . ILE A 1 402 ? -12.230 1.599 30.379 1.00 95.38 402 ILE A N 1
ATOM 3295 C CA . ILE A 1 402 ? -12.713 1.442 29.003 1.00 95.38 402 ILE A CA 1
ATOM 3296 C C . ILE A 1 402 ? -12.062 2.492 28.103 1.00 95.38 402 ILE A C 1
ATOM 3298 O O . ILE A 1 402 ? -11.576 2.179 27.020 1.00 95.38 402 ILE A O 1
ATOM 3302 N N . VAL A 1 403 ? -12.016 3.739 28.564 1.00 94.56 403 VAL A N 1
ATOM 3303 C CA . VAL A 1 403 ? -11.385 4.837 27.828 1.00 94.56 403 VAL A CA 1
ATOM 3304 C C . VAL A 1 403 ? -9.899 4.560 27.591 1.00 94.56 403 VAL A C 1
ATOM 3306 O O . VAL A 1 403 ? -9.412 4.749 26.480 1.00 94.56 403 VAL A O 1
ATOM 3309 N N . GLU A 1 404 ? -9.188 4.076 28.608 1.00 94.38 404 GLU A N 1
ATOM 3310 C CA . GLU A 1 404 ? -7.782 3.680 28.502 1.00 94.38 404 GLU A CA 1
ATOM 3311 C C . GLU A 1 404 ? -7.581 2.512 27.537 1.00 94.38 404 GLU A C 1
ATOM 3313 O O . GLU A 1 404 ? -6.658 2.565 26.730 1.00 94.38 404 GLU A O 1
ATOM 3318 N N . PHE A 1 405 ? -8.477 1.519 27.532 1.00 94.69 405 PHE A N 1
ATOM 3319 C CA . PHE A 1 405 ? -8.436 0.435 26.549 1.00 94.69 405 PHE A CA 1
ATOM 3320 C C . PHE A 1 405 ? -8.482 0.967 25.110 1.00 94.69 405 PHE A C 1
ATOM 3322 O O . PHE A 1 405 ? -7.657 0.583 24.289 1.00 94.69 405 PHE A O 1
ATOM 3329 N N . PHE A 1 406 ? -9.408 1.875 24.785 1.00 94.38 406 PHE A N 1
ATOM 3330 C CA . PHE A 1 406 ? -9.508 2.417 23.423 1.00 94.38 406 PHE A CA 1
ATOM 3331 C C . PHE A 1 406 ? -8.354 3.358 23.064 1.00 94.38 406 PHE A C 1
ATOM 3333 O O . PHE A 1 406 ? -7.925 3.372 21.910 1.00 94.38 406 PHE A O 1
ATOM 3340 N N . LYS A 1 407 ? -7.811 4.093 24.041 1.00 93.19 407 LYS A N 1
ATOM 3341 C CA . LYS A 1 407 ? -6.580 4.873 23.860 1.00 93.19 407 LYS A CA 1
ATOM 3342 C C . LYS A 1 407 ? -5.383 3.988 23.527 1.00 93.19 407 LYS A C 1
ATOM 3344 O O . LYS A 1 407 ? -4.652 4.303 22.596 1.00 93.19 407 LYS A O 1
ATOM 3349 N N . ASP A 1 408 ? -5.217 2.873 24.240 1.00 92.69 408 ASP A N 1
ATOM 3350 C CA . ASP A 1 408 ? -4.173 1.874 23.964 1.00 92.69 408 ASP A CA 1
ATOM 3351 C C . ASP A 1 408 ? -4.315 1.265 22.561 1.00 92.69 408 ASP A C 1
ATOM 3353 O O . ASP A 1 408 ? -3.326 0.916 21.927 1.00 92.69 408 ASP A O 1
ATOM 3357 N N . LYS A 1 409 ? -5.543 1.186 22.029 1.00 92.81 409 LYS A N 1
ATOM 3358 C CA . LYS A 1 409 ? -5.805 0.746 20.647 1.00 92.81 409 LYS A CA 1
ATOM 3359 C C . LYS A 1 409 ? -5.709 1.860 19.598 1.00 92.81 409 LYS A C 1
ATOM 3361 O O . LYS A 1 409 ? -6.155 1.663 18.470 1.00 92.81 409 LYS A O 1
ATOM 3366 N N . GLY A 1 410 ? -5.138 3.007 19.961 1.00 89.69 410 GLY A N 1
ATOM 3367 C CA . GLY A 1 410 ? -4.805 4.095 19.043 1.00 89.69 410 GLY A CA 1
ATOM 3368 C C . GLY A 1 410 ? -5.935 5.091 18.774 1.00 89.69 410 GLY A C 1
ATOM 3369 O O . GLY A 1 410 ? -5.819 5.904 17.859 1.00 89.69 410 GLY A O 1
ATOM 3370 N N . LEU A 1 411 ? -7.022 5.076 19.557 1.00 91.69 411 LEU A N 1
ATOM 3371 C CA . LEU A 1 411 ? -8.034 6.132 19.496 1.00 91.69 411 LEU A CA 1
ATOM 3372 C C . LEU A 1 411 ? -7.524 7.385 20.224 1.00 91.69 411 LEU A C 1
ATOM 3374 O O . LEU A 1 411 ? -7.253 7.351 21.426 1.00 91.69 411 LEU A O 1
ATOM 3378 N N . THR A 1 412 ? -7.419 8.506 19.514 1.00 90.12 412 THR A N 1
ATOM 3379 C CA . THR A 1 412 ? -6.863 9.759 20.042 1.00 90.12 412 THR A CA 1
ATOM 3380 C C . THR A 1 412 ? -7.936 10.838 20.228 1.00 90.12 412 THR A C 1
ATOM 3382 O O . THR A 1 412 ? -8.942 10.848 19.514 1.00 90.12 412 THR A O 1
ATOM 3385 N N . PRO A 1 413 ? -7.768 11.749 21.209 1.00 91.88 413 PRO A N 1
ATOM 3386 C CA . PRO A 1 413 ? -8.705 12.839 21.439 1.00 91.88 413 PRO A CA 1
ATOM 3387 C C . PRO A 1 413 ? -8.430 14.007 20.485 1.00 91.88 413 PRO A C 1
ATOM 3389 O O . PRO A 1 413 ? -7.844 15.012 20.881 1.00 91.88 413 PRO A O 1
ATOM 3392 N N . VAL A 1 414 ? -8.828 13.848 19.225 1.00 91.06 414 VAL A N 1
ATOM 3393 C CA . VAL A 1 414 ? -8.581 14.810 18.140 1.00 91.06 414 VAL A CA 1
ATOM 3394 C C . VAL A 1 414 ? -9.882 15.348 17.541 1.00 91.06 414 VAL A C 1
ATOM 3396 O O . VAL A 1 414 ? -10.954 14.764 17.733 1.00 91.06 414 VAL A O 1
ATOM 3399 N N . TYR A 1 415 ? -9.792 16.467 16.817 1.00 87.94 415 TYR A N 1
ATOM 3400 C CA . TYR A 1 415 ? -10.910 16.989 16.032 1.00 87.94 415 TYR A CA 1
ATOM 3401 C C . TYR A 1 415 ? -11.237 16.067 14.855 1.00 87.94 415 TYR A C 1
ATOM 3403 O O . TYR A 1 415 ? -10.430 15.229 14.455 1.00 87.94 415 TYR A O 1
ATOM 3411 N N . SER A 1 416 ? -12.439 16.215 14.292 1.00 86.38 416 SER A N 1
ATOM 3412 C CA . SER A 1 416 ? -12.919 15.365 13.195 1.00 86.38 416 SER A CA 1
ATOM 3413 C C . SER A 1 416 ? -11.993 15.367 11.975 1.00 86.38 416 SER A C 1
ATOM 3415 O O . SER A 1 416 ? -11.837 14.325 11.348 1.00 86.38 416 SER A O 1
ATOM 3417 N N . GLU A 1 417 ? -11.368 16.504 11.667 1.00 87.44 417 GLU A N 1
ATOM 3418 C CA . GLU A 1 417 ? -10.429 16.674 10.547 1.00 87.44 417 GLU A CA 1
ATOM 3419 C C . GLU A 1 417 ? -9.085 15.959 10.747 1.00 87.44 417 GLU A C 1
ATOM 3421 O O . GLU A 1 417 ? -8.455 15.539 9.780 1.00 87.44 417 GLU A O 1
ATOM 3426 N N . ASP A 1 418 ? -8.690 15.748 12.001 1.00 89.00 418 ASP A N 1
ATOM 3427 C CA . ASP A 1 418 ? -7.424 15.118 12.383 1.00 89.00 418 ASP A CA 1
ATOM 3428 C C . ASP A 1 418 ? -7.566 13.614 12.655 1.00 89.00 418 ASP A C 1
ATOM 3430 O O . ASP A 1 418 ? -6.593 12.923 12.988 1.00 89.00 418 ASP A O 1
ATOM 3434 N N . LYS A 1 419 ? -8.786 13.077 12.542 1.00 90.12 419 LYS A N 1
ATOM 3435 C CA . LYS A 1 419 ? -9.029 11.648 12.721 1.00 90.12 419 LYS A CA 1
ATOM 3436 C C . LYS A 1 419 ? -8.255 10.852 11.679 1.00 90.12 419 LYS A C 1
ATOM 3438 O O . LYS A 1 419 ? -8.273 11.132 10.484 1.00 90.12 419 LYS A O 1
ATOM 3443 N N . SER A 1 420 ? -7.613 9.794 12.146 1.00 90.75 420 SER A N 1
ATOM 3444 C CA . SER A 1 420 ? -6.872 8.866 11.303 1.00 90.75 420 SER A CA 1
ATOM 3445 C C . SER A 1 420 ? -7.171 7.430 11.707 1.00 90.75 420 SER A C 1
ATOM 3447 O O . SER A 1 420 ? -7.681 7.160 12.796 1.00 90.75 420 SER A O 1
ATOM 3449 N N . ILE A 1 421 ? -6.893 6.500 10.794 1.00 91.88 421 ILE A N 1
ATOM 3450 C CA . ILE A 1 421 ? -6.992 5.070 11.079 1.00 91.88 421 ILE A CA 1
ATOM 3451 C C . ILE A 1 421 ? -5.903 4.731 12.107 1.00 91.88 421 ILE A C 1
ATOM 3453 O O . ILE A 1 421 ? -4.733 5.010 11.830 1.00 91.88 421 ILE A O 1
ATOM 3457 N N . PRO A 1 422 ? -6.245 4.117 13.255 1.0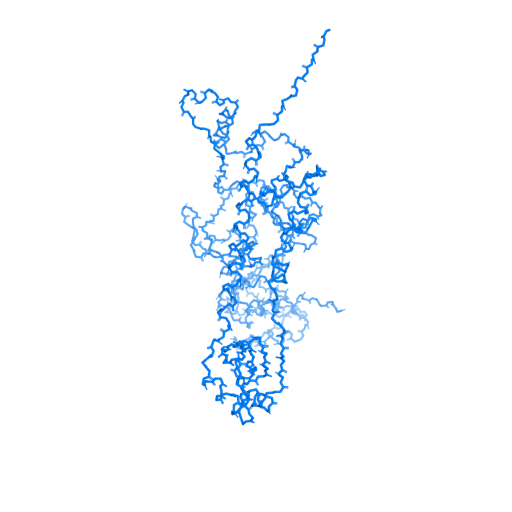0 92.38 422 PRO A N 1
ATOM 3458 C CA . PRO A 1 422 ? -5.249 3.718 14.243 1.00 92.38 422 PRO A CA 1
ATOM 3459 C C . PRO A 1 422 ? -4.162 2.815 13.651 1.00 92.38 422 PRO A C 1
ATOM 3461 O O . PRO A 1 422 ? -4.433 1.978 12.781 1.00 92.38 422 PRO A O 1
ATOM 3464 N N . GLU A 1 423 ? -2.928 2.958 14.131 1.00 89.31 423 GLU A N 1
ATOM 3465 C CA . GLU A 1 423 ? -1.780 2.172 13.655 1.00 89.31 423 GLU A CA 1
ATOM 3466 C C . GLU A 1 423 ? -2.005 0.672 13.879 1.00 89.31 423 GLU A C 1
ATOM 3468 O O . GLU A 1 423 ? -1.769 -0.152 12.996 1.00 89.31 423 GLU A O 1
ATOM 3473 N N . GLU A 1 424 ? -2.586 0.333 15.026 1.00 91.06 424 GLU A N 1
ATOM 3474 C CA . GLU A 1 424 ? -2.970 -1.008 15.442 1.00 91.06 424 GLU A CA 1
ATOM 3475 C C . GLU A 1 424 ? -3.878 -1.665 14.410 1.00 91.06 424 GLU A C 1
ATOM 3477 O O . GLU A 1 424 ? -3.737 -2.857 14.152 1.00 91.06 424 GLU A O 1
ATOM 3482 N N . VAL A 1 425 ? -4.777 -0.900 13.786 1.00 92.06 425 VAL A N 1
ATOM 3483 C CA . VAL A 1 425 ? -5.656 -1.380 12.715 1.00 92.06 425 VAL A CA 1
ATOM 3484 C C . VAL A 1 425 ? -4.906 -1.428 11.382 1.00 92.06 425 VAL A C 1
ATOM 3486 O O . VAL A 1 425 ? -4.997 -2.427 10.673 1.00 92.06 425 VAL A O 1
ATOM 3489 N N . SER A 1 426 ? -4.131 -0.394 11.049 1.00 89.38 426 SER A N 1
ATOM 3490 C CA . SER A 1 426 ? -3.390 -0.294 9.778 1.00 89.38 426 SER A CA 1
ATOM 3491 C C . SER A 1 426 ? -2.365 -1.421 9.585 1.00 89.38 426 SER A C 1
ATOM 3493 O O . SER A 1 426 ? -2.105 -1.847 8.456 1.00 89.38 426 SER A O 1
ATOM 3495 N N . PHE A 1 427 ? -1.812 -1.937 10.686 1.00 91.56 427 PHE A N 1
ATOM 3496 C CA . PHE A 1 427 ? -0.868 -3.059 10.701 1.00 91.56 427 PHE A CA 1
ATOM 3497 C C . PHE A 1 427 ? -1.522 -4.418 10.947 1.00 91.56 427 PHE A C 1
ATOM 3499 O O . PHE A 1 427 ? -0.831 -5.438 11.036 1.00 91.56 427 PHE A O 1
ATOM 3506 N N . SER A 1 428 ? -2.847 -4.456 11.075 1.00 93.06 428 SER A N 1
ATOM 3507 C CA . SER A 1 428 ? -3.556 -5.684 11.395 1.00 93.06 428 SER A CA 1
ATOM 3508 C C . SER A 1 428 ? -3.768 -6.608 10.199 1.00 93.06 428 SER A C 1
ATOM 3510 O O . SER A 1 428 ? -3.598 -6.239 9.035 1.00 93.06 428 SER A O 1
ATOM 3512 N N . SER A 1 429 ? -4.178 -7.840 10.505 1.00 92.81 429 SER A N 1
ATOM 3513 C CA . SER A 1 429 ? -4.602 -8.814 9.500 1.00 92.81 429 SER A CA 1
ATOM 3514 C C . SER A 1 429 ? -5.826 -8.350 8.701 1.00 92.81 429 SER A C 1
ATOM 3516 O O . SER A 1 429 ? -6.665 -7.575 9.172 1.00 92.81 429 SER A O 1
ATOM 3518 N N . LYS A 1 430 ? -5.982 -8.905 7.491 1.00 91.12 430 LYS A N 1
ATOM 3519 C CA . LYS A 1 430 ? -7.104 -8.629 6.573 1.00 91.12 430 LYS A CA 1
ATOM 3520 C C . LYS A 1 430 ? -8.466 -8.637 7.270 1.00 91.12 430 LYS A C 1
ATOM 3522 O O . LYS A 1 430 ? -9.296 -7.770 7.026 1.00 91.12 430 LYS A O 1
ATOM 3527 N N . GLN A 1 431 ? -8.708 -9.630 8.126 1.00 93.62 431 GLN A N 1
ATOM 3528 C CA . GLN A 1 431 ? -10.013 -9.814 8.762 1.00 93.62 431 GLN A CA 1
ATOM 3529 C C . GLN A 1 431 ? -10.335 -8.701 9.767 1.00 93.62 431 GLN A C 1
ATOM 3531 O O . GLN A 1 431 ? -11.490 -8.302 9.884 1.00 93.62 431 GLN A O 1
ATOM 3536 N N . ILE A 1 432 ? -9.323 -8.197 10.476 1.00 95.12 432 ILE A N 1
ATOM 3537 C CA . ILE A 1 432 ? -9.467 -7.086 11.420 1.00 95.12 432 ILE A CA 1
ATOM 3538 C C . ILE A 1 432 ? -9.742 -5.789 10.658 1.00 95.12 432 ILE A C 1
ATOM 3540 O O . ILE A 1 432 ? -10.672 -5.068 11.010 1.00 95.12 432 ILE A O 1
ATOM 3544 N N . ILE A 1 433 ? -8.991 -5.529 9.582 1.00 93.31 433 ILE A N 1
ATOM 3545 C CA . ILE A 1 433 ? -9.178 -4.337 8.743 1.00 93.31 433 ILE A CA 1
ATOM 3546 C C . ILE A 1 433 ? -10.577 -4.326 8.120 1.00 93.31 433 ILE A C 1
ATOM 3548 O O . ILE A 1 433 ? -11.248 -3.301 8.166 1.00 93.31 433 ILE A O 1
ATOM 3552 N N . ILE A 1 434 ? -11.060 -5.466 7.611 1.00 94.25 434 ILE A N 1
ATOM 3553 C CA . ILE A 1 434 ? -12.441 -5.588 7.114 1.00 94.25 434 ILE A CA 1
ATOM 3554 C C . ILE A 1 434 ? -13.449 -5.249 8.216 1.00 94.25 434 ILE A C 1
ATOM 3556 O O . ILE A 1 434 ? -14.404 -4.523 7.960 1.00 94.25 434 ILE A O 1
ATOM 3560 N N . SER A 1 435 ? -13.237 -5.745 9.437 1.00 96.44 435 SER A N 1
ATOM 3561 C CA . SER A 1 435 ? -14.130 -5.465 10.567 1.00 96.44 435 SER A CA 1
ATOM 3562 C C . SER A 1 435 ? -14.163 -3.973 10.914 1.00 96.44 435 SER A C 1
ATOM 3564 O O . SER A 1 435 ? -15.236 -3.404 11.090 1.00 96.44 435 SER A O 1
ATOM 3566 N N . PHE A 1 436 ? -12.997 -3.321 10.944 1.00 95.75 436 PHE A N 1
ATOM 3567 C CA . PHE A 1 436 ? -12.891 -1.876 11.139 1.00 95.75 436 PHE A CA 1
ATOM 3568 C C . PHE A 1 436 ? -13.603 -1.089 10.037 1.00 95.75 436 PHE A C 1
ATOM 3570 O O . PHE A 1 436 ? -14.417 -0.218 10.336 1.00 95.75 436 PHE A O 1
ATOM 3577 N N . LEU A 1 437 ? -13.336 -1.419 8.768 1.00 94.62 437 LEU A N 1
ATOM 3578 C CA . LEU A 1 437 ? -13.975 -0.759 7.633 1.00 94.62 437 LEU A CA 1
ATOM 3579 C C . LEU A 1 437 ? -15.490 -0.935 7.682 1.00 94.62 437 LEU A C 1
ATOM 3581 O O . LEU A 1 437 ? -16.202 0.032 7.461 1.00 94.62 437 LEU A O 1
ATOM 3585 N N . LYS A 1 438 ? -15.992 -2.118 8.050 1.00 95.25 438 LYS A N 1
ATOM 3586 C CA . LYS A 1 438 ? -17.430 -2.337 8.220 1.00 95.25 438 LYS A CA 1
ATOM 3587 C C . LYS A 1 438 ? -18.035 -1.343 9.218 1.00 95.25 438 LYS A C 1
ATOM 3589 O O . LYS A 1 438 ? -19.006 -0.685 8.882 1.00 95.25 438 LYS A O 1
ATOM 3594 N N . GLY A 1 439 ? -17.429 -1.163 10.393 1.00 95.00 439 GLY A N 1
ATOM 3595 C CA . GLY A 1 439 ? -17.912 -0.176 11.369 1.00 95.00 439 GLY A CA 1
ATOM 3596 C C . GLY A 1 439 ? -17.831 1.268 10.856 1.00 95.00 439 GLY A C 1
ATOM 3597 O O . GLY A 1 439 ? -18.731 2.073 11.083 1.00 95.00 439 GLY A O 1
ATOM 3598 N N . LEU A 1 440 ? -16.773 1.604 10.119 1.00 94.38 440 LEU A N 1
ATOM 3599 C CA . LEU A 1 440 ? -16.626 2.932 9.521 1.00 94.38 440 LEU A CA 1
ATOM 3600 C C . LEU A 1 440 ? -17.706 3.211 8.457 1.00 94.38 440 LEU A C 1
ATOM 3602 O O . LEU A 1 440 ? -18.285 4.294 8.427 1.00 94.38 440 LEU A O 1
ATOM 3606 N N . PHE A 1 441 ? -18.000 2.232 7.600 1.00 93.75 441 PHE A N 1
ATOM 3607 C CA . PHE A 1 441 ? -19.037 2.338 6.572 1.00 93.75 441 PHE A CA 1
ATOM 3608 C C . PHE A 1 441 ? -20.449 2.291 7.157 1.00 93.75 441 PHE A C 1
ATOM 3610 O O . PHE A 1 441 ? -21.313 3.009 6.676 1.00 93.75 441 PHE A O 1
ATOM 3617 N N . ASP A 1 442 ? -20.687 1.532 8.222 1.00 92.62 442 ASP A N 1
ATOM 3618 C CA . ASP A 1 442 ? -21.993 1.507 8.886 1.00 92.62 442 ASP A CA 1
ATOM 3619 C C . ASP A 1 442 ? -22.357 2.881 9.490 1.00 92.62 442 ASP A C 1
ATOM 3621 O O . ASP A 1 442 ? -23.529 3.197 9.659 1.00 92.62 442 ASP A O 1
ATOM 3625 N N . THR A 1 443 ? -21.365 3.721 9.808 1.00 88.50 443 THR A N 1
ATOM 3626 C CA . THR A 1 443 ? -21.597 5.072 10.354 1.00 88.50 443 THR A CA 1
ATOM 3627 C C . THR A 1 443 ? -21.661 6.161 9.295 1.00 88.50 443 THR A C 1
ATOM 3629 O O . THR A 1 443 ? -22.535 7.022 9.368 1.00 88.50 443 THR A O 1
ATOM 3632 N N . ASN A 1 444 ? -20.743 6.139 8.327 1.00 83.19 444 ASN A N 1
ATOM 3633 C CA . ASN A 1 444 ? -20.566 7.239 7.374 1.00 83.19 444 ASN A CA 1
ATOM 3634 C C . ASN A 1 444 ? -20.812 6.828 5.915 1.00 83.19 444 ASN A C 1
ATOM 3636 O O . ASN A 1 444 ? -20.688 7.660 5.019 1.00 83.19 444 ASN A O 1
ATOM 3640 N N . GLY A 1 445 ? -21.102 5.557 5.652 1.00 79.50 445 GLY A N 1
ATOM 3641 C CA . GLY A 1 445 ? -21.338 5.044 4.311 1.00 79.50 445 GLY A CA 1
ATOM 3642 C C . GLY A 1 445 ? -22.721 5.423 3.799 1.00 79.50 445 GLY A C 1
ATOM 3643 O O . GLY A 1 445 ? -23.727 5.240 4.480 1.00 79.50 445 GLY A O 1
ATOM 3644 N N . SER A 1 446 ? -22.770 5.908 2.564 1.00 75.62 446 SER A N 1
ATOM 3645 C CA . SER A 1 446 ? -23.994 6.014 1.777 1.00 75.62 446 SER A CA 1
ATOM 3646 C C . SER A 1 446 ? -23.953 4.977 0.659 1.00 75.62 446 SER A C 1
ATOM 3648 O O . SER A 1 446 ? -22.927 4.808 -0.001 1.00 75.62 446 SER A O 1
ATOM 3650 N N . VAL A 1 447 ? -25.067 4.280 0.444 1.00 75.75 447 VAL A N 1
ATOM 3651 C CA . VAL A 1 447 ? -25.250 3.405 -0.717 1.00 75.75 447 VAL A CA 1
ATOM 3652 C C . VAL A 1 447 ? -26.215 4.113 -1.654 1.00 75.75 447 VAL A C 1
ATOM 3654 O O . VAL A 1 447 ? -27.381 4.295 -1.314 1.00 75.75 447 VAL A O 1
ATOM 3657 N N . GLU A 1 448 ? -25.715 4.542 -2.807 1.00 67.56 448 GLU A N 1
ATOM 3658 C CA . GLU A 1 448 ? -26.569 4.927 -3.928 1.00 67.56 448 GLU A CA 1
ATOM 3659 C C . GLU A 1 448 ? -26.933 3.636 -4.665 1.00 67.56 448 GLU A C 1
ATOM 3661 O O . GLU A 1 448 ? -26.043 2.902 -5.104 1.00 67.56 448 GLU A O 1
ATOM 3666 N N . VAL A 1 449 ? -28.229 3.318 -4.688 1.00 54.03 449 VAL A N 1
ATOM 3667 C CA . VAL A 1 449 ? -28.790 2.145 -5.376 1.00 54.03 449 VAL A CA 1
ATOM 3668 C C . VAL A 1 449 ? -29.284 2.553 -6.750 1.00 54.03 449 VAL A C 1
ATOM 3670 O O . VAL A 1 449 ? -29.959 3.606 -6.824 1.00 54.03 449 VAL A O 1
#

Sequence (449 aa):
MNTEKRKRQPSNNNLLRILFVWLLIFLGIIWLTNLFQAGVDGLIKKLDYKQFYYLVEHNLEDPAIESVKKIENKIEGKFVKEKGGGYFYVYIPEEDKELISLIRKNVEKFDIQPPRTFLTFLFSSFGPMLLFILFLWYFSYKGTQIGSRVWSFGRARAQIIEKEKSTKVTFADVAGIDEAKEELKEIIEFLKDPKRFQKLGGRIPKGVLLVGPPGCGKCVGPSTFVFTNKGVMKIKDIPKYFFVDKDKKIKGAKTISLSSNPFSPKEEDVLYWYKLDYSPTIKITTRLGYELEGTYEHPVLVLLENGDLAFKKLKSFKKGDRVAIKYGMFTFGNLNRIDKEAAYIIGLLVGGGSLTVKNRIVFTSQDKELLKIFKNFFKKRFNYEIKKTTGKYDWTIYEKKIVEFFKDKGLTPVYSEDKSIPEEVSFSSKQIIISFLKGLFDTNGSVEV

Secondary structure (DSSP, 8-state):
-----PPPPPPTHHHHHHHHHHHHHHHHHHHHHHHHHHHHHTTEEEPPHHHHHHHHHGGGTS--EEEEEEETTEEEEEE-GGGT-EEEEEE--TT-HHHHHHHHHH-S-EEE-----HHHHHHHHHHHHHHHHHHHHHHHHTT-S-HHHHTTTTS--------TT-----GGGS-S-HHHHHHHHHHHHHHH-HHHHHHTTPPPP--------TTSS--B-TT-EEEETTEEEEGGGHHHHSEE-TT-BEES-EEEEE-SSS--EEEEE--B----S---EEEEE-TTS-EEEEETT-EEEEE-TTS-EEEEEGGG--TT-EE-----------B-SS-HHHHHHHHHHHHHEEE-TTS-EEEE---HHHHHHHHHHHHHHH--PPEE-SSSSEEEE--HHHHHHHHHTT-----GGG----HHHHTB-HHHHHHHHHHHHHHH-----